Protein AF-Q16MI4-F1 (afdb_monomer)

Solvent-accessible surface area (backbone atoms only — not comparable to full-atom values): 21973 Å² total; per-residue (Å²): 101,48,78,47,75,55,89,58,65,45,62,49,88,50,38,64,58,51,39,49,48,46,33,48,50,37,57,52,40,41,75,77,36,79,87,43,49,32,32,39,42,44,26,43,30,71,61,16,45,66,52,62,69,25,41,60,45,90,48,47,41,69,54,38,76,28,37,65,19,31,38,27,34,39,64,50,51,73,68,32,52,53,48,23,50,53,42,29,60,76,76,38,68,88,47,48,68,31,35,19,46,32,40,41,27,77,24,69,73,46,78,28,52,84,50,36,37,60,51,49,49,61,45,49,77,72,61,42,32,71,38,82,36,60,69,60,42,45,50,64,73,42,49,67,58,40,59,75,70,64,51,52,77,64,56,46,50,54,54,30,49,56,43,39,54,52,48,52,33,61,37,43,90,80,53,86,84,81,47,65,50,63,75,71,37,68,26,23,43,8,73,15,36,26,61,36,32,20,54,68,35,40,79,76,47,73,58,51,79,44,67,93,60,41,35,61,63,62,64,40,57,47,44,67,81,67,96,77,75,88,64,64,59,46,42,45,83,33,56,89,56,28,29,34,38,12,12,11,37,32,34,58,52,74,42,101,75,35,51,31,33,50,34,46,35,73,45,90,44,25,36,36,40,36,40,30,30,33,61,73,38,83,87,43,38,51,71,26,44,32,36,31,40,34,27,77,81,79,72,47,60,29,37,39,38,45,37,63,92,86,60,77,80,72,98,52,69,44,55,47,74,43,38,63,50,52,83,84,41,45,64,48,44,59,74,70,63,60,90,68,91,65,78,97,48,64,60,44,73,78,30,37,40,51,38,34,39,40,31,39,84,74,48,80,78,57,34,24,39,41,33,38,28,42,40,59,46,66,76,48,86,86,40,38,38,35,46,18,32,46,37,40,33,76,43,54,68,95,52,48,85,72,43,79,50,54,22,74,44,64,70,56,130

Sequence (413 aa):
GWLLNIECALDEDKIPRLKDFVAYLTRKSHNQIPGSMIIWYDAITEKGLLSWQNELNSLNQGFFAACDGIFLNYTWTRQHLERSENFIRNYYPRRKLDVFVGIDVFGRGQTAKLDTHSTLAAVIEFKFSTAIFAPGWTYESLEESMRRDQLDPVQCNDRFLKLNDRFWNLLWKYLYVRGPTELPFYTSFCLGSGKIRNRLGKTLDESWFNLSRQGFQPSIPYAAPRNQGIDPIYWTHSFETALDGGSCLRMEDIHPNCRLFACDFACGSDLLVGYAFRRSNELSADVRLVLKAYNTRYHDSVKIVCGGEDCHLSERRNEMKALLLDSEDWPRLLELKAQLKLPLVAAINGWEIRYYYLSFEAIVQPVSIVDIGVELVKDDPKDHVLLGAISLQAGFPASRSRIRKRSIVTYGA

pLDDT: mean 92.99, std 7.59, range [46.12, 98.81]

Radius of gyration: 25.44 Å; Cα contacts (8 Å, |Δi|>4): 909; chains: 1; bounding box: 68×56×64 Å

Foldseek 3Di:
DDEDDDQAFDALVCLVVVLVVLLVCQVVCCVVPPPDFYEYEQAAFNRRDGDQLLADDNRCVSNCVSTQAYEGDALDDLVRLVVNLVVCVVPPVPCQQRYAREDEQVQDNHDHPLCSQVVLVSNVVSPYHHDYPPLVCLLVVCVVVCVVVVPDPVRSVVSSQVSSLSSCLLNLVVDDFAWEADPFAKFQQAQQWAQFFAEQFDTDDGTDHDNVPHHDWFSHGQFHSDDDDPTDGQWDWDQPTARGTRIFIKGQDFDPWFWRYQYWHWQPWKKKKKWKKAKPDPPFKWKWKWWWKAAPVVRDIAIETETDPPDDDDPDLRYDYFFWADPVQVVVCVVVVPPDPHDRDQGTNRMGMTMGMEGQPVPDDGMTGRTIGMGMGGDDSRMMMTTRMITMHHDDRVCCVSGDRHHYDDGGD

Mean predicted aligned error: 5.24 Å

InterPro domains:
  IPR005201 Cytosolic endo-beta-N-acetylglucosaminidase, TIM barrel domain [PF03644] (1-195)
  IPR032979 Cytosolic endo-beta-N-acetylglucosaminidase [PTHR13246] (1-393)

Nearest PDB structures (foldseek):
  3fha-assembly2_C  TM=7.420E-01  e=4.582E-21  Glutamicibacter protophormiae
  3fha-assembly1_D  TM=7.276E-01  e=2.210E-21  Glutamicibacter protophormiae
  2vtf-assembly2_B  TM=6.982E-01  e=5.174E-21  Glutamicibacter protophormiae
  3oea-assembly1_A  TM=6.019E-01  e=2.773E-03  Caldanaerobius polysaccharolyticus
  2wze-assembly2_B  TM=5.159E-01  e=1.812E-03  Acetivibrio thermocellus

Organism: Aedes aegypti (NCBI:txid7159)

Structure (mmCIF, N/CA/C/O backbone):
data_AF-Q16MI4-F1
#
_entry.id   AF-Q16MI4-F1
#
loop_
_atom_site.group_PDB
_atom_site.id
_atom_site.type_symbol
_atom_site.label_atom_id
_atom_site.label_alt_id
_atom_site.label_comp_id
_atom_site.label_asym_id
_atom_site.label_entity_id
_atom_site.label_seq_id
_atom_site.pdbx_PDB_ins_code
_atom_site.Cartn_x
_atom_site.Cartn_y
_atom_site.Cartn_z
_atom_site.occupancy
_atom_site.B_iso_or_equiv
_atom_site.auth_seq_id
_atom_site.auth_comp_id
_atom_site.auth_asym_id
_atom_site.auth_atom_id
_atom_site.pdbx_PDB_model_num
ATOM 1 N N . GLY A 1 1 ? -16.471 -8.801 6.039 1.00 95.81 1 GLY A N 1
ATOM 2 C CA . GLY A 1 1 ? -16.664 -8.677 7.496 1.00 95.81 1 GLY A CA 1
ATOM 3 C C . GLY A 1 1 ? -17.476 -7.434 7.787 1.00 95.81 1 GLY A C 1
ATOM 4 O O . GLY A 1 1 ? -17.934 -6.814 6.834 1.00 95.81 1 GLY A O 1
ATOM 5 N N . TRP A 1 2 ? -17.642 -7.081 9.061 1.00 97.50 2 TRP A N 1
ATOM 6 C CA . TRP A 1 2 ? -18.450 -5.938 9.499 1.00 97.50 2 TRP A CA 1
ATOM 7 C C . TRP A 1 2 ? -17.857 -5.285 10.754 1.00 97.50 2 TRP A C 1
ATOM 9 O O . TRP A 1 2 ? -17.408 -5.984 11.659 1.00 97.50 2 TRP A O 1
ATOM 19 N N . LEU A 1 3 ? -17.897 -3.953 10.817 1.00 98.12 3 LEU A N 1
ATOM 20 C CA . LEU A 1 3 ? -17.729 -3.192 12.056 1.00 98.12 3 LEU A CA 1
ATOM 21 C C . LEU A 1 3 ? -19.125 -2.840 12.574 1.00 98.12 3 LEU A C 1
ATOM 23 O O . LEU A 1 3 ? -19.895 -2.179 11.879 1.00 98.12 3 LEU A O 1
ATOM 27 N N . LEU A 1 4 ? -19.456 -3.300 13.774 1.00 98.31 4 LEU A N 1
ATOM 28 C CA . LEU A 1 4 ? -20.738 -3.053 14.419 1.00 98.31 4 LEU A CA 1
ATOM 29 C C . LEU A 1 4 ? -20.600 -1.853 15.352 1.00 98.31 4 LEU A C 1
ATOM 31 O O . LEU A 1 4 ? -20.036 -1.974 16.438 1.00 98.31 4 LEU A O 1
ATOM 35 N N . ASN A 1 5 ? -21.115 -0.705 14.913 1.00 97.88 5 ASN A N 1
ATOM 36 C CA . ASN A 1 5 ? -21.153 0.516 15.706 1.00 97.88 5 ASN A CA 1
ATOM 37 C C . ASN A 1 5 ? -22.595 0.852 16.110 1.00 97.88 5 ASN A C 1
ATOM 39 O O . ASN A 1 5 ? -23.356 1.405 15.317 1.00 97.88 5 ASN A O 1
ATOM 43 N N . ILE A 1 6 ? -22.983 0.455 17.323 1.00 96.44 6 ILE A N 1
ATOM 44 C CA . ILE A 1 6 ? -24.330 0.672 17.858 1.00 96.44 6 ILE A CA 1
ATOM 45 C C . ILE A 1 6 ? -24.277 1.832 18.852 1.00 96.44 6 ILE A C 1
ATOM 47 O O . ILE A 1 6 ? -23.998 1.631 20.029 1.00 96.44 6 ILE A O 1
ATOM 51 N N . GLU A 1 7 ? -24.553 3.047 18.377 1.00 95.94 7 GLU A N 1
ATOM 52 C CA . GLU A 1 7 ? -24.526 4.279 19.186 1.00 95.94 7 GLU A CA 1
ATOM 53 C C . GLU A 1 7 ? -25.922 4.721 19.650 1.00 95.94 7 GLU A C 1
ATOM 55 O O . GLU A 1 7 ? -26.259 5.904 19.675 1.00 95.94 7 GLU A O 1
ATOM 60 N N . CYS A 1 8 ? -26.772 3.762 20.009 1.00 95.81 8 CYS A N 1
ATOM 61 C CA . CYS A 1 8 ? -28.082 4.037 20.584 1.00 95.81 8 CYS A CA 1
ATOM 62 C C . CYS A 1 8 ? -28.329 3.148 21.800 1.00 95.81 8 CYS A C 1
ATOM 64 O O . CYS A 1 8 ? -27.999 1.964 21.793 1.00 95.81 8 CYS A O 1
ATOM 66 N N . ALA A 1 9 ? -28.905 3.727 22.855 1.00 96.44 9 ALA A N 1
ATOM 67 C CA . ALA A 1 9 ? -29.268 2.969 24.043 1.00 96.44 9 ALA A CA 1
ATOM 68 C C . ALA A 1 9 ? -30.370 1.945 23.727 1.00 96.44 9 ALA A C 1
ATOM 70 O O . ALA A 1 9 ? -31.229 2.171 22.870 1.00 96.44 9 ALA A O 1
ATOM 71 N N . LEU A 1 10 ? -30.350 0.830 24.451 1.00 96.62 10 LEU A N 1
ATOM 72 C CA . LEU A 1 10 ? -31.306 -0.261 24.339 1.00 96.62 10 LEU A CA 1
ATOM 73 C C . LEU A 1 10 ? -31.830 -0.640 25.719 1.00 96.62 10 LEU A C 1
ATOM 75 O O . LEU A 1 10 ? -31.111 -0.561 26.713 1.00 96.62 10 LEU A O 1
ATOM 79 N N . ASP A 1 11 ? -33.070 -1.110 25.753 1.00 97.56 11 ASP A N 1
ATOM 80 C CA . ASP A 1 11 ? -33.625 -1.734 26.948 1.00 97.56 11 ASP A CA 1
ATOM 81 C C . ASP A 1 11 ? -32.829 -3.006 27.289 1.00 97.56 11 ASP A C 1
ATOM 83 O O . ASP A 1 11 ? -32.425 -3.766 26.401 1.00 97.56 11 ASP A O 1
ATOM 87 N N . GLU A 1 12 ? -32.593 -3.240 28.581 1.00 96.62 12 GLU A N 1
ATOM 88 C CA . GLU A 1 12 ? -31.732 -4.326 29.069 1.00 96.62 12 GLU A CA 1
ATOM 89 C C . GLU A 1 12 ? -32.217 -5.716 28.608 1.00 96.62 12 GLU A C 1
ATOM 91 O O . GLU A 1 12 ? -31.406 -6.592 28.298 1.00 96.62 12 GLU A O 1
ATOM 96 N N . ASP A 1 13 ? -33.531 -5.908 28.443 1.00 97.25 13 ASP A N 1
ATOM 97 C CA . ASP A 1 13 ? -34.137 -7.157 27.962 1.00 97.25 13 ASP A CA 1
ATOM 98 C C . ASP A 1 13 ? -33.779 -7.492 26.501 1.00 97.25 13 ASP A C 1
ATOM 100 O O . ASP A 1 13 ? -33.857 -8.653 26.081 1.00 97.25 13 ASP A O 1
ATOM 104 N N . LYS A 1 14 ? -33.338 -6.501 25.717 1.00 97.69 14 LYS A N 1
ATOM 105 C CA . LYS A 1 14 ? -32.912 -6.682 24.320 1.00 97.69 14 LYS A CA 1
ATOM 106 C C . LYS A 1 14 ? -31.448 -7.100 24.197 1.00 97.69 14 LYS A C 1
ATOM 108 O O . LYS A 1 14 ? -31.065 -7.646 23.159 1.00 97.69 14 LYS A O 1
ATOM 113 N N . ILE A 1 15 ? -30.632 -6.899 25.234 1.00 97.94 15 ILE A N 1
ATOM 114 C CA . ILE A 1 15 ? -29.191 -7.182 25.191 1.00 97.94 15 ILE A CA 1
ATOM 115 C C . ILE A 1 15 ? -28.868 -8.655 24.909 1.00 97.94 15 ILE A C 1
ATOM 117 O O . ILE A 1 15 ? -27.999 -8.901 24.068 1.00 97.94 15 ILE A O 1
ATOM 121 N N . PRO A 1 16 ? -29.558 -9.651 25.502 1.00 98.12 16 PRO A N 1
ATOM 122 C CA . PRO A 1 16 ? -29.340 -11.052 25.145 1.00 98.12 16 PRO A CA 1
ATOM 123 C C . PRO A 1 16 ? -29.532 -11.317 23.646 1.00 98.12 16 PRO A C 1
ATOM 125 O O . PRO A 1 16 ? -28.670 -11.924 23.017 1.00 98.12 16 PRO A O 1
ATOM 128 N N . ARG A 1 17 ? -30.597 -10.768 23.042 1.00 98.19 17 ARG A N 1
ATOM 129 C CA . ARG A 1 17 ? -30.871 -10.933 21.604 1.00 98.19 17 ARG A CA 1
ATOM 130 C C . ARG A 1 17 ? -29.806 -10.277 20.736 1.00 98.19 17 ARG A C 1
ATOM 132 O O . ARG A 1 17 ? -29.462 -10.811 19.685 1.00 98.19 17 ARG A O 1
ATOM 139 N N . LEU A 1 18 ? -29.283 -9.127 21.160 1.00 98.00 18 LEU A N 1
ATOM 140 C CA . LEU A 1 18 ? -28.195 -8.468 20.448 1.00 98.00 18 LEU A CA 1
ATOM 141 C C . LEU A 1 18 ? -26.906 -9.293 20.511 1.00 98.00 18 LEU A C 1
ATOM 143 O O . LEU A 1 18 ? -26.272 -9.491 19.479 1.00 98.00 18 LEU A O 1
ATOM 147 N N . LYS A 1 19 ? -26.548 -9.834 21.683 1.00 98.25 19 LYS A N 1
ATOM 148 C CA . LYS A 1 19 ? -25.394 -10.740 21.820 1.00 98.25 19 LYS A CA 1
ATOM 149 C C . LYS A 1 19 ? -25.555 -11.985 20.941 1.00 98.25 19 LYS A C 1
ATOM 151 O O . LYS A 1 19 ? -24.616 -12.354 20.233 1.00 98.25 19 LYS A O 1
ATOM 156 N N . ASP A 1 20 ? -26.752 -12.570 20.902 1.00 98.44 20 ASP A N 1
ATOM 157 C CA . ASP A 1 20 ? -27.064 -13.702 20.023 1.00 98.44 20 ASP A CA 1
ATOM 158 C C . ASP A 1 20 ? -26.939 -13.337 18.542 1.00 98.44 20 ASP A C 1
ATOM 160 O O . ASP A 1 20 ? -26.380 -14.112 17.762 1.00 98.44 20 ASP A O 1
ATOM 164 N N . PHE A 1 21 ? -27.416 -12.153 18.148 1.00 98.44 21 PHE A N 1
ATOM 165 C CA . PHE A 1 21 ? -27.265 -11.643 16.788 1.00 98.44 21 PHE A CA 1
ATOM 166 C C . PHE A 1 21 ? -25.793 -11.471 16.410 1.00 98.44 21 PHE A C 1
ATOM 168 O O . PHE A 1 21 ? -25.391 -11.943 15.348 1.00 98.44 21 PHE A O 1
ATOM 175 N N . VAL A 1 22 ? -24.982 -10.856 17.278 1.00 98.62 22 VAL A N 1
ATOM 176 C CA . VAL A 1 22 ? -23.538 -10.691 17.054 1.00 98.62 22 VAL A CA 1
ATOM 177 C C . VAL A 1 22 ? -22.885 -12.063 16.872 1.00 98.62 22 VAL A C 1
ATOM 179 O O . VAL A 1 22 ? -22.241 -12.303 15.853 1.00 98.62 22 VAL A O 1
ATOM 182 N N . ALA A 1 23 ? -23.138 -13.011 17.779 1.00 98.69 23 ALA A N 1
ATOM 183 C CA . ALA A 1 23 ? -22.589 -14.363 17.687 1.00 98.69 23 ALA A CA 1
ATOM 184 C C . ALA A 1 23 ? -23.051 -15.108 16.422 1.00 98.69 23 ALA A C 1
ATOM 186 O O . ALA A 1 23 ? -22.276 -15.835 15.792 1.00 98.69 23 ALA A O 1
ATOM 187 N N . TYR A 1 24 ? -24.318 -14.948 16.037 1.00 98.62 24 TYR A N 1
ATOM 188 C CA . TYR A 1 24 ? -24.869 -15.522 14.814 1.00 98.62 24 TYR A CA 1
ATOM 189 C C . TYR A 1 24 ? -24.206 -14.934 13.564 1.00 98.62 24 TYR A C 1
ATOM 191 O O . TYR A 1 24 ? -23.779 -15.698 12.693 1.00 98.62 24 TYR A O 1
ATOM 199 N N . LEU A 1 25 ? -24.080 -13.605 13.489 1.00 98.62 25 LEU A N 1
ATOM 200 C CA . LEU A 1 25 ? -23.448 -12.901 12.377 1.00 98.62 25 LEU A CA 1
ATOM 201 C C . LEU A 1 25 ? -21.984 -13.317 12.224 1.00 98.62 25 LEU A C 1
ATOM 203 O O . LEU A 1 25 ? -21.565 -13.602 11.102 1.00 98.62 25 LEU A O 1
ATOM 207 N N . THR A 1 26 ? -21.241 -13.431 13.328 1.00 98.56 26 THR A N 1
ATOM 208 C CA . THR A 1 26 ? -19.858 -13.933 13.346 1.00 98.56 26 THR A CA 1
ATOM 209 C C . THR A 1 26 ? -19.772 -15.326 12.728 1.00 98.56 26 THR A C 1
ATOM 211 O O . THR A 1 26 ? -19.081 -15.524 11.728 1.00 98.56 26 THR A O 1
ATOM 214 N N . ARG A 1 27 ? -20.554 -16.294 13.231 1.00 98.25 27 ARG A N 1
ATOM 215 C CA . ARG A 1 27 ? -20.536 -17.671 12.700 1.00 98.25 27 ARG A CA 1
ATOM 216 C C . ARG A 1 27 ? -20.938 -17.741 11.227 1.00 98.25 27 ARG A C 1
ATOM 218 O O . ARG A 1 27 ? -20.313 -18.459 10.450 1.00 98.25 27 ARG A O 1
ATOM 225 N N . LYS A 1 28 ? -21.995 -17.028 10.826 1.00 98.25 28 LYS A N 1
ATOM 226 C CA . LYS A 1 28 ? -22.472 -17.052 9.436 1.00 98.25 28 LYS A CA 1
ATOM 227 C C . LYS A 1 28 ? -21.503 -16.367 8.479 1.00 98.25 28 LYS A C 1
ATOM 229 O O . LYS A 1 28 ? -21.320 -16.883 7.380 1.00 98.25 28 LYS A O 1
ATOM 234 N N . SER A 1 29 ? -20.861 -15.280 8.903 1.00 98.12 29 SER A N 1
ATOM 235 C CA . SER A 1 29 ? -19.860 -14.583 8.092 1.00 98.12 29 SER A CA 1
ATOM 236 C C . SER A 1 29 ? -18.661 -15.482 7.819 1.00 98.12 29 SER A C 1
ATOM 238 O O . SER A 1 29 ? -18.312 -15.638 6.657 1.00 98.12 29 SER A O 1
ATOM 240 N N . HIS A 1 30 ? -18.124 -16.179 8.827 1.00 97.88 30 HIS A N 1
ATOM 241 C CA . HIS A 1 30 ? -17.030 -17.136 8.614 1.00 97.88 30 HIS A CA 1
ATOM 242 C C . HIS A 1 30 ? -17.399 -18.283 7.673 1.00 97.88 30 HIS A C 1
ATOM 244 O O . HIS A 1 30 ? -16.591 -18.673 6.834 1.00 97.88 30 HIS A O 1
ATOM 250 N N . ASN A 1 31 ? -18.622 -18.810 7.789 1.00 97.56 31 ASN A N 1
ATOM 251 C CA . ASN A 1 31 ? -19.077 -19.906 6.936 1.00 97.56 31 ASN A CA 1
ATOM 252 C C . ASN A 1 31 ? -19.233 -19.487 5.467 1.00 97.56 31 ASN A C 1
ATOM 254 O O . ASN A 1 31 ? -19.020 -20.307 4.580 1.00 97.56 31 ASN A O 1
ATOM 258 N N . GLN A 1 32 ? -19.651 -18.245 5.206 1.00 97.31 32 GLN A N 1
ATOM 259 C CA . GLN A 1 32 ? -19.864 -17.746 3.842 1.00 97.31 32 GLN A CA 1
ATOM 260 C C . GLN A 1 32 ? -18.619 -17.085 3.243 1.00 97.31 32 GLN A C 1
ATOM 262 O O . GLN A 1 32 ? -18.431 -17.117 2.030 1.00 97.31 32 GLN A O 1
ATOM 267 N N . ILE A 1 33 ? -17.790 -16.465 4.080 1.00 97.06 33 ILE A N 1
ATOM 268 C CA . ILE A 1 33 ? -16.643 -15.649 3.690 1.00 97.06 33 ILE A CA 1
ATOM 269 C C . ILE A 1 33 ? -15.463 -16.038 4.596 1.00 97.06 33 ILE A C 1
ATOM 271 O O . ILE A 1 33 ? -15.255 -15.419 5.646 1.00 97.06 33 ILE A O 1
ATOM 275 N N . PRO A 1 34 ? -14.679 -17.066 4.219 1.00 95.25 34 PRO A N 1
ATOM 276 C CA . PRO A 1 34 ? -13.472 -17.438 4.949 1.00 95.25 34 PRO A CA 1
ATOM 277 C C . PRO A 1 34 ? -12.558 -16.227 5.174 1.00 95.25 34 PRO A C 1
ATOM 279 O O . PRO A 1 34 ? -12.290 -15.459 4.252 1.00 95.25 34 PRO A O 1
ATOM 282 N N . GLY A 1 35 ? -12.104 -16.035 6.413 1.00 95.31 35 GLY A N 1
ATOM 283 C CA . GLY A 1 35 ? -11.272 -14.890 6.799 1.00 95.31 35 GLY A CA 1
ATOM 284 C C . GLY A 1 35 ? -12.025 -13.572 7.030 1.00 95.31 35 GLY A C 1
ATOM 285 O O . GLY A 1 35 ? -11.383 -12.550 7.267 1.00 95.31 35 GLY A O 1
ATOM 286 N N . SER A 1 36 ? -13.364 -13.547 6.981 1.00 97.56 36 SER A N 1
ATOM 287 C CA . SER A 1 36 ? -14.127 -12.374 7.428 1.00 97.56 36 SER A CA 1
ATOM 288 C C . SER A 1 36 ? -13.866 -12.066 8.902 1.00 97.56 36 SER A C 1
ATOM 290 O O . SER A 1 36 ? -13.674 -12.993 9.670 1.00 97.56 36 SER A O 1
ATOM 292 N N . MET A 1 37 ? -13.977 -10.800 9.306 1.00 98.00 37 MET A N 1
ATOM 293 C CA . MET A 1 37 ? -13.959 -10.402 10.719 1.00 98.00 37 MET A CA 1
ATOM 294 C C . MET A 1 37 ? -15.212 -9.604 11.082 1.00 98.00 37 MET A C 1
ATOM 296 O O . MET A 1 37 ? -15.668 -8.780 10.280 1.00 98.00 37 MET A O 1
ATOM 300 N N . ILE A 1 38 ? -15.737 -9.829 12.282 1.00 98.62 38 ILE A N 1
ATOM 301 C CA . ILE A 1 38 ? -16.761 -9.030 12.952 1.00 98.62 38 ILE A CA 1
ATOM 302 C C . ILE A 1 38 ? -16.115 -8.312 14.132 1.00 98.62 38 ILE A C 1
ATOM 304 O O . ILE A 1 38 ? -15.601 -8.948 15.048 1.00 98.62 38 ILE A O 1
ATOM 308 N N . ILE A 1 39 ? -16.154 -6.984 14.110 1.00 98.69 39 ILE A N 1
ATOM 309 C CA . ILE A 1 39 ? -15.563 -6.141 15.150 1.00 98.69 39 ILE A CA 1
ATOM 310 C C . ILE A 1 39 ? -16.678 -5.364 15.839 1.00 98.69 39 ILE A C 1
ATOM 312 O O . ILE A 1 39 ? -17.519 -4.763 15.172 1.00 98.69 39 ILE A O 1
ATOM 316 N N . TRP A 1 40 ? -16.685 -5.373 17.166 1.00 98.69 40 TRP A N 1
ATOM 317 C CA . TRP A 1 40 ? -17.620 -4.610 17.986 1.00 98.69 40 TRP A CA 1
ATOM 318 C C . TRP A 1 40 ? -17.024 -3.261 18.381 1.00 98.69 40 TRP A C 1
ATOM 320 O O . TRP A 1 40 ? -15.879 -3.218 18.818 1.00 98.69 40 TRP A O 1
ATOM 330 N N . TYR A 1 41 ? -17.773 -2.168 18.268 1.00 98.62 41 TYR A N 1
ATOM 331 C CA . TYR A 1 41 ? -17.346 -0.873 18.795 1.00 98.62 41 TYR A CA 1
ATOM 332 C C . TYR A 1 41 ? -17.819 -0.680 20.244 1.00 98.62 41 TYR A C 1
ATOM 334 O O . TYR A 1 41 ? -18.974 -0.951 20.574 1.00 98.62 41 TYR A O 1
ATOM 342 N N . ASP A 1 42 ? -16.924 -0.211 21.111 1.00 98.25 42 ASP A N 1
ATOM 343 C CA . ASP A 1 42 ? -17.161 0.057 22.534 1.00 98.25 42 ASP A CA 1
ATOM 344 C C . ASP A 1 42 ? -18.104 1.253 22.750 1.00 98.25 42 ASP A C 1
ATOM 346 O O . ASP A 1 42 ? -17.654 2.336 23.098 1.00 98.25 42 ASP A O 1
ATOM 350 N N . ALA A 1 43 ? -19.406 1.062 22.522 1.00 96.19 43 ALA A N 1
ATOM 351 C CA . ALA A 1 43 ? -20.437 2.090 22.696 1.00 96.19 43 ALA A CA 1
ATOM 352 C C . ALA A 1 43 ? -21.478 1.722 23.762 1.00 96.19 43 ALA A C 1
ATOM 354 O O . ALA A 1 43 ? -21.613 2.430 24.759 1.00 96.19 43 ALA A O 1
ATOM 355 N N . ILE A 1 44 ? -22.233 0.634 23.574 1.00 97.19 44 ILE A N 1
ATOM 356 C CA . ILE A 1 44 ? -23.244 0.201 24.550 1.00 97.19 44 ILE A CA 1
ATOM 357 C C . ILE A 1 44 ? -22.716 -0.876 25.496 1.00 97.19 44 ILE A C 1
ATOM 359 O O . ILE A 1 44 ? -21.943 -1.756 25.116 1.00 97.19 44 ILE A O 1
ATOM 363 N N . THR A 1 45 ? -23.184 -0.815 26.738 1.00 97.62 45 THR A N 1
ATOM 364 C CA . THR A 1 45 ? -22.819 -1.751 27.809 1.00 97.62 45 THR A CA 1
ATOM 365 C C . THR A 1 45 ? -23.714 -2.992 27.837 1.00 97.62 45 THR A C 1
ATOM 367 O O . THR A 1 45 ? -24.765 -3.039 27.200 1.00 97.62 45 THR A O 1
ATOM 370 N N . GLU A 1 46 ? -23.364 -3.982 28.661 1.00 95.81 46 GLU A N 1
ATOM 371 C CA . GLU A 1 46 ? -24.189 -5.168 28.940 1.00 95.81 46 GLU A CA 1
ATOM 372 C C . GLU A 1 46 ? -25.554 -4.845 29.573 1.00 95.81 46 GLU A C 1
ATOM 374 O O . GLU A 1 46 ? -26.412 -5.719 29.637 1.00 95.81 46 GLU A O 1
ATOM 379 N N . LYS A 1 47 ? -25.779 -3.593 29.991 1.00 96.69 47 LYS A N 1
ATOM 380 C CA . LYS A 1 47 ? -27.077 -3.089 30.463 1.00 96.69 47 LYS A CA 1
ATOM 381 C C . LYS A 1 47 ? -27.853 -2.304 29.400 1.00 96.69 47 LYS A C 1
ATOM 383 O O . LYS A 1 47 ? -28.880 -1.716 29.706 1.00 96.69 47 LYS A O 1
ATOM 388 N N . GLY A 1 48 ? -27.330 -2.218 28.177 1.00 97.00 48 GLY A N 1
ATOM 389 C CA . GLY A 1 48 ? -27.927 -1.452 27.080 1.00 97.00 48 GLY A CA 1
ATOM 390 C C . GLY A 1 48 ? -27.728 0.060 27.160 1.00 97.00 48 GLY A C 1
ATOM 391 O O . GLY A 1 48 ? -28.190 0.790 26.288 1.00 97.00 48 GLY A O 1
ATOM 392 N N . LEU A 1 49 ? -26.985 0.552 28.153 1.00 98.00 49 LEU A N 1
ATOM 393 C CA . LEU A 1 49 ? -26.661 1.974 28.269 1.00 98.00 49 LEU A CA 1
ATOM 394 C C . LEU A 1 49 ? -25.590 2.367 27.250 1.00 98.00 49 LEU A C 1
ATOM 396 O O . LEU A 1 49 ? -24.562 1.692 27.179 1.00 98.00 49 LEU A O 1
ATOM 400 N N . LEU A 1 50 ? -25.800 3.480 26.539 1.00 97.75 50 LEU A N 1
ATOM 401 C CA . LEU A 1 50 ? -24.781 4.124 25.707 1.00 97.75 50 LEU A CA 1
ATOM 402 C C . LEU A 1 50 ? -23.729 4.777 26.613 1.00 97.75 50 LEU A C 1
ATOM 404 O O . LEU A 1 50 ? -23.957 5.840 27.189 1.00 97.75 50 LEU A O 1
ATOM 408 N N . SER A 1 51 ? -22.604 4.094 26.796 1.00 97.62 51 SER A N 1
ATOM 409 C CA . SER A 1 51 ? -21.509 4.506 27.666 1.00 97.62 51 SER A CA 1
ATOM 410 C C . SER A 1 51 ? -20.216 3.838 27.201 1.00 97.62 51 SER A C 1
ATOM 412 O O . SER A 1 51 ? -19.979 2.660 27.473 1.00 97.62 51 SER A O 1
ATOM 414 N N . TRP A 1 52 ? -19.374 4.611 26.515 1.00 97.69 52 TRP A N 1
ATOM 415 C CA . TRP A 1 52 ? -18.046 4.184 26.080 1.00 97.69 52 TRP A CA 1
ATOM 416 C C . TRP A 1 52 ? -17.139 3.944 27.290 1.00 97.69 52 TRP A C 1
ATOM 418 O O . TRP A 1 52 ? -16.966 4.834 28.127 1.00 97.69 52 TRP A O 1
ATOM 428 N N . GLN A 1 53 ? -16.552 2.753 27.386 1.00 98.38 53 GLN A N 1
ATOM 429 C CA . GLN A 1 53 ? -15.702 2.380 28.518 1.00 98.38 53 GLN A CA 1
ATOM 430 C C . GLN A 1 53 ? -14.252 2.838 28.326 1.00 98.38 53 GLN A C 1
ATOM 432 O O . GLN 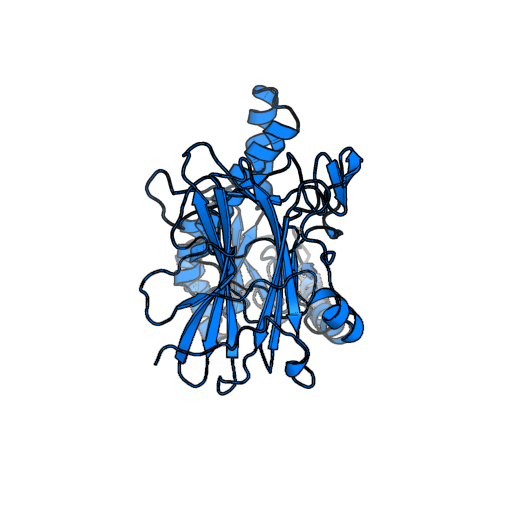A 1 53 ? -13.544 3.083 29.302 1.00 98.38 53 GLN A O 1
ATOM 437 N N . ASN A 1 54 ? -13.815 2.997 27.072 1.00 98.00 54 ASN A N 1
ATOM 438 C CA . ASN A 1 54 ? -12.428 3.261 26.669 1.00 98.00 54 ASN A CA 1
ATOM 439 C C . ASN A 1 54 ? -11.454 2.133 27.068 1.00 98.00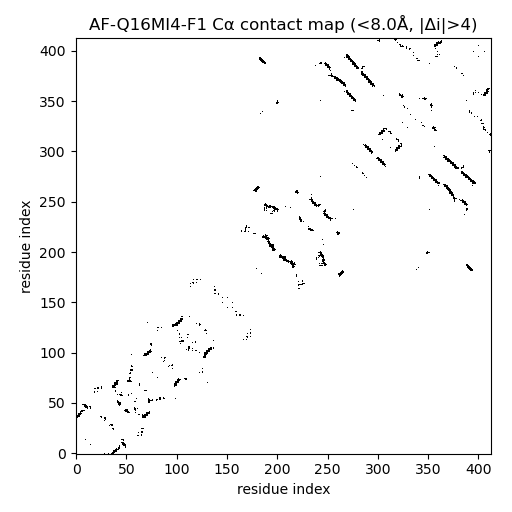 54 ASN A C 1
ATOM 441 O O . ASN A 1 54 ? -10.236 2.300 27.025 1.00 98.00 54 ASN A O 1
ATOM 445 N N . GLU A 1 55 ? -11.987 0.986 27.485 1.00 98.50 55 GLU A N 1
ATOM 446 C CA . GLU A 1 55 ? -11.260 -0.178 27.983 1.00 98.50 55 GLU A CA 1
ATOM 447 C C . GLU A 1 55 ? -12.093 -1.446 27.784 1.00 98.50 55 GLU A C 1
ATOM 449 O O . GLU A 1 55 ? -13.320 -1.386 27.700 1.00 98.50 55 GLU A O 1
ATOM 454 N N . LEU A 1 56 ? -11.441 -2.607 27.746 1.00 98.62 56 LEU A N 1
ATOM 455 C CA . LEU A 1 56 ? -12.149 -3.883 27.832 1.00 98.62 56 LEU A CA 1
ATOM 456 C C . LEU A 1 56 ? -12.381 -4.231 29.305 1.00 98.62 56 LEU A C 1
ATOM 458 O O . LEU A 1 56 ? -11.424 -4.385 30.068 1.00 98.62 56 LEU A O 1
ATOM 462 N N . ASN A 1 57 ? -13.643 -4.399 29.691 1.00 98.56 57 ASN A N 1
ATOM 463 C CA . ASN A 1 57 ? -14.029 -4.741 31.055 1.00 98.56 57 ASN A CA 1
ATOM 464 C C . ASN A 1 57 ? -15.333 -5.561 31.092 1.00 98.56 57 ASN A C 1
ATOM 466 O O . ASN A 1 57 ? -15.846 -6.027 30.074 1.00 98.56 57 ASN A O 1
ATOM 470 N N . SER A 1 58 ? -15.889 -5.763 32.288 1.00 97.94 58 SER A N 1
ATOM 471 C CA . SER A 1 58 ? -17.105 -6.560 32.477 1.00 97.94 58 SER A CA 1
ATOM 472 C C . SER A 1 58 ? -18.365 -5.963 31.845 1.00 97.94 58 SER A C 1
ATOM 474 O O . SER A 1 58 ? -19.352 -6.680 31.710 1.00 97.94 58 SER A O 1
ATOM 476 N N . LEU A 1 59 ? -18.351 -4.683 31.462 1.00 98.31 59 LEU A N 1
ATOM 477 C CA . LEU A 1 59 ? -19.493 -3.993 30.867 1.00 98.31 59 LEU A CA 1
ATOM 478 C C . LEU A 1 59 ? -19.557 -4.145 29.346 1.00 98.31 59 LEU A C 1
ATOM 480 O O . LEU A 1 59 ? -20.606 -3.861 28.781 1.00 98.31 59 LEU A O 1
ATOM 484 N N . ASN A 1 60 ? -18.493 -4.600 28.679 1.00 98.38 60 ASN A N 1
ATOM 485 C CA . ASN A 1 60 ? -18.486 -4.843 27.230 1.00 98.38 60 ASN A CA 1
ATOM 486 C C . ASN A 1 60 ? -17.938 -6.231 26.830 1.00 98.38 60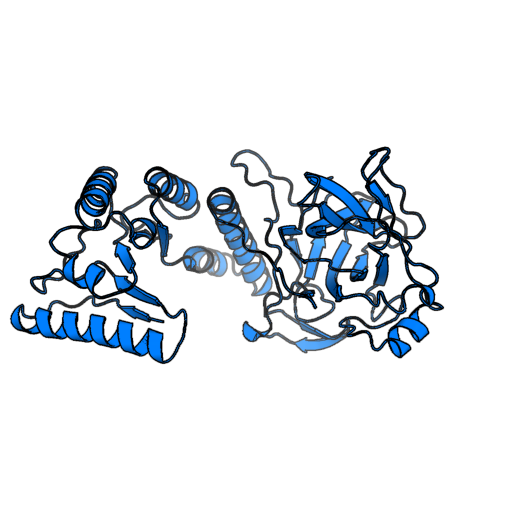 ASN A C 1
ATOM 488 O O . ASN A 1 60 ? -18.034 -6.614 25.659 1.00 98.38 60 ASN A O 1
ATOM 492 N N . GLN A 1 61 ? -17.443 -7.032 27.784 1.00 98.00 61 GLN A N 1
ATOM 493 C CA . GLN A 1 61 ? -16.894 -8.367 27.517 1.00 98.00 61 GLN A CA 1
ATOM 494 C C . GLN A 1 61 ? -17.860 -9.308 26.787 1.00 98.00 61 GLN A C 1
ATOM 496 O O . GLN A 1 61 ? -17.413 -10.087 25.949 1.00 98.00 61 GLN A O 1
ATOM 501 N N . GLY A 1 62 ? -19.169 -9.250 27.063 1.00 97.81 62 GLY A N 1
ATOM 502 C CA . GLY A 1 62 ? -20.148 -10.138 26.442 1.00 97.81 62 GLY A CA 1
ATOM 503 C C . GLY A 1 62 ? -20.223 -9.967 24.926 1.00 97.81 62 GLY A C 1
ATOM 504 O O . GLY A 1 62 ? -20.414 -10.947 24.208 1.00 97.81 62 GLY A O 1
ATOM 505 N N . PHE A 1 63 ? -20.007 -8.747 24.427 1.00 98.44 63 PHE A N 1
ATOM 506 C CA . PHE A 1 63 ? -19.927 -8.482 22.992 1.00 98.44 63 PHE A CA 1
ATOM 507 C C . PHE A 1 63 ? -18.581 -8.916 22.415 1.00 98.44 63 PHE A C 1
ATOM 509 O O . PHE A 1 63 ? -18.547 -9.567 21.372 1.00 98.44 63 PHE A O 1
ATOM 516 N N . PHE A 1 64 ? -17.478 -8.640 23.119 1.00 98.50 64 PHE A N 1
ATOM 517 C CA . PHE A 1 64 ? -16.146 -9.096 22.714 1.00 98.50 64 PHE A CA 1
ATOM 518 C C . PHE A 1 64 ? -16.069 -10.626 22.592 1.00 98.50 64 PHE A C 1
ATOM 520 O O . PHE A 1 64 ? -15.499 -11.150 21.637 1.00 98.50 64 PHE A O 1
ATOM 527 N N . ALA A 1 65 ? -16.696 -11.361 23.512 1.00 98.25 65 ALA A N 1
ATOM 528 C CA . ALA A 1 65 ? -16.779 -12.819 23.470 1.00 98.25 65 ALA A CA 1
ATOM 529 C C . ALA A 1 65 ? -17.614 -13.351 22.288 1.00 98.25 65 ALA A C 1
ATOM 531 O O . ALA A 1 65 ? -17.412 -14.486 21.861 1.00 98.25 65 ALA A O 1
ATOM 532 N N . ALA A 1 66 ? -18.536 -12.546 21.752 1.00 98.38 66 ALA A N 1
ATOM 533 C CA . ALA A 1 66 ? -19.439 -12.929 20.666 1.00 98.38 66 ALA A CA 1
ATOM 534 C C . ALA A 1 66 ? -18.876 -12.663 19.252 1.00 98.38 66 ALA A C 1
ATOM 536 O O . ALA A 1 66 ? -19.489 -13.074 18.261 1.00 98.38 66 ALA A O 1
ATOM 537 N N . CYS A 1 67 ? -17.736 -11.978 19.127 1.00 98.56 67 CYS A N 1
ATOM 538 C CA . CYS A 1 67 ? -17.155 -11.574 17.843 1.00 98.56 67 CYS A CA 1
ATOM 539 C C . CYS A 1 67 ? -15.622 -11.666 17.823 1.00 98.56 67 CYS A C 1
ATOM 541 O O . CYS A 1 67 ? -14.999 -12.115 18.786 1.00 98.56 67 CYS A O 1
ATOM 543 N N . ASP A 1 68 ? -15.010 -11.261 16.710 1.00 98.56 68 ASP A N 1
ATOM 544 C CA . ASP A 1 68 ? -13.583 -11.460 16.436 1.00 98.56 68 ASP A CA 1
ATOM 545 C C . ASP A 1 68 ? -12.691 -10.410 17.087 1.00 98.56 68 ASP A C 1
ATOM 547 O O . ASP A 1 68 ? -11.529 -10.694 17.359 1.00 98.56 68 ASP A O 1
ATOM 551 N N . GLY A 1 69 ? -13.226 -9.236 17.417 1.00 98.62 69 GLY A N 1
ATOM 552 C CA . GLY A 1 69 ? -12.472 -8.215 18.131 1.00 98.62 69 GLY A CA 1
ATOM 553 C C . GLY A 1 69 ? -13.321 -7.060 18.631 1.00 98.62 69 GLY A C 1
ATOM 554 O O . GLY A 1 69 ? -14.493 -6.929 18.281 1.00 98.62 69 GLY A O 1
ATOM 555 N N . ILE A 1 70 ? -12.713 -6.206 19.448 1.00 98.81 70 ILE A N 1
ATOM 556 C CA . ILE A 1 70 ? -13.340 -4.990 19.967 1.00 98.81 70 ILE A CA 1
ATOM 557 C C . ILE A 1 70 ? -12.512 -3.766 19.592 1.00 98.81 70 ILE A C 1
ATOM 559 O O . ILE A 1 70 ? -11.301 -3.736 19.793 1.00 98.81 70 ILE A O 1
ATOM 563 N N . PHE A 1 71 ? -13.175 -2.752 19.058 1.00 98.69 71 PHE A N 1
ATOM 564 C CA . PHE A 1 71 ? -12.648 -1.416 18.858 1.00 98.69 71 PHE A CA 1
ATOM 565 C C . PHE A 1 71 ? -13.037 -0.578 20.082 1.00 98.69 71 PHE A C 1
ATOM 567 O O . PHE A 1 71 ? -14.188 -0.176 20.229 1.00 98.69 71 PHE A O 1
ATOM 574 N N . LEU A 1 72 ? -12.061 -0.319 20.955 1.00 98.56 72 LEU A N 1
ATOM 575 C CA . LEU A 1 72 ? -12.220 0.528 22.137 1.00 98.56 72 LEU A CA 1
ATOM 576 C C . LEU A 1 72 ? -12.296 2.009 21.766 1.00 98.56 72 LEU A C 1
ATOM 578 O O . LEU A 1 72 ? -11.564 2.475 20.889 1.00 98.56 72 LEU A O 1
ATOM 582 N N . ASN A 1 73 ? -13.133 2.764 22.473 1.00 97.50 73 ASN A N 1
ATOM 583 C CA . ASN A 1 73 ? -13.260 4.198 22.243 1.00 97.50 73 ASN A CA 1
ATOM 584 C C . ASN A 1 73 ? -11.933 4.952 22.468 1.00 97.50 73 ASN A C 1
ATOM 586 O O . ASN A 1 73 ? -11.051 4.496 23.193 1.00 97.50 73 ASN A O 1
ATOM 590 N N . TYR A 1 74 ? -11.793 6.117 21.836 1.00 94.00 74 TYR A N 1
ATOM 591 C CA . TYR A 1 74 ? -10.539 6.872 21.726 1.00 94.00 74 TYR A CA 1
ATOM 592 C C . TYR A 1 74 ? -10.235 7.819 22.904 1.00 94.00 74 TYR A C 1
ATOM 594 O O . TYR A 1 74 ? -9.184 8.452 22.907 1.00 94.00 74 TYR A O 1
ATOM 602 N N . THR A 1 75 ? -11.095 7.907 23.926 1.00 95.06 75 THR A N 1
ATOM 603 C CA . THR A 1 75 ? -10.868 8.744 25.129 1.00 95.06 75 THR A CA 1
ATOM 604 C C . THR A 1 75 ? -10.227 7.941 26.272 1.00 95.06 75 THR A C 1
ATOM 606 O O . THR A 1 75 ? -10.602 8.057 27.440 1.00 95.06 75 THR A O 1
ATOM 609 N N . TRP A 1 76 ? -9.284 7.058 25.947 1.00 95.88 76 TRP A N 1
ATOM 610 C CA . TRP A 1 76 ? -8.596 6.213 26.924 1.00 95.88 76 TRP A CA 1
ATOM 611 C C . TRP A 1 76 ? -7.456 6.961 27.627 1.00 95.88 76 TRP A C 1
ATOM 613 O O . TRP A 1 76 ? -6.960 7.997 27.191 1.00 95.88 76 TRP A O 1
ATOM 623 N N . THR A 1 77 ? -7.006 6.398 28.744 1.00 96.06 77 THR A N 1
ATOM 624 C CA . THR A 1 77 ? -5.807 6.834 29.475 1.00 96.06 77 THR A CA 1
ATOM 625 C C . THR A 1 77 ? -4.896 5.634 29.697 1.00 96.06 77 THR A C 1
ATOM 627 O O . THR A 1 77 ? -5.311 4.490 29.509 1.00 96.06 77 THR A O 1
ATOM 630 N N . ARG A 1 78 ? -3.668 5.861 30.172 1.00 96.50 78 ARG A N 1
ATOM 631 C CA . ARG A 1 78 ? -2.759 4.762 30.528 1.00 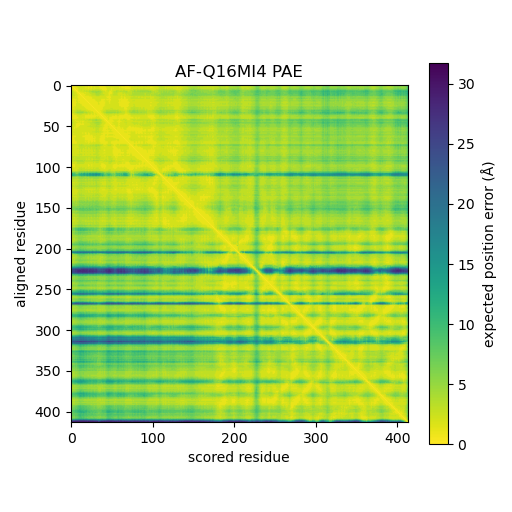96.50 78 ARG A CA 1
ATOM 632 C C . ARG A 1 78 ? -3.399 3.767 31.509 1.00 96.50 78 ARG A C 1
ATOM 634 O O . ARG A 1 78 ? -3.268 2.566 31.310 1.00 96.50 78 ARG A O 1
ATOM 641 N N . GLN A 1 79 ? -4.166 4.246 32.494 1.00 98.19 79 GLN A N 1
ATOM 642 C CA . GLN A 1 79 ? -4.861 3.368 33.443 1.00 98.19 79 GLN A CA 1
ATOM 643 C C . GLN A 1 79 ? -5.941 2.504 32.772 1.00 98.19 79 GLN A C 1
ATOM 645 O O . GLN A 1 79 ? -6.128 1.358 33.172 1.00 98.19 79 GLN A O 1
ATOM 650 N N . HIS A 1 80 ? -6.634 3.016 31.748 1.00 98.31 80 HIS A N 1
ATOM 651 C CA . HIS A 1 80 ? -7.584 2.220 30.958 1.00 98.31 80 HIS A CA 1
ATOM 652 C C . HIS A 1 80 ? -6.874 1.066 30.228 1.00 98.31 80 HIS A C 1
ATOM 654 O O . HIS A 1 80 ? -7.368 -0.065 30.201 1.00 98.31 80 HIS A O 1
ATOM 660 N N . LEU A 1 81 ? -5.676 1.320 29.688 1.00 98.19 81 LEU A N 1
ATOM 661 C CA . LEU A 1 81 ? -4.858 0.292 29.035 1.00 98.19 81 LEU A CA 1
ATOM 662 C C . LEU A 1 81 ? -4.333 -0.749 30.033 1.00 98.19 81 LEU A C 1
ATOM 664 O O . LEU A 1 81 ? -4.410 -1.943 29.758 1.00 98.19 81 LEU A O 1
ATOM 668 N N . GLU A 1 82 ? -3.873 -0.322 31.212 1.00 98.44 82 GLU A N 1
ATOM 669 C CA . GLU A 1 82 ? -3.439 -1.219 32.297 1.00 98.44 82 GLU A CA 1
ATOM 670 C C . GLU A 1 82 ? -4.581 -2.128 32.772 1.00 98.44 82 GLU A C 1
ATOM 672 O O . GLU A 1 82 ? -4.398 -3.339 32.942 1.00 98.44 82 GLU A O 1
ATOM 677 N N . ARG A 1 83 ? -5.786 -1.568 32.943 1.00 98.69 83 ARG A N 1
ATOM 678 C CA . ARG A 1 83 ? -6.978 -2.345 33.307 1.00 98.69 83 ARG A CA 1
ATOM 679 C C . ARG A 1 83 ? -7.377 -3.315 32.202 1.00 98.69 83 ARG A C 1
ATOM 681 O O . ARG A 1 83 ? -7.590 -4.488 32.508 1.00 98.69 83 ARG A O 1
ATOM 688 N N . SER A 1 84 ? -7.382 -2.876 30.943 1.00 98.56 84 SER A N 1
ATOM 689 C CA . SER A 1 84 ? -7.633 -3.747 29.784 1.00 98.56 84 SER A CA 1
ATOM 690 C C . SER A 1 84 ? -6.619 -4.888 29.701 1.00 98.56 84 SER A C 1
ATOM 692 O O . SER A 1 84 ? -6.991 -6.032 29.447 1.00 98.56 84 SER A O 1
ATOM 694 N N . GLU A 1 85 ? -5.333 -4.613 29.942 1.00 98.31 85 GLU A N 1
ATOM 695 C CA . GLU A 1 85 ? -4.276 -5.626 29.899 1.00 98.31 85 GLU A CA 1
ATOM 696 C C . GLU A 1 85 ? -4.460 -6.660 31.005 1.00 98.31 85 GLU A C 1
ATOM 698 O O . GLU A 1 85 ? -4.391 -7.864 30.743 1.00 98.31 85 GLU A O 1
ATOM 703 N N . ASN A 1 86 ? -4.734 -6.208 32.231 1.00 98.25 86 ASN A N 1
ATOM 704 C CA . ASN A 1 86 ? -5.028 -7.108 33.336 1.00 98.25 86 ASN A CA 1
ATOM 705 C C . ASN A 1 86 ? -6.280 -7.949 33.045 1.00 98.25 86 ASN A C 1
ATOM 707 O O . ASN A 1 86 ? -6.277 -9.156 33.279 1.00 98.25 86 ASN A O 1
ATOM 711 N N . PHE A 1 87 ? -7.328 -7.337 32.492 1.00 98.50 87 PHE A N 1
ATOM 712 C CA . PHE A 1 87 ? -8.565 -8.026 32.143 1.00 98.50 87 PHE A CA 1
ATOM 713 C C . PHE A 1 87 ? -8.336 -9.102 31.071 1.00 98.50 87 PHE A C 1
ATOM 715 O O . PHE A 1 87 ? -8.672 -10.267 31.286 1.00 98.50 87 PHE A O 1
ATOM 722 N N . ILE A 1 88 ? -7.675 -8.759 29.959 1.00 97.69 88 ILE A N 1
ATOM 723 C CA . ILE A 1 88 ? -7.286 -9.715 28.911 1.00 97.69 88 ILE A CA 1
ATOM 724 C C . ILE A 1 88 ? -6.434 -10.844 29.483 1.00 97.69 88 ILE A C 1
ATOM 726 O O . ILE A 1 88 ? -6.703 -12.007 29.198 1.00 97.69 88 ILE A O 1
ATOM 730 N N . ARG A 1 89 ? -5.426 -10.535 30.306 1.00 97.44 89 ARG A N 1
ATOM 731 C CA . ARG A 1 89 ? -4.542 -11.551 30.890 1.00 97.44 89 ARG A CA 1
ATOM 732 C C . ARG A 1 89 ? -5.315 -12.583 31.712 1.00 97.44 89 ARG A C 1
ATOM 734 O O . ARG A 1 89 ? -4.983 -13.763 31.648 1.00 97.44 89 ARG A O 1
ATOM 741 N N . ASN A 1 90 ? -6.325 -12.144 32.460 1.00 97.75 90 ASN A N 1
ATOM 742 C CA . ASN A 1 90 ? -7.074 -13.011 33.367 1.00 97.75 90 ASN A CA 1
ATOM 743 C C . ASN A 1 90 ? -8.192 -13.792 32.661 1.00 97.75 90 ASN A C 1
ATOM 745 O O . ASN A 1 90 ? -8.427 -14.945 33.011 1.00 97.75 90 ASN A O 1
ATOM 749 N N . TYR A 1 91 ? -8.865 -13.193 31.673 1.00 97.81 91 TYR A N 1
ATOM 750 C CA . TYR A 1 91 ? -10.082 -13.768 31.083 1.00 97.81 91 TYR A CA 1
ATOM 751 C C . TYR A 1 91 ? -9.931 -14.197 29.616 1.00 97.81 91 TYR A C 1
ATOM 753 O O . TYR A 1 91 ? -10.590 -15.139 29.183 1.00 97.81 91 TYR A O 1
ATOM 761 N N . TYR A 1 92 ? -9.043 -13.557 28.847 1.00 97.50 92 TYR A N 1
ATOM 762 C CA . TYR A 1 92 ? -8.879 -13.792 27.406 1.00 97.50 92 TYR A CA 1
ATOM 763 C C . TYR A 1 92 ? -7.399 -13.784 26.962 1.00 97.50 92 TYR A C 1
ATOM 765 O O . TYR A 1 92 ? -7.045 -13.075 26.015 1.00 97.50 92 TYR A O 1
ATOM 773 N N . PRO A 1 93 ? -6.499 -14.580 27.579 1.00 96.19 93 PRO A N 1
ATOM 774 C CA . PRO A 1 93 ? -5.044 -14.426 27.429 1.00 96.19 93 PRO A CA 1
ATOM 775 C C . PRO A 1 93 ? -4.518 -14.597 25.995 1.00 96.19 93 PRO A C 1
ATOM 777 O O . PRO A 1 93 ? -3.410 -14.166 25.688 1.00 96.19 93 PRO A O 1
ATOM 780 N N . ARG A 1 94 ? -5.302 -15.214 25.100 1.00 97.44 94 ARG A N 1
ATOM 781 C CA . ARG A 1 94 ? -4.955 -15.417 23.682 1.00 97.44 94 ARG A CA 1
ATOM 782 C C . ARG A 1 94 ? -5.516 -14.354 22.735 1.00 97.44 94 ARG A C 1
ATOM 784 O O . ARG A 1 94 ? -5.200 -14.398 21.556 1.00 97.44 94 ARG A O 1
ATOM 791 N N . ARG A 1 95 ? -6.323 -13.413 23.233 1.00 97.94 95 ARG A N 1
ATOM 792 C CA . A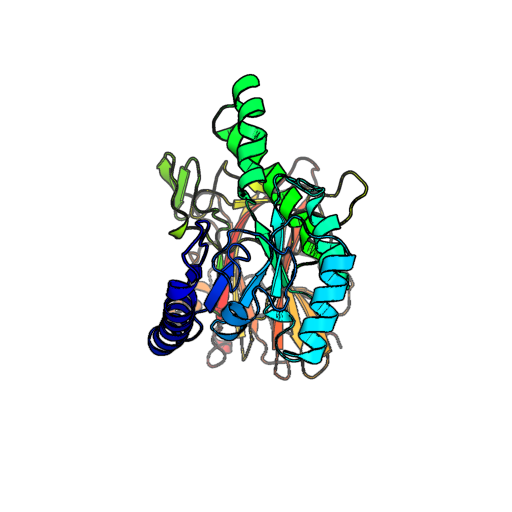RG A 1 95 ? -7.066 -12.439 22.415 1.00 97.94 95 ARG A CA 1
ATOM 793 C C . ARG A 1 95 ? -6.584 -11.001 22.582 1.00 97.94 95 ARG A C 1
ATOM 795 O O . ARG A 1 95 ? -7.311 -10.053 22.317 1.00 97.94 95 ARG A O 1
ATOM 802 N N . LYS A 1 96 ? -5.342 -10.811 23.035 1.00 97.50 96 LYS A N 1
ATOM 803 C CA . LYS A 1 96 ? -4.780 -9.469 23.254 1.00 97.50 96 LYS A CA 1
ATOM 804 C C . LYS A 1 96 ? -4.747 -8.628 21.974 1.00 97.50 96 LYS A C 1
ATOM 806 O O . LYS A 1 96 ? -5.057 -7.446 22.017 1.00 97.50 96 LYS A O 1
ATOM 811 N N . LEU A 1 97 ? -4.415 -9.245 20.841 1.00 97.31 97 LEU A N 1
ATOM 812 C CA . LEU A 1 97 ? -4.367 -8.571 19.540 1.00 97.31 97 LEU A CA 1
ATOM 813 C C . LEU A 1 97 ? -5.755 -8.364 18.909 1.00 97.31 97 LEU A C 1
ATOM 815 O O . LEU A 1 97 ? -5.858 -7.657 17.910 1.00 97.31 97 LEU A O 1
ATOM 819 N N . ASP A 1 98 ? -6.808 -8.912 19.517 1.00 98.56 98 ASP A N 1
ATOM 820 C CA . ASP A 1 98 ? -8.198 -8.706 19.098 1.00 98.56 98 ASP A CA 1
ATOM 821 C C . ASP A 1 98 ? -8.808 -7.446 19.746 1.00 98.56 98 ASP A C 1
ATOM 823 O O . ASP A 1 98 ? -9.960 -7.096 19.485 1.00 98.56 98 ASP A O 1
ATOM 827 N N . VAL A 1 99 ? -8.048 -6.761 20.610 1.00 98.62 99 VAL A N 1
ATOM 828 C CA . VAL A 1 99 ? -8.401 -5.461 21.189 1.00 98.62 99 VAL A CA 1
ATOM 829 C C . VAL A 1 99 ? -7.719 -4.364 20.379 1.00 98.62 99 VAL A C 1
ATOM 831 O O . VAL A 1 99 ? -6.493 -4.234 20.396 1.00 98.62 99 VAL A O 1
ATOM 834 N N . PHE A 1 100 ? -8.528 -3.575 19.678 1.00 98.56 100 PHE A N 1
ATOM 835 C CA . PHE A 1 100 ? -8.117 -2.444 18.860 1.00 98.56 100 PHE A CA 1
ATOM 836 C C . PHE A 1 100 ? -8.375 -1.149 19.628 1.00 98.56 100 PHE A C 1
ATOM 838 O O . PHE A 1 100 ? -9.512 -0.697 19.746 1.00 98.56 100 PHE A O 1
ATOM 845 N N . VAL A 1 101 ? -7.323 -0.542 20.167 1.00 98.25 101 VAL A N 1
ATOM 846 C CA . VAL A 1 101 ? -7.433 0.727 20.891 1.00 98.25 101 VAL A CA 1
ATOM 847 C C . VAL A 1 101 ? -7.637 1.864 19.891 1.00 98.25 101 VAL A C 1
ATOM 849 O O . VAL A 1 101 ? -6.859 2.017 18.947 1.00 98.25 101 VAL A O 1
ATOM 852 N N . GLY A 1 102 ? -8.700 2.643 20.071 1.00 97.31 102 GLY A N 1
ATOM 853 C CA . GLY A 1 102 ? -9.057 3.732 19.174 1.00 97.31 102 GLY A CA 1
ATOM 854 C C . GLY A 1 102 ? -8.094 4.909 19.225 1.00 97.31 102 GLY A C 1
ATOM 855 O O . GLY A 1 102 ? -7.712 5.363 20.298 1.00 97.31 102 GLY A O 1
ATOM 856 N N . ILE A 1 103 ? -7.763 5.460 18.060 1.00 97.25 103 ILE A N 1
ATOM 857 C CA . ILE A 1 103 ? -7.081 6.747 17.927 1.00 97.25 103 ILE A CA 1
ATOM 858 C C . ILE A 1 103 ? -7.877 7.600 16.941 1.00 97.25 103 ILE A C 1
ATOM 860 O O . ILE A 1 103 ? -7.795 7.388 15.736 1.00 97.25 103 ILE A O 1
ATOM 864 N N . ASP A 1 104 ? -8.630 8.577 17.439 1.00 96.69 104 ASP A N 1
ATOM 865 C CA . ASP A 1 104 ? -9.249 9.615 16.611 1.00 96.69 104 ASP A CA 1
ATOM 866 C C . ASP A 1 104 ? -8.210 10.615 16.114 1.00 96.69 104 ASP A C 1
ATOM 868 O O . ASP A 1 104 ? -7.674 11.384 16.910 1.00 96.69 104 ASP A O 1
ATOM 872 N N . VAL A 1 105 ? -7.951 10.632 14.804 1.00 97.69 105 VAL A N 1
ATOM 873 C CA . VAL A 1 105 ? -6.942 11.498 14.173 1.00 97.69 105 VAL A CA 1
ATOM 874 C C . VAL A 1 105 ? -7.319 12.982 14.250 1.00 97.69 105 VAL A C 1
ATOM 876 O O . VAL A 1 105 ? -6.431 13.833 14.262 1.00 97.69 105 VAL A O 1
ATOM 879 N N . PHE A 1 106 ? -8.606 13.321 14.391 1.00 95.56 106 PHE A N 1
ATOM 880 C CA . PHE A 1 106 ? -9.029 14.710 14.617 1.00 95.56 106 PHE A CA 1
ATOM 881 C C . PHE A 1 106 ? -8.614 15.255 15.993 1.00 95.56 106 PHE A C 1
ATOM 883 O O . PHE A 1 106 ? -8.624 16.473 16.194 1.00 95.56 106 PHE A O 1
ATOM 890 N N . GLY A 1 107 ? -8.226 14.380 16.927 1.00 91.88 107 GLY A N 1
ATOM 891 C CA . GLY A 1 107 ? -7.775 14.766 18.263 1.00 91.88 107 GLY A CA 1
ATOM 892 C C . GLY A 1 107 ? -8.912 15.114 19.220 1.00 91.88 107 GLY A C 1
ATOM 893 O O . GLY A 1 107 ? -8.718 15.910 20.139 1.00 91.88 107 GLY A O 1
ATOM 894 N N . ARG A 1 108 ? -10.116 14.557 19.036 1.00 89.56 108 ARG A N 1
ATOM 895 C CA . ARG A 1 108 ? -11.183 14.714 20.034 1.00 89.56 108 ARG A CA 1
ATOM 896 C C . ARG A 1 108 ? -10.878 13.790 21.211 1.00 89.56 108 ARG A C 1
ATOM 898 O O . ARG A 1 108 ? -10.790 12.580 21.049 1.00 89.56 108 ARG A O 1
ATOM 905 N N . GLY A 1 109 ? -10.701 14.368 22.397 1.00 77.12 109 GLY A N 1
ATOM 906 C CA . GLY A 1 109 ? -10.439 13.607 23.626 1.00 77.12 109 GLY A CA 1
ATOM 907 C C . GLY A 1 109 ? -9.000 13.104 23.799 1.00 77.12 109 GLY A C 1
ATOM 908 O O . GLY A 1 109 ? -8.732 12.411 24.774 1.00 77.12 109 GLY A O 1
ATOM 909 N N . GLN A 1 110 ? -8.073 13.464 22.904 1.00 82.44 110 GLN A N 1
ATOM 910 C CA . GLN A 1 110 ? -6.659 13.076 22.963 1.00 82.44 110 GLN A CA 1
ATOM 911 C C . GLN A 1 110 ? -5.790 13.985 22.079 1.00 82.44 110 GLN A C 1
ATOM 913 O O . GLN A 1 110 ? -6.297 14.701 21.217 1.00 82.44 110 GLN A O 1
ATOM 918 N N . THR A 1 111 ? -4.465 13.914 22.220 1.00 77.81 111 THR A N 1
ATOM 919 C CA . THR A 1 111 ? -3.548 14.516 21.241 1.00 77.81 111 THR A CA 1
ATOM 920 C C . THR A 1 111 ? -3.524 13.657 19.975 1.00 77.81 111 THR A C 1
ATOM 922 O O . THR A 1 111 ? -3.031 12.533 19.991 1.00 77.81 111 THR A O 1
ATOM 925 N N . ALA A 1 112 ? -4.050 14.165 18.865 1.00 82.19 112 ALA A N 1
ATOM 926 C CA . ALA A 1 112 ? -3.910 13.560 17.542 1.00 82.19 112 ALA A CA 1
ATOM 927 C C . ALA A 1 112 ? -4.086 14.633 16.461 1.00 82.19 112 ALA A C 1
ATOM 929 O O . ALA A 1 112 ? -4.557 15.726 16.773 1.00 82.19 112 ALA A O 1
ATOM 930 N N . LYS A 1 113 ? -3.605 14.315 15.252 1.00 94.00 113 LYS A N 1
ATOM 931 C CA . LYS A 1 113 ? -3.382 15.114 14.024 1.00 94.00 113 LYS A CA 1
ATOM 932 C C . LYS A 1 113 ? -2.090 14.526 13.429 1.00 94.00 113 LYS A C 1
ATOM 934 O O . LYS A 1 113 ? -1.992 13.311 13.265 1.00 94.00 113 LYS A O 1
ATOM 939 N N . LEU A 1 114 ? -1.026 15.315 13.257 1.00 94.19 114 LEU A N 1
ATOM 940 C CA . LEU A 1 114 ? 0.317 14.794 12.952 1.00 94.19 114 LEU A CA 1
ATOM 941 C C . LEU A 1 114 ? 0.971 14.070 14.144 1.00 94.19 114 LEU A C 1
ATOM 943 O O . LEU A 1 114 ? 1.836 13.217 13.954 1.00 94.19 114 LEU A O 1
ATOM 947 N N . ASP A 1 115 ? 0.510 14.330 15.366 1.00 94.12 115 ASP A N 1
ATOM 948 C CA . ASP A 1 115 ? 1.020 13.683 16.583 1.00 94.12 115 ASP A CA 1
ATOM 949 C C . ASP A 1 115 ? 0.412 12.297 16.850 1.00 94.12 115 ASP A C 1
ATOM 951 O O . ASP A 1 115 ? 0.738 11.656 17.845 1.00 94.12 115 ASP A O 1
ATOM 955 N N . THR A 1 116 ? -0.421 11.790 15.934 1.00 95.62 116 THR A N 1
ATOM 956 C CA . THR A 1 116 ? -1.014 10.437 15.980 1.00 95.62 116 THR A CA 1
ATOM 957 C C . THR A 1 116 ? 0.036 9.347 16.238 1.00 95.62 116 THR A C 1
ATOM 959 O O . THR A 1 116 ? -0.241 8.364 16.919 1.00 95.62 116 THR A O 1
ATOM 962 N N . HIS A 1 117 ? 1.266 9.537 15.755 1.00 93.81 117 HIS A N 1
ATOM 963 C CA . HIS A 1 117 ? 2.385 8.622 15.974 1.00 93.81 117 HIS A CA 1
ATOM 964 C C . HIS A 1 117 ? 2.787 8.476 17.451 1.00 93.81 117 HIS A C 1
ATOM 966 O O . HIS A 1 117 ? 3.136 7.378 17.881 1.00 93.81 117 HIS A O 1
ATOM 972 N N . SER A 1 118 ? 2.701 9.548 18.241 1.00 92.81 118 SER A N 1
ATOM 973 C CA . SER A 1 118 ? 2.979 9.526 19.682 1.00 92.81 118 SER A CA 1
ATOM 974 C C . SER A 1 118 ? 1.914 8.728 20.430 1.00 92.81 118 SER A C 1
ATOM 976 O O . SER A 1 118 ? 2.228 7.902 21.285 1.00 92.81 118 SER A O 1
ATOM 978 N N . THR A 1 119 ? 0.650 8.918 20.057 1.00 93.44 119 THR A N 1
ATOM 979 C CA . THR A 1 119 ? -0.486 8.182 20.624 1.00 93.44 119 THR A CA 1
ATOM 980 C C . THR A 1 119 ? -0.429 6.700 20.254 1.00 93.44 119 THR A C 1
ATOM 982 O O . THR A 1 119 ? -0.624 5.839 21.109 1.00 93.44 119 THR A O 1
ATOM 985 N N . LEU A 1 120 ? -0.055 6.386 19.010 1.00 95.25 120 LEU A N 1
ATOM 986 C CA . LEU A 1 120 ? 0.197 5.016 18.564 1.00 95.25 120 LEU A CA 1
ATOM 987 C C . LEU A 1 120 ? 1.333 4.354 19.359 1.00 95.25 120 LEU A C 1
ATOM 989 O O . LEU A 1 120 ? 1.196 3.201 19.762 1.00 95.25 120 LEU A O 1
ATOM 993 N N . ALA A 1 121 ? 2.421 5.080 19.630 1.00 94.50 121 ALA A N 1
ATOM 994 C CA . ALA A 1 121 ? 3.528 4.572 20.437 1.00 94.50 121 ALA A CA 1
ATOM 995 C C . ALA A 1 121 ? 3.061 4.133 21.833 1.00 94.50 121 ALA A C 1
ATOM 997 O O . ALA A 1 121 ? 3.396 3.033 22.270 1.00 94.50 121 ALA A O 1
ATOM 998 N N . ALA A 1 122 ? 2.231 4.951 22.489 1.00 93.94 122 ALA A N 1
ATOM 999 C CA . ALA A 1 122 ? 1.692 4.649 23.812 1.00 93.94 122 ALA A CA 1
ATOM 1000 C C . ALA A 1 122 ? 0.822 3.380 23.820 1.00 93.94 122 ALA A C 1
ATOM 1002 O O . ALA A 1 122 ? 0.924 2.582 24.746 1.00 93.94 122 ALA A O 1
ATOM 1003 N N . VAL A 1 123 ? 0.009 3.144 22.784 1.00 95.00 123 VAL A N 1
ATOM 1004 C CA . VAL A 1 123 ? -0.775 1.900 22.655 1.00 95.00 123 VAL A CA 1
ATOM 1005 C C . VAL A 1 123 ? 0.135 0.685 22.442 1.00 95.00 123 VAL A C 1
ATOM 1007 O O . VAL A 1 123 ? -0.065 -0.370 23.052 1.00 95.00 123 VAL A O 1
ATOM 1010 N N . ILE A 1 124 ? 1.162 0.827 21.599 1.00 94.50 124 ILE A N 1
ATOM 1011 C CA . ILE A 1 124 ? 2.092 -0.259 21.259 1.00 94.50 124 ILE A CA 1
ATOM 1012 C C . ILE A 1 124 ? 2.940 -0.694 22.458 1.00 94.50 124 ILE A C 1
ATOM 1014 O O . ILE A 1 124 ? 3.259 -1.880 22.555 1.00 94.50 124 ILE A O 1
ATOM 1018 N N . GLU A 1 125 ? 3.253 0.199 23.406 1.00 95.62 125 GLU A N 1
ATOM 1019 C CA . GLU A 1 125 ? 3.899 -0.178 24.678 1.00 95.62 125 GLU A CA 1
ATOM 1020 C C . GLU A 1 125 ? 3.119 -1.282 25.408 1.00 95.62 125 GLU A C 1
ATOM 1022 O O . GLU A 1 125 ? 3.712 -2.208 25.967 1.00 95.62 125 GLU A O 1
ATOM 1027 N N . PHE A 1 126 ? 1.787 -1.240 25.328 1.00 96.62 126 PHE A N 1
ATOM 1028 C CA . PHE A 1 126 ? 0.903 -2.256 25.892 1.00 96.62 126 PHE A CA 1
ATOM 1029 C C . PHE A 1 126 ? 0.699 -3.462 24.977 1.00 96.62 126 PHE A C 1
ATOM 1031 O O . PHE A 1 126 ? 0.033 -4.407 25.384 1.00 96.62 126 PHE A O 1
ATOM 1038 N N . LYS A 1 127 ? 1.281 -3.502 23.773 1.00 95.56 127 LYS A N 1
ATOM 1039 C CA . LYS A 1 127 ? 1.146 -4.600 22.795 1.00 95.56 127 LYS A CA 1
ATOM 1040 C C . LYS A 1 127 ? -0.310 -4.897 22.405 1.00 95.56 127 LYS A C 1
ATOM 1042 O O . LYS A 1 127 ? -0.662 -6.060 22.195 1.00 95.56 127 LYS A O 1
ATOM 1047 N N . PHE A 1 128 ? -1.154 -3.870 22.364 1.00 97.31 128 PHE A N 1
ATOM 1048 C CA . PHE A 1 128 ? -2.492 -3.953 21.781 1.00 97.31 128 PHE A CA 1
ATOM 1049 C C . PHE A 1 128 ? -2.456 -3.650 20.283 1.00 97.31 128 PHE A C 1
ATOM 1051 O O . PHE A 1 128 ? -1.497 -3.058 19.782 1.00 97.31 128 PHE A O 1
ATOM 1058 N N . SER A 1 129 ? -3.513 -4.052 19.577 1.00 97.31 129 SER A N 1
ATOM 1059 C CA . SER A 1 129 ? -3.784 -3.554 18.230 1.00 97.31 129 SER A CA 1
ATOM 1060 C C . SER A 1 129 ? -4.366 -2.139 18.311 1.00 97.31 129 SER A C 1
ATOM 1062 O O . SER A 1 129 ? -4.841 -1.703 19.361 1.00 97.31 129 SER A O 1
ATOM 1064 N N . THR A 1 130 ? -4.376 -1.425 17.188 1.00 96.38 130 THR A N 1
ATOM 1065 C CA . THR A 1 130 ? -4.856 -0.038 17.117 1.00 96.38 130 THR A CA 1
ATOM 1066 C C . THR A 1 130 ? -5.892 0.114 16.012 1.00 96.38 130 THR A C 1
ATOM 1068 O O . THR A 1 130 ? -5.710 -0.422 14.919 1.00 96.38 130 THR A O 1
ATOM 1071 N N . ALA A 1 131 ? -6.942 0.892 16.269 1.00 96.81 131 ALA A N 1
ATOM 1072 C CA . ALA A 1 131 ? -7.872 1.366 15.249 1.00 96.81 131 ALA A CA 1
ATOM 1073 C C . ALA A 1 131 ? -7.647 2.864 14.988 1.00 96.81 131 ALA A C 1
ATOM 1075 O O . ALA A 1 131 ? -7.915 3.701 15.847 1.00 96.81 131 ALA A O 1
ATOM 1076 N N . ILE A 1 132 ? -7.150 3.209 13.796 1.00 96.56 132 ILE A N 1
ATOM 1077 C CA . ILE A 1 132 ? -6.959 4.605 13.373 1.00 96.56 132 ILE A CA 1
ATOM 1078 C C . ILE A 1 132 ? -8.293 5.131 12.840 1.00 96.56 132 ILE A C 1
ATOM 1080 O O . ILE A 1 132 ? -8.738 4.747 11.758 1.00 96.56 132 ILE A O 1
ATOM 1084 N N . PHE A 1 133 ? -8.939 5.999 13.608 1.00 96.62 133 PHE A N 1
ATOM 1085 C CA . PHE A 1 133 ? -10.237 6.573 13.291 1.00 96.62 133 PHE A CA 1
ATOM 1086 C C . PHE A 1 133 ? -10.099 7.908 12.562 1.00 96.62 133 PHE A C 1
ATOM 1088 O O . PHE A 1 133 ? -9.311 8.767 12.949 1.00 96.62 133 PHE A O 1
ATOM 1095 N N . ALA A 1 134 ? -10.905 8.073 11.512 1.00 96.00 134 ALA A N 1
ATOM 1096 C CA . ALA A 1 134 ? -10.987 9.283 10.698 1.00 96.00 134 ALA A CA 1
ATOM 1097 C C . ALA A 1 134 ? -9.636 9.798 10.129 1.00 96.00 134 ALA A C 1
ATOM 1099 O O . ALA A 1 134 ? -9.356 10.996 10.207 1.00 96.00 134 ALA A O 1
ATOM 1100 N N . PRO A 1 135 ? -8.805 8.951 9.474 1.00 96.94 135 PRO A N 1
ATOM 1101 C CA . PRO A 1 135 ? -7.589 9.420 8.792 1.00 96.94 135 PRO A CA 1
ATOM 1102 C C . PRO A 1 135 ? -7.874 10.362 7.602 1.00 96.94 135 PRO A C 1
ATOM 1104 O O . PRO A 1 135 ? -6.956 11.026 7.114 1.00 96.94 135 PRO A O 1
ATOM 1107 N N . GLY A 1 136 ? -9.145 10.483 7.184 1.00 96.62 136 GLY A N 1
ATOM 1108 C CA . GLY A 1 136 ? -9.640 11.518 6.262 1.00 96.62 136 GLY A CA 1
ATOM 1109 C C . GLY A 1 136 ? -9.334 12.951 6.715 1.00 96.62 136 GLY A C 1
ATOM 1110 O O . GLY A 1 136 ? -9.257 13.851 5.882 1.00 96.62 136 GLY A O 1
ATOM 1111 N N . TRP A 1 137 ? -8.993 13.140 7.997 1.00 97.19 137 TRP A N 1
ATOM 1112 C CA . TRP A 1 137 ? -8.389 14.360 8.533 1.00 97.19 137 TRP A CA 1
ATOM 1113 C C . TRP A 1 137 ? -7.265 14.937 7.651 1.00 97.19 137 TRP A C 1
ATOM 1115 O O . TRP A 1 137 ? -7.148 16.155 7.521 1.00 97.19 137 TRP A O 1
ATOM 1125 N N . THR A 1 138 ? -6.455 14.084 7.014 1.00 96.50 138 THR A N 1
ATOM 1126 C CA . THR A 1 138 ? -5.368 14.497 6.100 1.00 96.50 138 THR A CA 1
ATOM 1127 C C . THR A 1 138 ? -5.846 15.307 4.891 1.00 96.50 138 THR A C 1
ATOM 1129 O O . THR A 1 138 ? -5.074 16.085 4.338 1.00 96.50 138 THR A O 1
ATOM 1132 N N . TYR A 1 139 ? -7.112 15.171 4.499 1.00 96.06 139 TYR A N 1
ATOM 1133 C CA . TYR A 1 139 ? -7.757 15.987 3.475 1.00 96.06 139 TYR A CA 1
ATOM 1134 C C . TYR A 1 139 ? -8.641 17.071 4.104 1.00 96.06 139 TYR A C 1
ATOM 1136 O O . TYR A 1 139 ? -8.458 18.257 3.835 1.00 96.06 139 TYR A O 1
ATOM 1144 N N . GLU A 1 140 ? -9.550 16.676 4.999 1.00 97.00 140 GLU A N 1
ATOM 1145 C CA . GLU A 1 140 ? -10.580 17.553 5.581 1.00 97.00 140 GLU A CA 1
ATOM 1146 C C . GLU A 1 140 ? -9.976 18.741 6.349 1.00 97.00 140 GLU A C 1
ATOM 1148 O O . GLU A 1 140 ? -10.489 19.858 6.310 1.00 97.00 140 GLU A O 1
ATOM 1153 N N . SER A 1 141 ? -8.821 18.552 6.999 1.00 95.69 141 SER A N 1
ATOM 1154 C CA . SER A 1 141 ? -8.147 19.638 7.728 1.00 95.69 141 SER A CA 1
ATOM 1155 C C . SER A 1 141 ? -7.572 20.736 6.833 1.00 95.69 141 SER A C 1
ATOM 1157 O O . SER A 1 141 ? -7.250 21.823 7.320 1.00 95.69 141 SER A O 1
ATOM 1159 N N . LEU A 1 142 ? -7.431 20.471 5.534 1.00 96.88 142 LEU A N 1
ATOM 1160 C CA . LEU A 1 142 ? -6.898 21.420 4.568 1.00 96.88 142 LEU A CA 1
ATOM 1161 C C . LEU A 1 142 ? -7.997 22.261 3.915 1.00 96.88 142 LEU A C 1
ATOM 1163 O O . LEU A 1 142 ? -7.680 23.355 3.448 1.00 96.88 142 LEU A O 1
ATOM 1167 N N . GLU A 1 143 ? -9.254 21.804 3.890 1.00 95.56 143 GLU A N 1
ATOM 1168 C CA . GLU A 1 143 ? -10.332 22.371 3.060 1.00 95.56 143 GLU A CA 1
ATOM 1169 C C . GLU A 1 143 ? -10.513 23.878 3.243 1.00 95.56 143 GLU A C 1
ATOM 1171 O O . GLU A 1 143 ? -10.559 24.624 2.264 1.00 95.56 143 GLU A O 1
ATOM 1176 N N . GLU A 1 144 ? -10.542 24.345 4.491 1.00 96.06 144 GLU A N 1
ATOM 1177 C CA . GLU A 1 144 ? -10.684 25.771 4.790 1.00 96.06 144 GLU A CA 1
ATOM 1178 C C . GLU A 1 144 ? -9.500 26.586 4.255 1.00 96.06 144 GLU A C 1
ATOM 1180 O O . GLU A 1 144 ? -9.678 27.642 3.647 1.00 96.06 144 GLU A O 1
ATOM 1185 N N . SER A 1 145 ? -8.275 26.079 4.431 1.00 96.69 145 SER A N 1
ATOM 1186 C CA . SER A 1 145 ? -7.077 26.750 3.921 1.00 96.69 145 SER A CA 1
ATOM 1187 C C . SER A 1 145 ? -7.016 26.746 2.396 1.00 96.69 145 SER A C 1
ATOM 1189 O O . SER A 1 145 ? -6.690 27.768 1.808 1.00 96.69 145 SER A O 1
ATOM 1191 N N . MET A 1 146 ? -7.388 25.638 1.751 1.00 96.94 146 MET A N 1
ATOM 1192 C CA . MET A 1 146 ? -7.394 25.522 0.292 1.00 96.94 146 MET A CA 1
ATOM 1193 C C . MET A 1 146 ? -8.428 26.461 -0.335 1.00 96.94 146 MET A C 1
ATOM 1195 O O . MET A 1 146 ? -8.121 27.121 -1.326 1.00 96.94 146 MET A O 1
ATOM 1199 N N . ARG A 1 147 ? -9.616 26.587 0.278 1.00 96.38 147 ARG A N 1
ATOM 1200 C CA . ARG A 1 147 ? -10.660 27.524 -0.161 1.00 96.38 147 ARG A CA 1
ATOM 1201 C C . ARG A 1 147 ? -10.221 28.977 -0.004 1.00 96.38 147 ARG A C 1
ATOM 1203 O O . ARG A 1 147 ? -10.361 29.756 -0.942 1.00 96.38 147 ARG A O 1
ATOM 1210 N N . ARG A 1 148 ? -9.684 29.343 1.166 1.00 97.56 148 ARG A N 1
ATOM 1211 C CA . ARG A 1 148 ? -9.201 30.705 1.441 1.00 97.56 148 ARG A CA 1
ATOM 1212 C C . ARG A 1 148 ? -8.068 31.108 0.498 1.00 97.56 148 ARG A C 1
ATOM 1214 O O . ARG A 1 148 ? -8.067 32.231 0.003 1.00 97.56 148 ARG A O 1
ATOM 1221 N N . ASP A 1 149 ? -7.139 30.191 0.243 1.00 97.50 149 ASP A N 1
ATOM 1222 C CA . ASP A 1 149 ? -5.984 30.415 -0.628 1.00 97.50 149 ASP A CA 1
ATOM 1223 C C . ASP A 1 149 ? -6.357 30.287 -2.129 1.00 97.50 149 ASP A C 1
ATOM 1225 O O . ASP A 1 149 ? -5.497 30.482 -2.983 1.00 97.50 149 ASP A O 1
ATOM 1229 N N . GLN A 1 150 ? -7.628 29.987 -2.452 1.00 96.69 150 GLN A N 1
ATOM 1230 C CA . GLN A 1 150 ? -8.171 29.828 -3.813 1.00 96.69 150 GLN A CA 1
ATOM 1231 C C . GLN A 1 150 ? -7.360 28.853 -4.677 1.00 96.69 150 GLN A C 1
ATOM 1233 O O . GLN A 1 150 ? -7.122 29.095 -5.860 1.00 96.69 150 GLN A O 1
ATOM 1238 N N . LEU A 1 151 ? -6.927 27.748 -4.067 1.00 94.69 151 LEU A N 1
ATOM 1239 C CA . LEU A 1 151 ? -6.135 26.742 -4.760 1.00 94.69 151 LEU A CA 1
ATOM 1240 C C . LEU A 1 151 ? -6.953 26.078 -5.866 1.00 94.69 151 LEU A C 1
ATOM 1242 O O . LEU A 1 151 ? -8.105 25.687 -5.662 1.00 94.69 151 LEU A O 1
ATOM 1246 N N . ASP A 1 152 ? -6.335 25.895 -7.027 1.00 90.00 152 ASP A N 1
ATOM 1247 C CA . ASP A 1 152 ? -6.921 25.076 -8.081 1.00 90.00 152 ASP A CA 1
ATOM 1248 C C . ASP A 1 152 ? -6.935 23.577 -7.671 1.00 90.00 152 ASP A C 1
ATOM 1250 O O . ASP A 1 152 ? -6.293 23.182 -6.686 1.00 90.00 152 ASP A O 1
ATOM 1254 N N . PRO A 1 153 ? -7.645 22.692 -8.399 1.00 84.81 153 PRO A N 1
ATOM 1255 C CA . PRO A 1 153 ? -7.696 21.265 -8.062 1.00 84.81 153 PRO A CA 1
ATOM 1256 C C . PRO A 1 153 ? -6.327 20.565 -8.013 1.00 84.81 153 PRO A C 1
ATOM 1258 O O . PRO A 1 153 ? -6.167 19.559 -7.325 1.00 84.81 153 PRO A O 1
ATOM 1261 N N . VAL A 1 154 ? -5.331 21.090 -8.730 1.00 81.94 154 VAL A N 1
ATOM 1262 C CA . VAL A 1 154 ? -3.960 20.562 -8.790 1.00 81.94 154 VAL A CA 1
ATOM 1263 C C . VAL A 1 154 ? -3.248 20.847 -7.486 1.00 81.94 154 VAL A C 1
ATOM 1265 O O . VAL A 1 154 ? -2.741 19.944 -6.831 1.00 81.94 154 VAL A O 1
ATOM 1268 N N . GLN A 1 155 ? -3.271 22.114 -7.093 1.00 89.19 155 GLN A N 1
ATOM 1269 C CA . GLN A 1 155 ? -2.670 22.607 -5.872 1.00 89.19 155 GLN A CA 1
ATOM 1270 C C . GLN A 1 155 ? -3.354 21.988 -4.649 1.00 89.19 155 GLN A C 1
ATOM 1272 O O . GLN A 1 155 ? -2.676 21.658 -3.676 1.00 89.19 155 GLN A O 1
ATOM 1277 N N . CYS A 1 156 ? -4.673 21.769 -4.711 1.00 90.69 156 CYS A N 1
ATOM 1278 C CA . CYS A 1 156 ? -5.405 21.009 -3.698 1.00 90.69 156 CYS A CA 1
ATOM 1279 C C . CYS A 1 156 ? -4.862 19.579 -3.564 1.00 90.69 156 CYS A C 1
ATOM 1281 O O . CYS A 1 156 ? -4.532 19.148 -2.459 1.00 90.69 156 CYS A O 1
ATOM 1283 N N . ASN A 1 157 ? -4.728 18.861 -4.683 1.00 87.50 157 ASN A N 1
ATOM 1284 C CA . ASN A 1 157 ? -4.226 17.488 -4.698 1.00 87.50 157 ASN A CA 1
ATOM 1285 C C . ASN A 1 157 ? -2.777 17.397 -4.189 1.00 87.50 157 ASN A C 1
ATOM 1287 O O . ASN A 1 157 ? -2.481 16.565 -3.335 1.00 87.50 157 ASN A O 1
ATOM 1291 N N . ASP A 1 158 ? -1.895 18.294 -4.630 1.00 87.69 158 ASP A N 1
ATOM 1292 C CA . ASP A 1 158 ? -0.501 18.338 -4.178 1.00 87.69 158 ASP A CA 1
ATOM 1293 C C . ASP A 1 158 ? -0.399 18.621 -2.674 1.00 87.69 158 ASP A C 1
ATOM 1295 O O . ASP A 1 158 ? 0.421 18.024 -1.970 1.00 87.69 158 ASP A O 1
ATOM 1299 N N . ARG A 1 159 ? -1.232 19.532 -2.155 1.00 91.75 159 ARG A N 1
ATOM 1300 C CA . ARG A 1 159 ? -1.255 19.867 -0.725 1.00 91.75 159 ARG A CA 1
ATOM 1301 C C . ARG A 1 159 ? -1.786 18.707 0.113 1.00 91.75 159 ARG A C 1
ATOM 1303 O O . ARG A 1 159 ? -1.198 18.409 1.154 1.00 91.75 159 ARG A O 1
ATOM 1310 N N . PHE A 1 160 ? -2.846 18.048 -0.352 1.00 92.88 160 PHE A N 1
ATOM 1311 C CA . PHE A 1 160 ? -3.383 16.837 0.264 1.00 92.88 160 PHE A CA 1
ATOM 1312 C C . PHE A 1 160 ? -2.332 15.727 0.322 1.00 92.88 160 PHE A C 1
ATOM 1314 O O . PHE A 1 160 ? -2.052 15.225 1.408 1.00 92.88 160 PHE A O 1
ATOM 1321 N N . LEU A 1 161 ? -1.706 15.381 -0.806 1.00 90.50 161 LEU A N 1
ATOM 1322 C CA . LEU A 1 161 ? -0.740 14.283 -0.863 1.00 90.50 161 LEU A CA 1
ATOM 1323 C C . LEU A 1 161 ? 0.474 14.544 0.024 1.00 90.50 161 LEU A C 1
ATOM 1325 O O . LEU A 1 161 ? 0.860 13.667 0.787 1.00 90.50 161 LEU A O 1
ATOM 1329 N N . LYS A 1 162 ? 0.997 15.776 0.044 1.00 90.31 162 LYS A N 1
ATOM 1330 C CA . LYS A 1 162 ? 2.075 16.157 0.971 1.00 90.31 162 LYS A CA 1
ATOM 1331 C C . LYS A 1 162 ? 1.697 15.922 2.436 1.00 90.31 162 LYS A C 1
ATOM 1333 O O . LYS A 1 162 ? 2.532 15.454 3.210 1.00 90.31 162 LYS A O 1
ATOM 1338 N N . LEU A 1 163 ? 0.466 16.253 2.842 1.00 93.56 163 LEU A N 1
ATOM 1339 C CA . LEU A 1 163 ? 0.017 16.017 4.217 1.00 93.56 163 LEU A CA 1
ATOM 1340 C C . LEU A 1 163 ? -0.243 14.530 4.488 1.00 93.56 163 LEU A C 1
ATOM 1342 O O . LEU A 1 163 ? 0.157 14.032 5.540 1.00 93.56 163 LEU A O 1
ATOM 1346 N N . ASN A 1 164 ? -0.878 13.827 3.550 1.00 93.75 164 ASN A N 1
ATOM 1347 C CA . ASN A 1 164 ? -1.161 12.399 3.642 1.00 93.75 164 ASN A CA 1
ATOM 1348 C C . ASN A 1 164 ? 0.131 11.580 3.758 1.00 93.75 164 ASN A C 1
ATOM 1350 O O . ASN A 1 164 ? 0.276 10.788 4.688 1.00 93.75 164 ASN A O 1
ATOM 1354 N N . ASP A 1 165 ? 1.101 11.818 2.880 1.00 91.06 165 ASP A N 1
ATOM 1355 C CA . ASP A 1 165 ? 2.373 11.099 2.877 1.00 91.06 165 ASP A CA 1
ATOM 1356 C C . ASP A 1 165 ? 3.158 11.379 4.157 1.00 91.06 165 ASP A C 1
ATOM 1358 O O . ASP A 1 165 ? 3.673 10.453 4.787 1.00 91.06 165 ASP A O 1
ATOM 1362 N N . ARG A 1 166 ? 3.180 12.639 4.617 1.00 91.69 166 ARG A N 1
ATOM 1363 C CA . ARG A 1 166 ? 3.784 12.997 5.906 1.00 91.69 166 ARG A CA 1
ATOM 1364 C C . ARG A 1 166 ? 3.114 12.265 7.068 1.00 91.69 166 ARG A C 1
ATOM 1366 O O . ARG A 1 166 ? 3.810 11.756 7.945 1.00 91.69 166 ARG A O 1
ATOM 1373 N N . PHE A 1 167 ? 1.783 12.220 7.092 1.00 94.12 167 PHE A N 1
ATOM 1374 C CA . PHE A 1 167 ? 1.022 11.542 8.140 1.00 94.12 167 PHE A CA 1
ATOM 1375 C C . PHE A 1 167 ? 1.381 10.053 8.215 1.00 94.12 167 PHE A C 1
ATOM 1377 O O . PHE A 1 167 ? 1.762 9.572 9.283 1.00 94.12 167 PHE A O 1
ATOM 1384 N N . TRP A 1 168 ? 1.342 9.335 7.089 1.00 92.88 168 TRP A N 1
ATOM 1385 C CA . TRP A 1 168 ? 1.676 7.908 7.058 1.00 92.88 168 TRP A CA 1
ATOM 1386 C C . TRP A 1 168 ? 3.162 7.638 7.317 1.00 92.88 168 TRP A C 1
ATOM 1388 O O . TRP A 1 168 ? 3.484 6.666 8.001 1.00 92.88 168 TRP A O 1
ATOM 1398 N N . ASN A 1 169 ? 4.066 8.515 6.865 1.00 91.31 169 ASN A N 1
ATOM 1399 C CA . ASN A 1 169 ? 5.498 8.398 7.153 1.00 91.31 169 ASN A CA 1
ATOM 1400 C C . ASN A 1 169 ? 5.790 8.469 8.664 1.00 91.31 169 ASN A C 1
ATOM 1402 O O . ASN A 1 169 ? 6.570 7.672 9.183 1.00 91.31 169 ASN A O 1
ATOM 1406 N N . LEU A 1 170 ? 5.113 9.356 9.406 1.00 91.75 170 LEU A N 1
ATOM 1407 C CA . LEU A 1 170 ? 5.271 9.452 10.867 1.00 91.75 170 LEU A CA 1
ATOM 1408 C C . LEU A 1 170 ? 4.812 8.181 11.600 1.00 91.75 170 LEU A C 1
ATOM 1410 O O . LEU A 1 170 ? 5.373 7.825 12.640 1.00 91.75 170 LEU A O 1
ATOM 1414 N N . LEU A 1 171 ? 3.805 7.486 11.065 1.00 92.50 171 LEU A N 1
ATOM 1415 C CA . LEU A 1 171 ? 3.302 6.228 11.624 1.00 92.50 171 LEU A CA 1
ATOM 1416 C C . LEU A 1 171 ? 4.156 5.024 11.229 1.00 92.50 171 LEU A C 1
ATOM 1418 O O . LEU A 1 171 ? 4.199 4.044 11.967 1.00 92.50 171 LEU A O 1
ATOM 1422 N N . TRP A 1 172 ? 4.850 5.097 10.095 1.00 91.38 172 TRP A N 1
ATOM 1423 C CA . TRP A 1 172 ? 5.498 3.967 9.438 1.00 91.38 172 TRP A CA 1
ATOM 1424 C C . TRP A 1 172 ? 6.317 3.062 10.361 1.00 91.38 172 TRP A C 1
ATOM 1426 O O . TRP A 1 172 ? 6.153 1.846 10.337 1.00 91.38 172 TRP A O 1
ATOM 1436 N N . LYS A 1 173 ? 7.166 3.644 11.219 1.00 90.00 173 LYS A N 1
ATOM 1437 C CA . LYS A 1 173 ? 8.057 2.887 12.122 1.00 90.00 173 LYS A CA 1
ATOM 1438 C C . LYS A 1 173 ? 7.321 2.000 13.137 1.00 90.00 173 LYS A C 1
ATOM 1440 O O . LYS A 1 173 ? 7.942 1.140 13.753 1.00 90.00 173 LYS A O 1
ATOM 1445 N N . TYR A 1 174 ? 6.028 2.241 13.331 1.00 91.50 174 TYR A N 1
ATOM 1446 C CA . TYR A 1 174 ? 5.149 1.496 14.225 1.00 91.50 174 TYR A CA 1
ATOM 1447 C C . TYR A 1 174 ? 4.279 0.469 13.491 1.00 91.50 174 TYR A C 1
ATOM 1449 O O . TYR A 1 174 ? 3.631 -0.354 14.137 1.00 91.50 174 TYR A O 1
ATOM 1457 N N . LEU A 1 175 ? 4.224 0.525 12.159 1.00 89.50 175 LEU A N 1
ATOM 1458 C CA . LEU A 1 175 ? 3.358 -0.317 11.347 1.00 89.50 175 LEU A CA 1
ATOM 1459 C C . LEU A 1 175 ? 4.125 -1.527 10.816 1.00 89.50 175 LEU A C 1
ATOM 1461 O O . LEU A 1 175 ? 5.269 -1.431 10.371 1.00 89.50 175 LEU A O 1
ATOM 1465 N N . TYR A 1 176 ? 3.460 -2.680 10.814 1.00 88.00 176 TYR A N 1
ATOM 1466 C CA . TYR A 1 176 ? 3.956 -3.837 10.083 1.00 88.00 176 TYR A CA 1
ATOM 1467 C C . TYR A 1 176 ? 3.755 -3.627 8.588 1.00 88.00 176 TYR A C 1
ATOM 1469 O O . TYR A 1 176 ? 2.654 -3.342 8.118 1.00 88.00 176 TYR A O 1
ATOM 1477 N N . VAL A 1 177 ? 4.828 -3.834 7.839 1.00 86.56 177 VAL A N 1
ATOM 1478 C CA . VAL A 1 177 ? 4.856 -3.667 6.392 1.00 86.56 177 VAL A CA 1
ATOM 1479 C C . VAL A 1 177 ? 4.541 -4.995 5.734 1.00 86.56 177 VAL A C 1
ATOM 1481 O O . VAL A 1 177 ? 5.285 -5.959 5.904 1.00 86.56 177 VAL A O 1
ATOM 1484 N N . ARG A 1 178 ? 3.459 -5.048 4.960 1.00 87.12 178 ARG A N 1
ATOM 1485 C CA . ARG A 1 178 ? 3.148 -6.186 4.090 1.00 87.12 178 ARG A CA 1
ATOM 1486 C C . ARG A 1 178 ? 3.185 -5.711 2.649 1.00 87.12 178 ARG A C 1
ATOM 1488 O O . ARG A 1 178 ? 2.223 -5.114 2.176 1.00 87.12 178 ARG A O 1
ATOM 1495 N N . GLY A 1 179 ? 4.318 -5.908 1.988 1.00 91.69 179 GLY A N 1
ATOM 1496 C CA . GLY A 1 179 ? 4.424 -5.614 0.565 1.00 91.69 179 GLY A CA 1
ATOM 1497 C C . GLY A 1 179 ? 4.040 -6.802 -0.315 1.00 91.69 179 GLY A C 1
ATOM 1498 O O . GLY A 1 179 ? 3.526 -7.806 0.181 1.00 91.69 179 GLY A O 1
ATOM 1499 N N . PRO A 1 180 ? 4.254 -6.680 -1.631 1.00 94.88 180 PRO A N 1
ATOM 1500 C CA . PRO A 1 180 ? 3.854 -7.695 -2.595 1.00 94.88 180 PRO A CA 1
ATOM 1501 C C . PRO A 1 180 ? 4.710 -8.966 -2.475 1.00 94.88 180 PRO A C 1
ATOM 1503 O O . PRO A 1 180 ? 5.918 -8.894 -2.246 1.00 94.88 180 PRO A O 1
ATOM 1506 N N . THR A 1 181 ? 4.079 -10.128 -2.650 1.00 95.19 181 THR A N 1
ATOM 1507 C CA . THR A 1 181 ? 4.728 -11.448 -2.505 1.00 95.19 181 THR A CA 1
ATOM 1508 C C . THR A 1 181 ? 4.427 -12.409 -3.657 1.00 95.19 181 THR A C 1
ATOM 1510 O O . THR A 1 181 ? 4.950 -13.519 -3.701 1.00 95.19 181 THR A O 1
ATOM 1513 N N . GLU A 1 182 ? 3.582 -12.008 -4.608 1.00 93.56 182 GLU A N 1
ATOM 1514 C CA . GLU A 1 182 ? 3.105 -12.877 -5.687 1.00 93.56 182 GLU A CA 1
ATOM 1515 C C . GLU A 1 182 ? 3.566 -12.386 -7.060 1.00 93.56 182 GLU A C 1
ATOM 1517 O O . GLU A 1 182 ? 3.553 -11.189 -7.355 1.00 93.56 182 GLU A O 1
ATOM 1522 N N . LEU A 1 183 ? 3.956 -13.333 -7.914 1.00 92.94 183 LEU A N 1
ATOM 1523 C CA . LEU A 1 183 ? 4.260 -13.092 -9.322 1.00 92.94 183 LEU A CA 1
ATOM 1524 C C . LEU A 1 183 ? 3.082 -13.555 -10.203 1.00 92.94 183 LEU A C 1
ATOM 1526 O O . LEU A 1 183 ? 2.493 -14.597 -9.914 1.00 92.94 183 LEU A O 1
ATOM 1530 N N . PRO A 1 184 ? 2.776 -12.855 -11.314 1.00 94.38 184 PRO A N 1
ATOM 1531 C CA . PRO A 1 184 ? 3.442 -11.646 -11.792 1.00 94.38 184 PRO A CA 1
ATOM 1532 C C . PRO A 1 184 ? 3.066 -10.409 -10.966 1.00 94.38 184 PRO A C 1
ATOM 1534 O O . PRO A 1 184 ? 1.910 -10.209 -10.601 1.00 94.38 184 PRO A O 1
ATOM 1537 N N . PHE A 1 185 ? 4.045 -9.540 -10.745 1.00 96.38 185 PHE A N 1
ATOM 1538 C CA . PHE A 1 185 ? 3.869 -8.253 -10.087 1.00 96.38 185 PHE A CA 1
ATOM 1539 C C . PHE A 1 185 ? 3.974 -7.124 -11.110 1.00 96.38 185 PHE A C 1
ATOM 1541 O O . PHE A 1 185 ? 4.861 -7.121 -11.963 1.00 96.38 185 PHE A O 1
ATOM 1548 N N . TYR A 1 186 ? 3.077 -6.148 -11.013 1.00 97.69 186 TYR A N 1
ATOM 1549 C CA . TYR A 1 186 ? 3.119 -4.944 -11.830 1.00 97.69 186 TYR A CA 1
ATOM 1550 C C . TYR A 1 186 ? 2.586 -3.750 -11.052 1.00 97.69 186 TYR A C 1
ATOM 1552 O O . TYR A 1 186 ? 1.550 -3.832 -10.391 1.00 97.69 186 TYR A O 1
ATOM 1560 N N . THR A 1 187 ? 3.261 -2.620 -11.205 1.00 98.12 187 THR A N 1
ATOM 1561 C CA . THR A 1 187 ? 2.750 -1.324 -10.783 1.00 98.12 187 THR A CA 1
ATOM 1562 C C . THR A 1 187 ? 3.082 -0.261 -11.812 1.00 98.12 187 THR A C 1
ATOM 1564 O O . THR A 1 187 ? 4.165 -0.284 -12.393 1.00 98.12 187 THR A O 1
ATOM 1567 N N . SER A 1 188 ? 2.156 0.676 -12.005 1.00 97.75 188 SER A N 1
ATOM 1568 C CA . SER A 1 188 ? 2.404 1.945 -12.691 1.00 97.75 188 SER A CA 1
ATOM 1569 C C . SER A 1 188 ? 2.455 3.136 -11.732 1.00 97.75 188 SER A C 1
ATOM 1571 O O . SER A 1 188 ? 2.490 4.281 -12.165 1.00 97.75 188 SER A O 1
ATOM 1573 N N . PHE A 1 189 ? 2.389 2.873 -10.420 1.00 97.44 189 PHE A N 1
ATOM 1574 C CA . PHE A 1 189 ? 2.282 3.887 -9.365 1.00 97.44 189 PHE A CA 1
ATOM 1575 C C . PHE A 1 189 ? 1.061 4.807 -9.504 1.00 97.44 189 PHE A C 1
ATOM 1577 O O . PHE A 1 189 ? 0.979 5.857 -8.866 1.00 97.44 189 PHE A O 1
ATOM 1584 N N . CYS A 1 190 ? 0.065 4.395 -10.291 1.00 96.69 190 CYS A N 1
ATOM 1585 C CA . CYS A 1 190 ? -1.180 5.128 -10.417 1.00 96.69 190 CYS A CA 1
ATOM 1586 C C . CYS A 1 190 ? -1.941 5.127 -9.086 1.00 96.69 190 CYS A C 1
ATOM 1588 O O . CYS A 1 190 ? -2.242 4.065 -8.544 1.00 96.69 190 CYS A O 1
ATOM 1590 N N . LEU A 1 191 ? -2.314 6.309 -8.597 1.00 94.69 191 LEU A N 1
ATOM 1591 C CA . LEU A 1 191 ? -3.100 6.475 -7.370 1.00 94.69 191 LEU A CA 1
ATOM 1592 C C . LEU A 1 191 ? -4.607 6.210 -7.558 1.00 94.69 191 LEU A C 1
ATOM 1594 O O . LEU A 1 191 ? -5.384 6.360 -6.622 1.00 94.69 191 LEU A O 1
ATOM 1598 N N . GLY A 1 192 ? -5.030 5.785 -8.754 1.00 94.50 192 GLY A N 1
ATOM 1599 C CA . GLY A 1 192 ? -6.443 5.627 -9.105 1.00 94.50 192 GLY A CA 1
ATOM 1600 C C . GLY A 1 192 ? -7.119 6.949 -9.470 1.00 94.50 192 GLY A C 1
ATOM 1601 O O . GLY A 1 192 ? -8.341 7.023 -9.513 1.00 94.50 192 GLY A O 1
ATOM 1602 N N . SER A 1 193 ? -6.345 7.998 -9.731 1.00 92.00 193 SER A N 1
ATOM 1603 C CA . SER A 1 193 ? -6.832 9.295 -10.187 1.00 92.00 193 SER A CA 1
ATOM 1604 C C . SER A 1 193 ? -5.774 10.006 -11.029 1.00 92.00 193 SER A C 1
ATOM 1606 O O . SER A 1 193 ? -4.606 9.603 -11.055 1.00 92.00 193 SER A O 1
ATOM 1608 N N . GLY A 1 194 ? -6.181 11.057 -11.736 1.00 90.00 194 GLY A N 1
ATOM 1609 C CA . GLY A 1 194 ? -5.262 11.979 -12.393 1.00 90.00 194 GLY A CA 1
ATOM 1610 C C . GLY A 1 194 ? -5.966 12.937 -13.344 1.00 90.00 194 GLY A C 1
ATOM 1611 O O . GLY A 1 194 ? -7.101 12.709 -13.756 1.00 90.00 194 GLY A O 1
ATOM 1612 N N . LYS A 1 195 ? -5.268 14.008 -13.730 1.00 87.81 195 LYS A N 1
ATOM 1613 C CA . LYS A 1 195 ? -5.743 14.968 -14.745 1.00 87.81 195 LYS A CA 1
ATOM 1614 C C . LYS A 1 195 ? -5.832 14.379 -16.139 1.00 87.81 195 LYS A C 1
ATOM 1616 O O . LYS A 1 195 ? -6.561 14.882 -16.981 1.00 87.81 195 LYS A O 1
ATOM 1621 N N . ILE A 1 196 ? -5.026 13.365 -16.388 1.00 91.69 196 ILE A N 1
ATOM 1622 C CA . ILE A 1 196 ? -4.997 12.627 -17.633 1.00 91.69 196 ILE A CA 1
ATOM 1623 C C . ILE A 1 196 ? -4.997 11.153 -17.285 1.00 91.69 196 ILE A C 1
ATOM 1625 O O . ILE A 1 196 ? -4.498 10.748 -16.228 1.00 91.69 196 ILE A O 1
ATOM 1629 N N . ARG A 1 197 ? -5.559 10.344 -18.173 1.00 94.62 197 ARG A N 1
ATOM 1630 C CA . ARG A 1 197 ? -5.389 8.898 -18.118 1.00 94.62 197 ARG A CA 1
ATOM 1631 C C . ARG A 1 197 ? -4.549 8.456 -19.293 1.00 94.62 197 ARG A C 1
ATOM 1633 O O . ARG A 1 197 ? -5.010 8.523 -20.426 1.00 94.62 197 ARG A O 1
ATOM 1640 N N . ASN A 1 198 ? -3.363 7.943 -19.019 1.00 96.69 198 ASN A N 1
ATOM 1641 C CA . ASN A 1 198 ? -2.450 7.448 -20.029 1.00 96.69 198 ASN A CA 1
ATOM 1642 C C . ASN A 1 198 ? -2.540 5.931 -20.170 1.00 96.69 198 ASN A C 1
ATOM 1644 O O . ASN A 1 198 ? -2.823 5.200 -19.215 1.00 96.69 198 ASN A O 1
ATOM 1648 N N . ARG A 1 199 ? -2.264 5.464 -21.384 1.00 96.69 199 ARG A N 1
ATOM 1649 C CA . ARG A 1 199 ? -1.936 4.075 -21.688 1.00 96.69 199 ARG A CA 1
ATOM 1650 C C . ARG A 1 199 ? -0.674 4.066 -22.531 1.00 96.69 199 ARG A C 1
ATOM 1652 O O . ARG A 1 199 ? -0.651 4.676 -23.599 1.00 96.69 199 ARG A O 1
ATOM 1659 N N . LEU A 1 200 ? 0.360 3.374 -22.061 1.00 96.94 200 LEU A N 1
ATOM 1660 C CA . LEU A 1 200 ? 1.674 3.324 -22.707 1.00 96.94 200 LEU A CA 1
ATOM 1661 C C . LEU A 1 200 ? 2.220 4.721 -23.071 1.00 96.94 200 LEU A C 1
ATOM 1663 O O . LEU A 1 200 ? 2.719 4.935 -24.171 1.00 96.94 200 LEU A O 1
ATOM 1667 N N . GLY A 1 201 ? 2.057 5.698 -22.180 1.00 96.62 201 GLY A N 1
ATOM 1668 C CA . GLY A 1 201 ? 2.520 7.077 -22.344 1.00 96.62 201 GLY A CA 1
ATOM 1669 C C . GLY A 1 201 ? 1.634 7.965 -23.220 1.00 96.62 201 GLY A C 1
ATOM 1670 O O . GLY A 1 201 ? 1.909 9.156 -23.333 1.00 96.62 201 GLY A O 1
ATOM 1671 N N . LYS A 1 202 ? 0.564 7.426 -23.822 1.00 96.38 202 LYS A N 1
ATOM 1672 C CA . LYS A 1 202 ? -0.393 8.196 -24.626 1.00 96.38 202 LYS A CA 1
ATOM 1673 C C . LYS A 1 202 ? -1.643 8.532 -23.816 1.00 96.38 202 LYS A C 1
ATOM 1675 O O . LYS A 1 202 ? -2.274 7.630 -23.268 1.00 96.38 202 LYS A O 1
ATOM 1680 N N . THR A 1 203 ? -2.028 9.805 -23.805 1.00 95.81 203 THR A N 1
ATOM 1681 C CA . THR A 1 203 ? -3.270 10.282 -23.181 1.00 95.81 203 THR A CA 1
ATOM 1682 C C . THR A 1 203 ? -4.505 9.698 -23.866 1.00 95.81 203 THR A C 1
ATOM 1684 O O . THR A 1 203 ? -4.605 9.708 -25.094 1.00 95.81 203 THR A O 1
ATOM 1687 N N . LEU A 1 204 ? -5.431 9.177 -23.061 1.00 91.69 204 LEU A N 1
ATOM 1688 C CA . LEU A 1 204 ? -6.718 8.618 -23.476 1.00 91.69 204 LEU A CA 1
ATOM 1689 C C . LEU A 1 204 ? -7.890 9.516 -23.072 1.00 91.69 204 LEU A C 1
ATOM 1691 O O . LEU A 1 204 ? -8.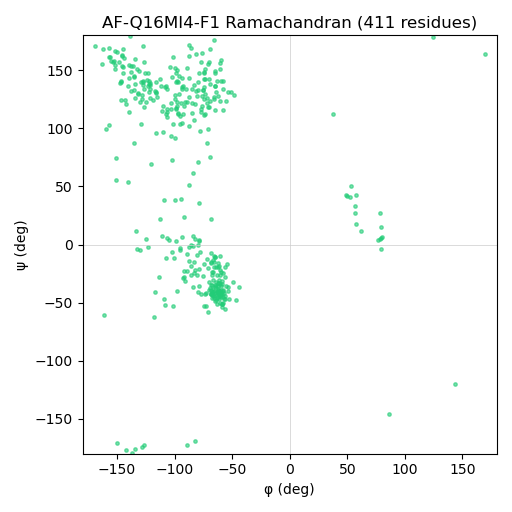703 9.859 -23.921 1.00 91.69 204 LEU A O 1
ATOM 1695 N N . ASP A 1 205 ? -7.949 9.884 -21.790 1.00 81.75 205 ASP A N 1
ATOM 1696 C CA . ASP A 1 205 ? -9.032 10.675 -21.199 1.00 81.75 205 ASP A CA 1
ATOM 1697 C C . ASP A 1 205 ? -8.451 11.891 -20.470 1.00 81.75 205 ASP A C 1
ATOM 1699 O O . ASP A 1 205 ? -7.308 11.861 -19.995 1.00 81.75 205 ASP A O 1
ATOM 1703 N N . GLU A 1 206 ? -9.288 12.910 -20.302 1.00 82.19 206 GLU A N 1
ATOM 1704 C CA . GLU A 1 206 ? -9.064 14.043 -19.407 1.00 82.19 206 GLU A CA 1
ATOM 1705 C C . GLU A 1 206 ? -9.819 13.814 -18.091 1.00 82.19 206 GLU A C 1
ATOM 1707 O O . GLU A 1 206 ? -10.931 13.303 -18.106 1.00 82.19 206 GLU A O 1
ATOM 1712 N N . SER A 1 207 ? -9.191 14.188 -16.976 1.00 87.56 207 SER A N 1
ATOM 1713 C CA . SER A 1 207 ? -9.631 14.127 -15.574 1.00 87.56 207 SER A CA 1
ATOM 1714 C C . SER A 1 207 ? -10.446 12.897 -15.166 1.00 87.56 207 SER A C 1
ATOM 1716 O O . SER A 1 207 ? -11.606 12.723 -15.530 1.00 87.56 207 SER A O 1
ATOM 1718 N N . TRP A 1 208 ? -9.875 12.048 -14.317 1.00 92.00 208 TRP A N 1
ATOM 1719 C CA . TRP A 1 208 ? -10.535 10.812 -13.919 1.00 92.00 208 TRP A CA 1
ATOM 1720 C C . TRP A 1 208 ? -10.235 10.420 -12.474 1.00 92.00 208 TRP A C 1
ATOM 1722 O O . TRP A 1 208 ? -9.185 10.737 -11.910 1.00 92.00 208 TRP A O 1
ATOM 1732 N N . PHE A 1 209 ? -11.175 9.677 -11.895 1.00 91.50 209 PHE A N 1
ATOM 1733 C CA . PHE A 1 209 ? -11.069 9.078 -10.573 1.00 91.50 209 PHE A CA 1
ATOM 1734 C C . PHE A 1 209 ? -11.725 7.697 -10.593 1.00 91.50 209 PHE A C 1
ATOM 1736 O O . PHE A 1 209 ? -12.901 7.551 -10.921 1.00 91.50 209 PHE A O 1
ATOM 1743 N N . ASN A 1 210 ? -10.948 6.673 -10.267 1.00 93.69 210 ASN A N 1
ATOM 1744 C CA . ASN A 1 210 ? -11.399 5.313 -10.042 1.00 93.69 210 ASN A CA 1
ATOM 1745 C C . ASN A 1 210 ? -10.352 4.551 -9.210 1.00 93.69 210 ASN A C 1
ATOM 1747 O O . ASN A 1 210 ? -9.375 4.027 -9.752 1.00 93.69 210 ASN A O 1
ATOM 1751 N N . LEU A 1 211 ? -10.590 4.425 -7.901 1.00 94.75 211 LEU A N 1
ATOM 1752 C CA . LEU A 1 211 ? -9.695 3.701 -6.987 1.00 94.75 211 LEU A CA 1
ATOM 1753 C C . LEU A 1 211 ? -9.547 2.211 -7.326 1.00 94.75 211 LEU A C 1
ATOM 1755 O O . LEU A 1 211 ? -8.532 1.615 -6.981 1.00 94.75 211 LEU A O 1
ATOM 1759 N N . SER A 1 212 ? -10.470 1.611 -8.091 1.00 96.06 212 SER A N 1
ATOM 1760 C CA . SER A 1 212 ? -10.301 0.238 -8.597 1.00 96.06 212 SER A CA 1
ATOM 1761 C C . SER A 1 212 ? -9.145 0.108 -9.601 1.00 96.06 212 SER A C 1
ATOM 1763 O O . SER A 1 212 ? -8.819 -0.998 -10.032 1.00 96.06 212 SER A O 1
ATOM 1765 N N . ARG A 1 213 ? -8.583 1.235 -10.054 1.00 94.50 213 ARG A N 1
ATOM 1766 C CA . ARG A 1 213 ? -7.429 1.322 -10.956 1.00 94.50 213 ARG A CA 1
ATOM 1767 C C . ARG A 1 213 ? -6.150 1.737 -10.229 1.00 94.50 213 ARG A C 1
ATOM 1769 O O . ARG A 1 213 ? -5.138 1.937 -10.897 1.00 94.50 213 ARG A O 1
ATOM 1776 N N . GLN A 1 214 ? -6.185 1.893 -8.904 1.00 96.19 214 GLN A N 1
ATOM 1777 C CA . GLN A 1 214 ? -4.984 2.151 -8.122 1.00 96.19 214 GLN A CA 1
ATOM 1778 C C . GLN A 1 214 ? -4.015 0.966 -8.263 1.00 96.19 214 GLN A C 1
ATOM 1780 O O . GLN A 1 214 ? -4.393 -0.189 -8.075 1.00 96.19 214 GLN A O 1
ATOM 1785 N N . GLY A 1 215 ? -2.768 1.256 -8.631 1.00 94.81 215 GLY A N 1
ATOM 1786 C CA . GLY A 1 215 ? -1.682 0.278 -8.648 1.00 94.81 215 GLY A CA 1
ATOM 1787 C C . GLY A 1 215 ? -1.006 0.168 -7.282 1.00 94.81 215 GLY A C 1
ATOM 1788 O O . GLY A 1 215 ? -1.209 1.016 -6.411 1.00 94.81 215 GLY A O 1
ATOM 1789 N N . PHE A 1 216 ? -0.150 -0.843 -7.107 1.00 95.50 216 PHE A N 1
ATOM 1790 C CA . PHE A 1 216 ? 0.665 -0.964 -5.895 1.00 95.50 216 PHE A CA 1
ATOM 1791 C C . PHE A 1 216 ? 1.495 0.304 -5.664 1.00 95.50 216 PHE A C 1
ATOM 1793 O O . PHE A 1 216 ? 2.288 0.704 -6.516 1.00 95.50 216 PHE A O 1
ATOM 1800 N N . GLN A 1 217 ? 1.331 0.917 -4.498 1.00 95.25 217 GLN A N 1
ATOM 1801 C CA . GLN A 1 217 ? 2.135 2.060 -4.076 1.00 95.25 217 GLN A CA 1
ATOM 1802 C C . GLN A 1 217 ? 3.385 1.579 -3.335 1.00 95.25 217 GLN A C 1
ATOM 1804 O O . GLN A 1 217 ? 3.325 0.496 -2.743 1.00 95.25 217 GLN A O 1
ATOM 1809 N N . PRO A 1 218 ? 4.499 2.340 -3.360 1.00 95.00 218 PRO A N 1
ATOM 1810 C CA . PRO A 1 218 ? 5.690 2.001 -2.590 1.00 95.00 218 PRO A CA 1
ATOM 1811 C C . PRO A 1 218 ? 5.309 1.673 -1.150 1.00 95.00 218 PRO A C 1
ATOM 1813 O O . PRO A 1 218 ? 4.581 2.427 -0.506 1.00 95.00 218 PRO A O 1
ATOM 1816 N N . SER A 1 219 ? 5.765 0.524 -0.655 1.00 92.88 219 SER A N 1
ATOM 1817 C CA . SER A 1 219 ? 5.557 0.200 0.748 1.00 92.88 219 SER A CA 1
ATOM 1818 C C . SER A 1 219 ? 6.472 1.073 1.599 1.00 92.88 219 SER A C 1
ATOM 1820 O O . SER A 1 219 ? 6.038 1.585 2.608 1.00 92.88 219 SER A O 1
ATOM 1822 N N . ILE A 1 220 ? 7.726 1.287 1.197 1.00 91.06 220 ILE A N 1
ATOM 1823 C CA . ILE A 1 220 ? 8.655 2.134 1.952 1.00 91.06 220 ILE A CA 1
ATOM 1824 C C . ILE A 1 220 ? 8.301 3.619 1.731 1.00 91.06 220 ILE A C 1
ATOM 1826 O O . ILE A 1 220 ? 8.123 4.011 0.577 1.00 91.06 220 ILE A O 1
ATOM 1830 N N . PRO A 1 221 ? 8.229 4.452 2.789 1.00 87.62 221 PRO A N 1
ATOM 1831 C CA . PRO A 1 221 ? 7.899 5.865 2.664 1.00 87.62 221 PRO A CA 1
ATOM 1832 C C . PRO A 1 221 ? 8.864 6.662 1.789 1.00 87.62 221 PRO A C 1
ATOM 1834 O O . PRO A 1 221 ? 10.034 6.322 1.613 1.00 87.62 221 PRO A O 1
ATOM 1837 N N . TYR A 1 222 ? 8.350 7.793 1.319 1.00 85.31 222 TYR A N 1
ATOM 1838 C CA . TYR A 1 222 ? 9.035 8.754 0.463 1.00 85.31 222 TYR A CA 1
ATOM 1839 C C . TYR A 1 222 ? 10.212 9.486 1.118 1.00 85.31 222 TYR A C 1
ATOM 1841 O O . TYR A 1 222 ? 10.984 10.128 0.418 1.00 85.31 222 TYR A O 1
ATOM 1849 N N . ALA A 1 223 ? 10.354 9.417 2.440 1.00 83.56 223 ALA A N 1
ATOM 1850 C CA . ALA A 1 223 ? 11.399 10.094 3.196 1.00 83.56 223 ALA A CA 1
ATOM 1851 C C . ALA A 1 223 ? 11.844 9.235 4.387 1.00 83.56 223 ALA A C 1
ATOM 1853 O O . ALA A 1 223 ? 11.200 8.244 4.744 1.00 83.56 223 ALA A O 1
ATOM 1854 N N . ALA A 1 224 ? 12.952 9.616 5.026 1.00 74.94 224 ALA A N 1
ATOM 1855 C CA . ALA A 1 224 ? 13.389 8.960 6.253 1.00 74.94 224 ALA A CA 1
ATOM 1856 C C . ALA A 1 224 ? 12.303 9.074 7.349 1.00 74.94 224 ALA A C 1
ATOM 1858 O O . ALA A 1 224 ? 11.711 10.138 7.516 1.00 74.94 224 ALA A O 1
ATOM 1859 N N . PRO A 1 225 ? 12.069 8.027 8.161 1.00 62.12 225 PRO A N 1
ATOM 1860 C CA . PRO A 1 225 ? 11.068 8.051 9.233 1.00 62.12 225 PRO A CA 1
ATOM 1861 C C . PRO A 1 225 ? 11.558 8.790 10.501 1.00 62.12 225 PRO A C 1
ATOM 1863 O O . PRO A 1 225 ? 11.290 8.353 11.625 1.00 62.12 225 PRO A O 1
ATOM 1866 N N . ARG A 1 226 ? 12.350 9.864 10.358 1.00 61.41 226 ARG A N 1
ATOM 1867 C CA . ARG A 1 226 ? 12.905 10.630 11.488 1.00 61.41 226 ARG A CA 1
ATOM 1868 C C . ARG A 1 226 ? 12.084 11.894 11.749 1.00 61.41 226 ARG A C 1
ATOM 1870 O O . ARG A 1 226 ? 11.468 12.451 10.862 1.00 61.41 226 ARG A O 1
ATOM 1877 N N . ASN A 1 227 ? 12.083 12.332 13.008 1.00 53.62 227 ASN A N 1
ATOM 1878 C CA . ASN A 1 227 ? 11.285 13.471 13.476 1.00 53.62 227 ASN A CA 1
ATOM 1879 C C . ASN A 1 227 ? 12.060 14.811 13.457 1.00 53.62 227 ASN A C 1
ATOM 1881 O O . ASN A 1 227 ? 11.566 15.789 14.014 1.00 53.62 227 ASN A O 1
ATOM 1885 N N . GLN A 1 228 ? 13.287 14.873 12.918 1.00 47.44 228 GLN A N 1
ATOM 1886 C CA . GLN A 1 228 ? 14.159 16.051 13.051 1.00 47.44 228 GLN A CA 1
ATOM 1887 C C . GLN A 1 228 ? 14.914 16.372 11.753 1.00 47.44 228 GLN A C 1
ATOM 1889 O O . GLN A 1 228 ? 15.820 15.634 11.373 1.00 47.44 228 GLN A O 1
ATOM 1894 N N . GLY A 1 229 ? 14.590 17.520 11.146 1.00 57.31 229 GLY A N 1
ATOM 1895 C CA . GLY A 1 229 ? 15.292 18.099 9.994 1.00 57.31 229 GLY A CA 1
ATOM 1896 C C . GLY A 1 229 ? 14.386 18.379 8.792 1.00 57.31 229 GLY A C 1
ATOM 1897 O O . GLY A 1 229 ? 13.188 18.109 8.823 1.00 57.31 229 GLY A O 1
ATOM 1898 N N . ILE A 1 230 ? 14.969 18.940 7.728 1.00 59.78 230 ILE A N 1
ATOM 1899 C CA . ILE A 1 230 ? 14.404 18.835 6.377 1.00 59.78 230 ILE A CA 1
ATOM 1900 C C . ILE A 1 230 ? 14.777 17.427 5.913 1.00 59.78 230 ILE A C 1
ATOM 1902 O O . ILE A 1 230 ? 15.928 17.186 5.551 1.00 59.78 230 ILE A O 1
ATOM 1906 N N . ASP A 1 231 ? 13.851 16.479 6.040 1.00 63.72 231 ASP A N 1
ATOM 1907 C CA . ASP A 1 231 ? 14.121 15.099 5.648 1.00 63.72 231 ASP A CA 1
ATOM 1908 C C . ASP A 1 231 ? 14.358 15.023 4.132 1.00 63.72 231 ASP A C 1
ATOM 1910 O O . ASP A 1 231 ? 13.609 15.642 3.368 1.00 63.72 231 ASP A O 1
ATOM 1914 N N . PRO A 1 232 ? 15.375 14.271 3.671 1.00 74.00 232 PRO A N 1
ATOM 1915 C CA . PRO A 1 232 ? 15.570 14.051 2.248 1.00 74.00 232 PRO A CA 1
ATOM 1916 C C . PRO A 1 232 ? 14.338 13.342 1.677 1.00 74.00 232 PRO A C 1
ATOM 1918 O O . PRO A 1 232 ? 13.950 12.270 2.150 1.00 74.00 232 PRO A O 1
ATOM 1921 N N . ILE A 1 233 ? 13.730 13.961 0.668 1.00 84.12 233 ILE A N 1
ATOM 1922 C CA . ILE A 1 233 ? 12.613 13.407 -0.092 1.00 84.12 233 ILE A CA 1
ATOM 1923 C C . ILE A 1 233 ? 13.204 12.526 -1.190 1.00 84.12 233 ILE A C 1
ATOM 1925 O O . ILE A 1 233 ? 13.883 12.999 -2.093 1.00 84.12 233 ILE A O 1
ATOM 1929 N N . TYR A 1 234 ? 12.972 11.224 -1.097 1.00 87.81 234 TYR A N 1
ATOM 1930 C CA . TYR A 1 234 ? 13.502 10.233 -2.030 1.00 87.81 234 TYR A CA 1
ATOM 1931 C C . TYR A 1 234 ? 12.712 10.188 -3.336 1.00 87.81 234 TYR A C 1
ATOM 1933 O O . TYR A 1 234 ? 13.278 9.950 -4.402 1.00 87.81 234 TYR A O 1
ATOM 1941 N N . TRP A 1 235 ? 11.400 10.389 -3.247 1.00 91.81 235 TRP A N 1
ATOM 1942 C CA . TRP A 1 235 ? 10.495 10.415 -4.386 1.00 91.81 235 TRP A CA 1
ATOM 1943 C C . TRP A 1 235 ? 9.226 11.202 -4.045 1.00 91.81 235 TRP A C 1
ATOM 1945 O O . TRP A 1 235 ? 8.899 11.409 -2.881 1.00 91.81 235 TRP A O 1
ATOM 1955 N N . THR A 1 236 ? 8.495 11.638 -5.063 1.00 91.88 236 THR A N 1
ATOM 1956 C CA . THR A 1 236 ? 7.139 12.194 -4.940 1.00 91.88 236 THR A CA 1
ATOM 1957 C C . THR A 1 236 ? 6.245 11.594 -6.017 1.00 91.88 236 THR A C 1
ATOM 1959 O O . THR A 1 236 ? 6.741 11.080 -7.020 1.00 91.88 236 THR A O 1
ATOM 1962 N N . HIS A 1 237 ? 4.925 11.633 -5.852 1.00 93.19 237 HIS A N 1
ATOM 1963 C CA . HIS A 1 237 ? 4.031 11.357 -6.976 1.00 93.19 237 HIS A CA 1
ATOM 1964 C C . HIS A 1 237 ? 4.018 12.543 -7.941 1.00 93.19 237 HIS A C 1
ATOM 1966 O O . HIS A 1 237 ? 3.893 13.689 -7.518 1.00 93.19 237 HIS A O 1
ATOM 1972 N N . SER A 1 238 ? 4.095 12.267 -9.242 1.00 92.12 238 SER A N 1
ATOM 1973 C CA . SER A 1 238 ? 3.861 13.257 -10.297 1.00 92.12 238 SER A CA 1
ATOM 1974 C C . SER A 1 238 ? 2.582 12.932 -11.058 1.00 92.12 238 SER A C 1
ATOM 1976 O O . SER A 1 238 ? 2.341 11.781 -11.422 1.00 92.12 238 SER A O 1
ATOM 1978 N N . PHE A 1 239 ? 1.788 13.971 -11.319 1.00 91.62 239 PHE A N 1
ATOM 1979 C CA . PHE A 1 239 ? 0.553 13.940 -12.114 1.00 91.62 239 PHE A CA 1
ATOM 1980 C C . PHE A 1 239 ? 0.699 14.691 -13.443 1.00 91.62 239 PHE A C 1
ATOM 1982 O O . PHE A 1 239 ? -0.287 14.910 -14.148 1.00 91.62 239 PHE A O 1
ATOM 1989 N N . GLU A 1 240 ? 1.916 15.130 -13.777 1.00 90.00 240 GLU A N 1
ATOM 1990 C CA . GLU A 1 240 ? 2.210 15.821 -15.037 1.00 90.00 240 GLU A CA 1
ATOM 1991 C C . GLU A 1 240 ? 2.070 14.865 -16.225 1.00 90.00 240 GLU A C 1
ATOM 1993 O O . GLU A 1 240 ? 1.577 15.226 -17.291 1.00 90.00 240 GLU A O 1
ATOM 1998 N N . THR A 1 241 ? 2.507 13.621 -16.030 1.00 93.88 241 THR A N 1
ATOM 1999 C CA . THR A 1 241 ? 2.408 12.537 -17.001 1.00 93.88 241 THR A CA 1
ATOM 2000 C C . THR A 1 241 ? 2.472 11.181 -16.294 1.00 93.88 241 THR A C 1
ATOM 2002 O O . THR A 1 241 ? 2.785 11.096 -15.107 1.00 93.88 241 THR A O 1
ATOM 2005 N N . ALA A 1 242 ? 2.178 10.107 -17.020 1.00 96.81 242 ALA A N 1
ATOM 2006 C CA . ALA A 1 242 ? 2.317 8.730 -16.557 1.00 96.81 242 ALA A CA 1
ATOM 2007 C C . ALA A 1 242 ? 2.528 7.788 -17.750 1.00 96.81 242 ALA A C 1
ATOM 2009 O O . ALA A 1 242 ? 2.122 8.107 -18.872 1.00 96.81 242 ALA A O 1
ATOM 2010 N N . LEU A 1 243 ? 3.121 6.614 -17.522 1.00 97.69 243 LEU A N 1
ATOM 2011 C CA . LEU A 1 243 ? 3.093 5.553 -18.529 1.00 97.69 243 LEU A CA 1
ATOM 2012 C C . LEU A 1 243 ? 1.670 4.989 -18.630 1.00 97.69 243 LEU A C 1
ATOM 2014 O O . LEU A 1 243 ? 1.051 5.027 -19.688 1.00 97.69 243 LEU A O 1
ATOM 2018 N N . ASP A 1 244 ? 1.146 4.484 -17.518 1.00 97.19 244 ASP A N 1
ATOM 2019 C CA . ASP A 1 244 ? -0.182 3.887 -17.428 1.00 97.19 244 ASP A CA 1
ATOM 2020 C C . ASP A 1 244 ? -0.931 4.470 -16.221 1.00 97.19 244 ASP A C 1
ATOM 2022 O O . ASP A 1 244 ? -0.414 4.495 -15.103 1.00 97.19 244 ASP A O 1
ATOM 2026 N N . GLY A 1 245 ? -2.170 4.915 -16.427 1.00 96.38 245 GLY A N 1
ATOM 2027 C CA . GLY A 1 245 ? -2.953 5.598 -15.398 1.00 96.38 245 GLY A CA 1
ATOM 2028 C C . GLY A 1 245 ? -2.683 7.103 -15.365 1.00 96.38 245 GLY A C 1
ATOM 2029 O O . GLY A 1 245 ? -2.517 7.716 -16.412 1.00 96.38 245 GLY A O 1
ATOM 2030 N N . GLY A 1 246 ? -2.722 7.715 -14.184 1.00 95.12 246 GLY A N 1
ATOM 2031 C CA . GLY A 1 246 ? -2.772 9.176 -14.031 1.00 95.12 246 GLY A CA 1
ATOM 2032 C C . GLY A 1 246 ? -1.654 9.774 -13.189 1.00 95.12 246 GLY A C 1
ATOM 2033 O O . GLY A 1 246 ? -1.594 10.992 -13.047 1.00 95.12 246 GLY A O 1
ATOM 2034 N N . SER A 1 247 ? -0.774 8.929 -12.652 1.00 94.88 247 SER A N 1
ATOM 2035 C CA . SER A 1 247 ? 0.386 9.348 -11.876 1.00 94.88 247 SER A CA 1
ATOM 2036 C C . SER A 1 247 ? 1.542 8.371 -12.054 1.00 94.88 247 SER A C 1
ATOM 2038 O O . SER A 1 247 ? 1.331 7.208 -12.396 1.00 94.88 247 SER A O 1
ATOM 2040 N N . CYS A 1 248 ? 2.751 8.855 -11.801 1.00 97.00 248 CYS A N 1
ATOM 2041 C CA . CYS A 1 248 ? 3.989 8.083 -11.717 1.00 97.00 248 CYS A CA 1
ATOM 2042 C C . CYS A 1 248 ? 4.817 8.567 -10.512 1.00 97.00 248 CYS A C 1
ATOM 2044 O O . CYS A 1 248 ? 4.378 9.469 -9.794 1.00 97.00 248 CYS A O 1
ATOM 2046 N N . LEU A 1 249 ? 5.998 7.992 -10.268 1.00 96.81 249 LEU A N 1
ATOM 2047 C CA . LEU A 1 249 ? 6.927 8.539 -9.270 1.00 96.81 249 LEU A CA 1
ATOM 2048 C C . LEU A 1 249 ? 7.924 9.488 -9.926 1.00 96.81 249 LEU A C 1
ATOM 2050 O O . LEU A 1 249 ? 8.396 9.218 -11.023 1.00 96.81 249 LEU A O 1
ATOM 2054 N N . ARG A 1 250 ? 8.292 10.556 -9.229 1.00 95.75 250 ARG A N 1
ATOM 2055 C CA . ARG A 1 250 ? 9.314 11.530 -9.608 1.00 95.75 250 ARG A CA 1
ATOM 2056 C C . ARG A 1 250 ? 10.452 11.477 -8.600 1.00 95.75 250 ARG A C 1
ATOM 2058 O O . ARG A 1 250 ? 10.210 11.525 -7.398 1.00 95.75 250 ARG A O 1
ATOM 2065 N N . MET A 1 251 ? 11.681 11.381 -9.092 1.00 94.31 251 MET A N 1
ATOM 2066 C CA . MET A 1 251 ? 12.901 11.380 -8.284 1.00 94.31 251 MET A CA 1
ATOM 2067 C C . MET A 1 251 ? 13.772 12.545 -8.725 1.00 94.31 251 MET A C 1
ATOM 2069 O O . MET A 1 251 ? 14.083 12.673 -9.911 1.00 94.31 251 MET A O 1
ATOM 2073 N N . GLU A 1 252 ? 14.153 13.376 -7.764 1.00 92.00 252 GLU A N 1
ATOM 2074 C CA . GLU A 1 252 ? 14.959 14.573 -8.002 1.00 92.00 252 GLU A CA 1
ATOM 2075 C C . GLU A 1 252 ? 16.297 14.470 -7.281 1.00 92.00 252 GLU A C 1
ATOM 2077 O O . GLU A 1 252 ? 17.317 14.781 -7.874 1.00 92.00 252 GLU A O 1
ATOM 2082 N N . ASP A 1 253 ? 16.343 13.959 -6.053 1.00 87.25 253 ASP A N 1
ATOM 2083 C CA . ASP A 1 253 ? 17.582 13.903 -5.280 1.00 87.25 253 ASP A CA 1
ATOM 2084 C C . ASP A 1 253 ? 18.261 12.530 -5.335 1.00 87.25 253 ASP A C 1
ATOM 2086 O O . ASP A 1 253 ? 17.622 11.477 -5.263 1.00 87.25 253 ASP A O 1
ATOM 2090 N N . ILE A 1 254 ? 19.595 12.535 -5.444 1.00 82.50 254 ILE A N 1
ATOM 2091 C CA . ILE A 1 254 ? 20.394 11.308 -5.377 1.00 82.50 254 ILE A CA 1
ATOM 2092 C C . ILE A 1 254 ? 20.363 10.799 -3.938 1.00 82.50 254 ILE A C 1
ATOM 2094 O O . ILE A 1 254 ? 20.866 11.453 -3.023 1.00 82.50 254 ILE A O 1
ATOM 2098 N N . HIS A 1 255 ? 19.832 9.594 -3.742 1.00 80.69 255 HIS A N 1
ATOM 2099 C CA . HIS A 1 255 ? 19.845 8.931 -2.446 1.00 80.69 255 HIS A CA 1
ATOM 2100 C C . HIS A 1 255 ? 20.403 7.505 -2.563 1.00 80.69 255 HIS A C 1
ATOM 2102 O O . HIS A 1 255 ? 19.895 6.720 -3.365 1.00 80.69 255 HIS A O 1
ATOM 2108 N N . PRO A 1 256 ? 21.401 7.117 -1.742 1.00 68.31 256 PRO A N 1
ATOM 2109 C CA . PRO A 1 256 ? 22.133 5.857 -1.910 1.00 68.31 256 PRO A CA 1
ATOM 2110 C C . PRO A 1 256 ? 21.304 4.595 -1.627 1.00 68.31 256 PRO A C 1
ATOM 2112 O O . PRO A 1 256 ? 21.808 3.494 -1.812 1.00 68.31 256 PRO A O 1
ATOM 2115 N N . ASN A 1 257 ? 20.071 4.737 -1.129 1.00 68.94 257 ASN A N 1
ATOM 2116 C CA . ASN A 1 257 ? 19.169 3.630 -0.802 1.00 68.94 257 ASN A CA 1
ATOM 2117 C C . ASN A 1 257 ? 17.695 4.056 -0.950 1.00 68.94 257 ASN A C 1
ATOM 2119 O O . ASN A 1 257 ? 16.939 3.999 0.023 1.00 68.94 257 ASN A O 1
ATOM 2123 N N . CYS A 1 258 ? 17.278 4.556 -2.117 1.00 88.69 258 CYS A N 1
ATOM 2124 C CA . CYS A 1 258 ? 15.857 4.824 -2.370 1.00 88.69 258 CYS A CA 1
ATOM 2125 C C . CYS A 1 258 ? 15.105 3.490 -2.528 1.00 88.69 258 CYS A C 1
ATOM 2127 O O . CYS A 1 258 ? 14.999 2.930 -3.614 1.00 88.69 258 CYS A O 1
ATOM 2129 N N . ARG A 1 259 ? 14.644 2.924 -1.411 1.00 92.12 259 ARG A N 1
ATOM 2130 C CA . ARG A 1 259 ? 13.858 1.684 -1.389 1.00 92.12 259 ARG A CA 1
ATOM 2131 C C . ARG A 1 259 ? 12.398 2.023 -1.665 1.00 92.12 259 ARG A C 1
ATOM 2133 O O . ARG A 1 259 ? 11.885 2.986 -1.106 1.00 92.12 259 ARG A O 1
ATOM 2140 N N . LEU A 1 260 ? 11.733 1.223 -2.490 1.00 95.38 260 LEU A N 1
ATOM 2141 C CA . LEU A 1 260 ? 10.322 1.399 -2.837 1.00 95.38 260 LEU A CA 1
ATOM 2142 C C . LEU A 1 260 ? 9.460 0.309 -2.201 1.00 95.38 260 LEU A C 1
ATOM 2144 O O . LEU A 1 260 ? 8.441 0.607 -1.586 1.00 95.38 260 LEU A O 1
ATOM 2148 N N . PHE A 1 261 ? 9.876 -0.954 -2.294 1.00 96.44 261 PHE A N 1
ATOM 2149 C CA . PHE A 1 261 ? 9.106 -2.088 -1.787 1.00 96.44 261 PHE A CA 1
ATOM 2150 C C . PHE A 1 261 ? 9.952 -2.980 -0.884 1.00 96.44 261 PHE A C 1
ATOM 2152 O O . PHE A 1 261 ? 10.970 -3.509 -1.320 1.00 96.44 261 PHE A O 1
ATOM 2159 N N . ALA A 1 262 ? 9.477 -3.214 0.340 1.00 94.94 262 ALA A N 1
ATOM 2160 C CA . ALA A 1 262 ? 9.797 -4.425 1.085 1.00 94.94 262 ALA A CA 1
ATOM 2161 C C . ALA A 1 262 ? 8.851 -5.516 0.581 1.00 94.94 262 ALA A C 1
ATOM 2163 O O . ALA A 1 262 ? 7.640 -5.333 0.632 1.00 94.94 262 ALA A O 1
ATOM 2164 N N . CYS A 1 263 ? 9.383 -6.609 0.055 1.00 95.62 263 CYS A N 1
ATOM 2165 C CA . CYS A 1 263 ? 8.608 -7.643 -0.632 1.00 95.62 263 CYS A CA 1
ATOM 2166 C C . CYS A 1 263 ? 9.105 -9.041 -0.249 1.00 95.62 263 CYS A C 1
ATOM 2168 O O . CYS A 1 263 ? 10.020 -9.169 0.562 1.00 95.62 263 CYS A O 1
ATOM 2170 N N . ASP A 1 264 ? 8.476 -10.078 -0.795 1.00 95.12 264 ASP A N 1
ATOM 2171 C CA . ASP A 1 264 ? 8.957 -11.459 -0.682 1.00 95.12 264 ASP A CA 1
ATOM 2172 C C . ASP A 1 264 ? 8.511 -12.265 -1.906 1.00 95.12 264 ASP A C 1
ATOM 2174 O O . ASP A 1 264 ? 7.548 -13.030 -1.869 1.00 95.12 264 ASP A O 1
ATOM 2178 N N . PHE A 1 265 ? 9.167 -12.026 -3.042 1.00 95.12 265 PHE A N 1
ATOM 2179 C CA . PHE A 1 265 ? 8.908 -12.786 -4.261 1.00 95.12 265 PHE A CA 1
ATOM 2180 C C . PHE A 1 265 ? 9.783 -14.033 -4.281 1.00 95.12 265 PHE A C 1
ATOM 2182 O O . PHE A 1 265 ? 10.966 -13.953 -4.628 1.00 95.12 265 PHE A O 1
ATOM 2189 N N . ALA A 1 266 ? 9.195 -15.183 -3.955 1.00 91.00 266 ALA A N 1
ATOM 2190 C CA . ALA A 1 266 ? 9.876 -16.468 -4.045 1.00 91.00 266 ALA A CA 1
ATOM 2191 C C . ALA A 1 266 ? 10.374 -16.721 -5.482 1.00 91.00 266 ALA A C 1
ATOM 2193 O O . ALA A 1 266 ? 9.595 -16.851 -6.429 1.00 91.00 266 ALA A O 1
ATOM 2194 N N . CYS A 1 267 ? 11.692 -16.801 -5.647 1.00 82.56 267 CYS A N 1
ATOM 2195 C CA . CYS A 1 267 ? 12.370 -16.979 -6.927 1.00 82.56 267 CYS A CA 1
ATOM 2196 C C . CYS A 1 267 ? 12.820 -18.430 -7.081 1.00 82.56 267 CYS A C 1
ATOM 2198 O O . CYS A 1 267 ? 14.006 -18.746 -7.015 1.00 82.56 267 CYS A O 1
ATOM 2200 N N . GLY A 1 268 ? 11.857 -19.326 -7.314 1.00 71.94 268 GLY A N 1
ATOM 2201 C CA . GLY A 1 268 ? 12.115 -20.767 -7.399 1.00 71.94 268 GLY A CA 1
ATOM 2202 C C . GLY A 1 268 ? 13.001 -21.205 -8.570 1.00 71.94 268 GLY A C 1
ATOM 2203 O O . GLY A 1 268 ? 13.401 -22.366 -8.608 1.00 71.94 268 GLY A O 1
ATOM 2204 N N . SER A 1 269 ? 13.303 -20.329 -9.538 1.00 72.44 269 SER A N 1
ATOM 2205 C CA . SER A 1 269 ? 14.234 -20.684 -10.610 1.00 72.44 269 SER A CA 1
ATOM 2206 C C . SER A 1 269 ? 14.825 -19.491 -11.373 1.00 72.44 269 SER A C 1
ATOM 2208 O O . SER A 1 269 ? 16.031 -19.331 -11.296 1.00 72.44 269 SER A O 1
ATOM 2210 N N . ASP A 1 270 ? 14.030 -18.638 -12.031 1.00 93.62 270 ASP A N 1
ATOM 2211 C CA . ASP A 1 270 ? 14.485 -17.447 -12.782 1.00 93.62 270 ASP A CA 1
ATOM 2212 C C . ASP A 1 270 ? 13.448 -16.302 -12.685 1.00 93.62 270 ASP A C 1
ATOM 2214 O O . ASP A 1 270 ? 12.279 -16.548 -12.373 1.00 93.62 270 ASP A O 1
ATOM 2218 N N . LEU A 1 271 ? 13.841 -15.064 -13.003 1.00 95.88 271 LEU A N 1
ATOM 2219 C CA . LEU A 1 271 ? 12.976 -13.876 -12.980 1.00 95.88 271 LEU A CA 1
ATOM 2220 C C . LEU A 1 271 ? 13.181 -13.017 -14.238 1.00 95.88 271 LEU A C 1
ATOM 2222 O O . LEU A 1 271 ? 14.315 -12.703 -14.597 1.00 95.88 271 LEU A O 1
ATOM 2226 N N . LEU A 1 272 ? 12.091 -12.591 -14.885 1.00 96.81 272 LEU A N 1
ATOM 2227 C CA . LEU A 1 272 ? 12.135 -11.514 -15.878 1.00 96.81 272 LEU A CA 1
ATOM 2228 C C . LEU A 1 272 ? 11.678 -10.215 -15.216 1.00 96.81 272 LEU A C 1
ATOM 2230 O O . LEU A 1 272 ? 10.579 -10.135 -14.661 1.00 96.81 272 LEU A O 1
ATOM 2234 N N . VAL A 1 273 ? 12.524 -9.199 -15.312 1.00 97.81 273 VAL A N 1
ATOM 2235 C CA . VAL A 1 273 ? 12.333 -7.886 -14.702 1.00 97.81 273 VAL A CA 1
ATOM 2236 C C . VAL A 1 273 ? 12.231 -6.857 -15.813 1.00 97.81 273 VAL A C 1
ATOM 2238 O O . VAL A 1 273 ? 13.053 -6.855 -16.724 1.00 97.81 273 VAL A O 1
ATOM 2241 N N . GLY A 1 274 ? 11.236 -5.982 -15.740 1.00 97.88 274 GLY A N 1
ATOM 2242 C CA . GLY A 1 274 ? 11.081 -4.846 -16.634 1.00 97.88 274 GLY A CA 1
ATOM 2243 C C . GLY A 1 274 ? 10.730 -3.593 -15.851 1.00 97.88 274 GLY A C 1
ATOM 2244 O O . GLY A 1 274 ? 9.991 -3.661 -14.870 1.00 97.88 274 GLY A O 1
ATOM 2245 N N . TYR A 1 275 ? 11.231 -2.443 -16.276 1.00 98.50 275 TYR A N 1
ATOM 2246 C CA . TYR A 1 275 ? 10.785 -1.164 -15.735 1.00 98.50 275 TYR A CA 1
ATOM 2247 C C . TYR A 1 275 ? 10.784 -0.096 -16.820 1.00 98.50 275 TYR A C 1
ATOM 2249 O O . TYR A 1 275 ? 11.526 -0.190 -17.799 1.00 98.50 275 TYR A O 1
ATOM 2257 N N . ALA A 1 276 ? 9.909 0.890 -16.647 1.00 98.62 276 ALA A N 1
ATOM 2258 C CA . ALA A 1 276 ? 9.725 1.984 -17.585 1.00 98.62 276 ALA A CA 1
ATOM 2259 C C . ALA A 1 276 ? 9.929 3.322 -16.883 1.00 98.62 276 ALA A C 1
ATOM 2261 O O . ALA A 1 276 ? 9.420 3.527 -15.778 1.00 98.62 276 ALA A O 1
ATOM 2262 N N . PHE A 1 277 ? 10.649 4.235 -17.521 1.00 98.44 277 PHE A N 1
ATOM 2263 C CA . PHE A 1 277 ? 11.009 5.525 -16.944 1.00 98.44 277 PHE A CA 1
ATOM 2264 C C . PHE A 1 277 ? 11.154 6.595 -18.030 1.00 98.44 277 PHE A C 1
ATOM 2266 O O . PHE A 1 277 ? 11.205 6.291 -19.218 1.00 98.44 277 PHE A O 1
ATOM 2273 N N . ARG A 1 278 ? 11.188 7.859 -17.623 1.00 97.75 278 ARG A N 1
ATOM 2274 C CA . ARG A 1 278 ? 11.405 9.009 -18.500 1.00 97.75 278 ARG A CA 1
ATOM 2275 C C . ARG A 1 278 ? 12.358 9.979 -17.826 1.00 97.75 278 ARG A C 1
ATOM 2277 O O . ARG A 1 278 ? 12.166 10.317 -16.661 1.00 97.75 278 ARG A O 1
ATOM 2284 N N . ARG A 1 279 ? 13.371 10.431 -18.554 1.00 95.81 279 ARG A N 1
ATOM 2285 C CA . ARG A 1 279 ? 14.414 11.325 -18.043 1.00 95.81 279 ARG A CA 1
ATOM 2286 C C . ARG A 1 279 ? 14.125 12.771 -18.429 1.00 95.81 279 ARG A C 1
ATOM 2288 O O . ARG A 1 279 ? 13.558 13.016 -19.493 1.00 95.81 279 ARG A O 1
ATOM 2295 N N . SER A 1 280 ? 14.513 13.719 -17.579 1.00 96.12 280 SER A N 1
ATOM 2296 C CA . SER A 1 280 ? 14.521 15.141 -17.942 1.00 96.12 280 SER A CA 1
ATOM 2297 C C . SER A 1 280 ? 15.560 15.444 -19.017 1.00 96.12 280 SER A C 1
ATOM 2299 O O . SER A 1 280 ? 15.291 16.225 -19.925 1.00 96.12 280 SER A O 1
ATOM 2301 N N . ASN A 1 281 ? 16.719 14.790 -18.919 1.00 93.94 281 ASN A N 1
ATOM 2302 C CA . ASN A 1 281 ? 17.822 14.879 -19.859 1.00 93.94 281 ASN A CA 1
ATOM 2303 C C . ASN A 1 281 ? 18.487 13.504 -20.000 1.00 93.94 281 ASN A C 1
ATOM 2305 O O . ASN A 1 281 ? 18.894 12.888 -19.018 1.00 93.94 281 ASN A O 1
ATOM 2309 N N . GLU A 1 282 ? 18.583 13.007 -21.229 1.00 88.62 282 GLU A N 1
ATOM 2310 C CA . GLU A 1 282 ? 19.119 11.675 -21.521 1.00 88.62 282 GLU A CA 1
ATOM 2311 C C . GLU A 1 282 ? 20.647 11.584 -21.398 1.00 88.62 282 GLU A C 1
ATOM 2313 O O . GLU A 1 282 ? 21.187 10.481 -21.319 1.00 88.62 282 GLU A O 1
ATOM 2318 N N . LEU A 1 283 ? 21.345 12.722 -21.393 1.00 89.19 283 LEU A N 1
ATOM 2319 C CA . LEU A 1 283 ? 22.808 12.768 -21.345 1.00 89.19 283 LEU A CA 1
ATOM 2320 C C . LEU A 1 283 ? 23.353 12.850 -19.920 1.00 89.19 283 LEU A C 1
ATOM 2322 O O . LEU A 1 283 ? 24.467 12.406 -19.675 1.00 89.19 283 LEU A O 1
ATOM 2326 N N . SER A 1 284 ? 22.579 13.424 -19.003 1.00 91.00 284 SER A N 1
ATOM 2327 C CA . SER A 1 284 ? 23.029 13.783 -17.655 1.00 91.00 284 SER A CA 1
ATOM 2328 C C . SER A 1 284 ? 22.174 13.180 -16.550 1.00 91.00 284 SER A C 1
ATOM 2330 O O . SER A 1 284 ? 22.420 13.482 -15.389 1.00 91.00 284 SER A O 1
ATOM 2332 N N . ALA A 1 285 ? 21.188 12.335 -16.871 1.00 93.44 285 ALA A N 1
ATOM 2333 C CA . ALA A 1 285 ? 20.399 11.608 -15.884 1.00 93.44 285 ALA A CA 1
ATOM 2334 C C . ALA A 1 285 ? 20.145 10.153 -16.297 1.00 93.44 285 ALA A C 1
ATOM 2336 O O . ALA A 1 285 ? 19.994 9.829 -17.475 1.00 93.44 285 ALA A O 1
ATOM 2337 N N . ASP A 1 286 ? 20.053 9.263 -15.314 1.00 93.94 286 ASP A N 1
ATOM 2338 C CA . ASP A 1 286 ? 19.621 7.877 -15.472 1.00 93.94 286 ASP A CA 1
ATOM 2339 C C . ASP A 1 286 ? 18.987 7.351 -14.178 1.00 93.94 286 ASP A C 1
ATOM 2341 O O . ASP A 1 286 ? 19.248 7.855 -13.084 1.00 93.94 286 ASP A O 1
ATOM 2345 N N . VAL A 1 287 ? 18.165 6.307 -14.292 1.00 94.69 287 VAL A N 1
ATOM 2346 C CA . VAL A 1 287 ? 17.659 5.563 -13.137 1.00 94.69 287 VAL A CA 1
ATOM 2347 C C . VAL A 1 287 ? 17.938 4.076 -13.283 1.00 94.69 287 VAL A C 1
ATOM 2349 O O . VAL A 1 287 ? 17.691 3.449 -14.320 1.00 94.69 287 VAL A O 1
ATOM 2352 N N . ARG A 1 288 ? 18.432 3.492 -12.197 1.00 95.19 288 ARG A N 1
ATOM 2353 C CA . ARG A 1 288 ? 18.717 2.063 -12.083 1.00 95.19 288 ARG A CA 1
ATOM 2354 C C . ARG A 1 288 ? 17.686 1.443 -11.162 1.00 95.19 288 ARG A C 1
ATOM 2356 O O . ARG A 1 288 ? 17.408 1.994 -10.100 1.00 95.19 288 ARG A O 1
ATOM 2363 N N . LEU A 1 289 ? 17.142 0.296 -11.546 1.00 96.88 289 LEU A N 1
ATOM 2364 C CA . LEU A 1 289 ? 16.341 -0.518 -10.642 1.00 96.88 289 LEU A CA 1
ATOM 2365 C C . LEU A 1 289 ? 17.281 -1.409 -9.826 1.00 96.88 289 LEU A C 1
ATOM 2367 O O . LEU A 1 289 ? 18.185 -2.035 -10.372 1.00 96.88 289 LEU A O 1
ATOM 2371 N N . VAL A 1 290 ? 17.071 -1.477 -8.520 1.00 96.25 290 VAL A N 1
ATOM 2372 C CA . VAL A 1 290 ? 17.900 -2.255 -7.602 1.00 96.25 290 VAL A CA 1
ATOM 2373 C C . VAL A 1 290 ? 17.044 -3.315 -6.935 1.00 96.25 290 VAL A C 1
ATOM 2375 O O . VAL A 1 290 ? 16.050 -2.995 -6.292 1.00 96.25 290 VAL A O 1
ATOM 2378 N N . LEU A 1 291 ? 17.447 -4.577 -7.045 1.00 96.75 291 LEU A N 1
ATOM 2379 C CA . LEU A 1 291 ? 16.784 -5.694 -6.376 1.00 96.75 291 LEU A CA 1
ATOM 2380 C C . LEU A 1 291 ? 17.699 -6.286 -5.309 1.00 96.75 291 LEU A C 1
ATOM 2382 O O . LEU A 1 291 ? 18.902 -6.419 -5.527 1.00 96.75 291 LEU A O 1
ATOM 2386 N N . LYS A 1 292 ? 17.137 -6.699 -4.173 1.00 95.56 292 LYS A N 1
ATOM 2387 C CA . LYS A 1 292 ? 17.859 -7.503 -3.180 1.00 95.56 292 LYS A CA 1
ATOM 2388 C C . LYS A 1 292 ? 17.364 -8.940 -3.225 1.00 95.56 292 LYS A C 1
ATOM 2390 O O . LYS A 1 292 ? 16.252 -9.216 -2.780 1.00 95.56 292 LYS A O 1
ATOM 2395 N N . ALA A 1 293 ? 18.206 -9.845 -3.711 1.00 95.00 293 ALA A N 1
ATOM 2396 C CA . ALA A 1 293 ? 17.970 -11.278 -3.605 1.00 95.00 293 ALA A CA 1
ATOM 2397 C C . ALA A 1 293 ? 18.539 -11.791 -2.278 1.00 95.00 293 ALA A C 1
ATOM 2399 O O . ALA A 1 293 ? 19.709 -11.554 -1.974 1.00 95.00 293 ALA A O 1
ATOM 2400 N N . TYR A 1 294 ? 17.720 -12.478 -1.489 1.00 94.62 294 TYR A N 1
ATOM 2401 C CA . TYR A 1 294 ? 18.074 -13.012 -0.177 1.00 94.62 294 TYR A CA 1
ATOM 2402 C C . TYR A 1 294 ? 17.890 -14.522 -0.142 1.00 94.62 294 TYR A C 1
ATOM 2404 O O . TYR A 1 294 ? 16.852 -15.031 -0.567 1.00 94.62 294 TYR A O 1
ATOM 2412 N N . ASN A 1 295 ? 18.887 -15.222 0.389 1.00 92.00 295 ASN A N 1
ATOM 2413 C CA . ASN A 1 295 ? 18.786 -16.638 0.685 1.00 92.00 295 ASN A CA 1
ATOM 2414 C C . ASN A 1 295 ? 18.365 -16.828 2.135 1.00 92.00 295 ASN A C 1
ATOM 2416 O O . ASN A 1 295 ? 19.074 -16.416 3.056 1.00 92.00 295 ASN A O 1
ATOM 2420 N N . THR A 1 296 ? 17.252 -17.509 2.372 1.00 87.62 296 THR A N 1
ATOM 2421 C CA . THR A 1 296 ? 16.832 -17.754 3.756 1.00 87.62 296 THR A CA 1
ATOM 2422 C C . THR A 1 296 ? 17.613 -18.892 4.412 1.00 87.62 296 THR A C 1
ATOM 2424 O O . THR A 1 296 ? 17.688 -18.931 5.636 1.00 87.62 296 THR A O 1
ATOM 2427 N N . ARG A 1 297 ? 18.229 -19.794 3.632 1.00 87.69 297 ARG A N 1
ATOM 2428 C CA . ARG A 1 297 ? 19.005 -20.932 4.149 1.00 87.69 297 ARG A CA 1
ATOM 2429 C C . ARG A 1 297 ? 20.413 -20.537 4.589 1.00 87.69 297 ARG A C 1
ATOM 2431 O O . ARG A 1 297 ? 20.876 -21.038 5.608 1.00 87.69 297 ARG A O 1
ATOM 2438 N N . TYR A 1 298 ? 21.087 -19.676 3.829 1.00 88.25 298 TYR A N 1
ATOM 2439 C CA . TYR A 1 298 ? 22.461 -19.239 4.122 1.00 88.25 298 TYR A CA 1
ATOM 2440 C C . TYR A 1 298 ? 22.541 -17.846 4.754 1.00 88.25 298 TYR A C 1
ATOM 2442 O O . TYR A 1 298 ? 23.613 -17.435 5.191 1.00 88.25 298 TYR A O 1
ATOM 2450 N N . HIS A 1 299 ? 21.410 -17.139 4.848 1.00 89.50 299 HIS A N 1
ATOM 2451 C CA . HIS A 1 299 ? 21.319 -15.773 5.364 1.00 89.50 299 HIS A CA 1
ATOM 2452 C C . HIS A 1 299 ? 22.220 -14.761 4.634 1.00 89.50 299 HIS A C 1
ATOM 2454 O O . HIS A 1 299 ? 22.583 -13.729 5.202 1.00 89.50 299 HIS A O 1
ATOM 2460 N N . ASP A 1 300 ? 22.540 -15.013 3.366 1.00 90.44 300 ASP A N 1
ATOM 2461 C CA . ASP A 1 300 ? 23.289 -14.115 2.495 1.00 90.44 300 ASP A CA 1
ATOM 2462 C C . ASP A 1 300 ? 22.366 -13.359 1.525 1.00 90.44 300 ASP A C 1
ATOM 2464 O O . ASP A 1 300 ? 21.191 -13.676 1.314 1.00 90.44 300 ASP A O 1
ATOM 2468 N N . SER A 1 301 ? 22.886 -12.263 0.976 1.00 92.62 301 SER A N 1
ATOM 2469 C CA . SER A 1 301 ? 22.153 -11.448 0.013 1.00 92.62 301 SER A CA 1
ATOM 2470 C C . SER A 1 301 ? 23.066 -10.872 -1.046 1.00 92.62 301 SER A C 1
ATOM 2472 O O . SER A 1 301 ? 24.186 -10.471 -0.733 1.00 92.62 301 SER A O 1
ATOM 2474 N N . VAL A 1 302 ? 22.531 -10.723 -2.253 1.00 93.19 302 VAL A N 1
ATOM 2475 C CA . VAL A 1 302 ? 23.169 -10.003 -3.352 1.00 93.19 302 VAL A CA 1
ATOM 2476 C C . VAL A 1 302 ? 22.265 -8.865 -3.806 1.00 93.19 302 VAL A C 1
ATOM 2478 O O . VAL A 1 302 ? 21.041 -9.008 -3.907 1.00 93.19 302 VAL A O 1
ATOM 2481 N N . LYS A 1 303 ? 22.882 -7.713 -4.052 1.00 94.44 303 LYS A N 1
ATOM 2482 C CA . LYS A 1 303 ? 22.248 -6.558 -4.673 1.00 94.44 303 LYS A CA 1
ATOM 2483 C C . LYS A 1 303 ? 22.418 -6.661 -6.187 1.00 94.44 303 LYS A C 1
ATOM 2485 O O . LYS A 1 303 ? 23.536 -6.750 -6.682 1.00 94.44 303 LYS A O 1
ATOM 2490 N N . ILE A 1 304 ? 21.312 -6.664 -6.914 1.00 95.25 304 ILE A N 1
ATOM 2491 C CA . ILE A 1 304 ? 21.274 -6.776 -8.370 1.00 95.25 304 ILE A CA 1
ATOM 2492 C C . ILE A 1 304 ? 20.913 -5.402 -8.922 1.00 95.25 304 ILE A C 1
ATOM 2494 O O . ILE A 1 304 ? 19.812 -4.907 -8.682 1.00 95.25 304 ILE A O 1
ATOM 2498 N N . VAL A 1 305 ? 21.849 -4.782 -9.635 1.00 95.44 305 VAL A N 1
ATOM 2499 C CA . VAL A 1 305 ? 21.679 -3.462 -10.244 1.00 95.44 305 VAL A CA 1
ATOM 2500 C C . VAL A 1 305 ? 21.294 -3.634 -11.709 1.00 95.44 305 VAL A C 1
ATOM 2502 O O . VAL A 1 305 ? 22.080 -4.098 -12.536 1.00 95.44 305 VAL A O 1
ATOM 2505 N N . CYS A 1 306 ? 20.068 -3.245 -12.025 1.00 96.56 306 CYS A N 1
ATOM 2506 C CA . CYS A 1 306 ? 19.486 -3.227 -13.356 1.00 96.56 306 CYS A CA 1
ATOM 2507 C C . CYS A 1 306 ? 19.564 -1.791 -13.900 1.00 96.56 306 CYS A C 1
ATOM 2509 O O . CYS A 1 306 ? 18.681 -0.977 -13.635 1.00 96.56 306 CYS A O 1
ATOM 2511 N N . GLY A 1 307 ? 20.649 -1.467 -14.609 1.00 94.06 307 GLY A N 1
ATOM 2512 C CA . GLY A 1 307 ? 20.896 -0.146 -15.207 1.00 94.06 307 GLY A CA 1
ATOM 2513 C C . GLY A 1 307 ? 21.249 -0.217 -16.696 1.00 94.06 307 GLY A C 1
ATOM 2514 O O . GLY A 1 307 ? 21.197 -1.294 -17.296 1.00 94.06 307 GLY A O 1
ATOM 2515 N N . GLY A 1 308 ? 21.601 0.924 -17.295 1.00 91.00 308 GLY A N 1
ATOM 2516 C CA . GLY A 1 308 ? 22.073 0.994 -18.684 1.00 91.00 308 GLY A CA 1
ATOM 2517 C C . GLY A 1 308 ? 23.422 0.296 -18.924 1.00 91.00 308 GLY A C 1
ATOM 2518 O O . GLY A 1 308 ? 24.076 -0.191 -17.994 1.00 91.00 308 GLY A O 1
ATOM 2519 N N . GLU A 1 309 ? 23.867 0.259 -20.182 1.00 84.69 309 GLU A N 1
ATOM 2520 C CA . GLU A 1 309 ? 25.144 -0.369 -20.561 1.00 84.69 309 GLU A CA 1
ATOM 2521 C C . GLU A 1 309 ? 26.350 0.306 -19.891 1.00 84.69 309 GLU A C 1
ATOM 2523 O O . GLU A 1 309 ? 27.247 -0.399 -19.433 1.00 84.69 309 GLU A O 1
ATOM 2528 N N . ASP A 1 310 ? 26.293 1.615 -19.653 1.00 81.94 310 ASP A N 1
ATOM 2529 C CA . ASP A 1 310 ? 27.341 2.386 -18.962 1.00 81.94 310 ASP A CA 1
ATOM 2530 C C . ASP A 1 310 ? 27.235 2.336 -17.426 1.00 81.94 310 ASP A C 1
ATOM 2532 O O . ASP A 1 310 ? 27.942 3.028 -16.696 1.00 81.94 310 ASP A O 1
ATOM 2536 N N . CYS A 1 311 ? 26.334 1.513 -16.877 1.00 82.81 311 CYS A N 1
ATOM 2537 C CA . CYS A 1 311 ? 26.193 1.379 -15.431 1.00 82.81 311 CYS A CA 1
ATOM 2538 C C . CYS A 1 311 ? 27.460 0.769 -14.808 1.00 82.81 311 CYS A C 1
ATOM 2540 O O . CYS A 1 311 ? 27.765 -0.405 -15.040 1.00 82.81 311 CYS A O 1
ATOM 2542 N N . HIS A 1 312 ? 28.143 1.540 -13.962 1.00 79.44 312 HIS A N 1
ATOM 2543 C CA . HIS A 1 312 ? 29.233 1.070 -13.108 1.00 79.44 312 HIS A CA 1
ATOM 2544 C C . HIS A 1 312 ? 28.704 0.665 -11.728 1.00 79.44 312 HIS A C 1
ATOM 2546 O O . HIS A 1 312 ? 27.867 1.364 -11.145 1.00 79.44 312 HIS A O 1
ATOM 2552 N N . LEU A 1 313 ? 29.185 -0.477 -11.231 1.00 80.31 313 LEU A N 1
ATOM 2553 C CA . LEU A 1 313 ? 28.905 -0.946 -9.875 1.00 80.31 313 LEU A CA 1
ATOM 2554 C C . LEU A 1 313 ? 29.743 -0.181 -8.857 1.00 80.31 313 LEU A C 1
ATOM 2556 O O . LEU A 1 313 ? 30.814 0.335 -9.177 1.00 80.31 313 LEU A O 1
ATOM 2560 N N . SER A 1 314 ? 29.271 -0.159 -7.616 1.00 68.81 314 SER A N 1
ATOM 2561 C CA . SER A 1 314 ? 30.133 0.200 -6.497 1.00 68.81 314 SER A CA 1
ATOM 2562 C C . SER A 1 314 ? 31.136 -0.933 -6.244 1.00 68.81 314 SER A C 1
ATOM 2564 O O . SER A 1 314 ? 30.856 -2.090 -6.545 1.00 68.81 314 SER A O 1
ATOM 2566 N N . GLU A 1 315 ? 32.295 -0.649 -5.647 1.00 70.56 315 GLU A N 1
ATOM 2567 C CA . GLU A 1 315 ? 33.316 -1.665 -5.306 1.00 70.56 315 GLU A CA 1
ATOM 2568 C C . GLU A 1 315 ? 32.872 -2.645 -4.185 1.00 70.56 315 GLU A C 1
ATOM 2570 O O . GLU A 1 315 ? 33.685 -3.246 -3.480 1.00 70.56 315 GLU A O 1
ATOM 2575 N N . ARG A 1 316 ? 31.561 -2.800 -3.957 1.00 77.19 316 ARG A N 1
ATOM 2576 C CA . ARG A 1 316 ? 30.990 -3.658 -2.916 1.00 77.19 316 ARG A CA 1
ATOM 2577 C C . ARG A 1 316 ? 30.989 -5.116 -3.368 1.00 77.19 316 ARG A C 1
ATOM 2579 O O . ARG A 1 316 ? 30.496 -5.448 -4.437 1.00 77.19 316 ARG A O 1
ATOM 2586 N N . ARG A 1 317 ? 31.44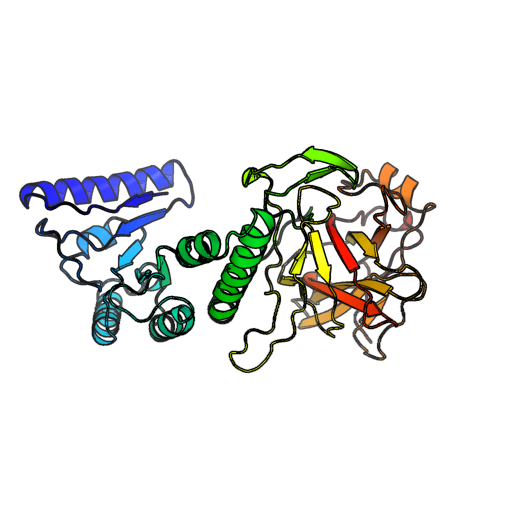1 -6.013 -2.486 1.00 73.38 317 ARG A N 1
ATOM 2587 C CA . ARG A 1 317 ? 31.575 -7.456 -2.772 1.00 73.38 317 ARG A CA 1
ATOM 2588 C C . ARG A 1 317 ? 30.261 -8.189 -3.082 1.00 73.38 317 ARG A C 1
ATOM 2590 O O . ARG A 1 317 ? 30.287 -9.186 -3.788 1.00 73.38 317 ARG A O 1
ATOM 2597 N N . ASN A 1 318 ? 29.126 -7.700 -2.579 1.00 86.75 318 ASN A N 1
ATOM 2598 C CA . ASN A 1 318 ? 27.819 -8.364 -2.699 1.00 86.75 318 ASN A CA 1
ATOM 2599 C C . ASN A 1 318 ? 26.880 -7.625 -3.659 1.00 86.75 318 ASN A C 1
ATOM 2601 O O . ASN A 1 318 ? 25.682 -7.484 -3.395 1.00 86.75 318 ASN A O 1
ATOM 2605 N N . GLU A 1 319 ? 27.435 -7.103 -4.746 1.00 90.94 319 GLU A N 1
ATOM 2606 C CA . GLU A 1 319 ? 26.703 -6.380 -5.776 1.00 90.94 319 GLU A CA 1
ATOM 2607 C C . GLU A 1 319 ? 27.047 -6.943 -7.157 1.00 90.94 319 GLU A C 1
ATOM 2609 O O . GLU A 1 319 ? 28.195 -7.277 -7.437 1.00 90.94 319 GLU A O 1
ATOM 2614 N N . MET A 1 320 ? 26.044 -7.053 -8.024 1.00 92.75 320 MET A N 1
ATOM 2615 C CA . MET A 1 320 ? 26.218 -7.466 -9.412 1.00 92.75 320 MET A CA 1
ATOM 2616 C C . MET A 1 320 ? 25.404 -6.584 -10.352 1.00 92.75 320 MET A C 1
ATOM 2618 O O . MET A 1 320 ? 24.356 -6.049 -9.983 1.00 92.75 320 MET A O 1
ATOM 2622 N N . LYS A 1 321 ? 25.860 -6.482 -11.600 1.00 93.75 321 LYS A N 1
ATOM 2623 C CA . LYS A 1 321 ? 25.154 -5.794 -12.680 1.00 93.75 321 LYS A CA 1
ATOM 2624 C C . LYS A 1 321 ? 24.374 -6.815 -13.493 1.00 93.75 321 LYS A C 1
ATOM 2626 O O . LYS A 1 321 ? 24.941 -7.813 -13.932 1.00 93.75 321 LYS A O 1
ATOM 2631 N N . ALA A 1 322 ? 23.095 -6.548 -13.720 1.00 95.94 322 ALA A N 1
ATOM 2632 C CA . ALA A 1 322 ? 22.302 -7.330 -14.652 1.00 95.94 322 ALA A CA 1
ATOM 2633 C C . ALA A 1 322 ? 22.579 -6.889 -16.100 1.00 95.94 322 ALA A C 1
ATOM 2635 O O . ALA A 1 322 ? 22.708 -5.701 -16.399 1.00 95.94 322 ALA A O 1
ATOM 2636 N N . LEU A 1 323 ? 22.652 -7.859 -17.006 1.00 96.00 323 LEU A N 1
ATOM 2637 C CA . LEU A 1 323 ? 22.761 -7.654 -18.443 1.00 96.00 323 LEU A CA 1
ATOM 2638 C C . LEU A 1 323 ? 21.422 -7.151 -18.994 1.00 96.00 323 LEU A C 1
ATOM 2640 O O . LEU A 1 323 ? 20.390 -7.809 -18.843 1.00 96.00 323 LEU A O 1
ATOM 2644 N N . LEU A 1 324 ? 21.456 -5.979 -19.627 1.00 97.06 324 LEU A N 1
ATOM 2645 C CA . LEU A 1 324 ? 20.306 -5.369 -20.288 1.00 97.06 324 LEU A CA 1
ATOM 2646 C C . LEU A 1 324 ? 19.942 -6.164 -21.546 1.00 97.06 324 LEU A C 1
ATOM 2648 O O . LEU A 1 324 ? 20.751 -6.238 -22.471 1.00 97.06 324 LEU A O 1
ATOM 2652 N N . LEU A 1 325 ? 18.731 -6.722 -21.594 1.00 96.56 325 LEU A N 1
ATOM 2653 C CA . LEU A 1 325 ? 18.208 -7.389 -22.789 1.00 96.56 325 LEU A CA 1
ATOM 2654 C C . LEU A 1 325 ? 18.025 -6.387 -23.932 1.00 96.56 325 LEU A C 1
ATOM 2656 O O . LEU A 1 325 ? 17.652 -5.235 -23.704 1.00 96.56 325 LEU A O 1
ATOM 2660 N N . ASP A 1 326 ? 18.216 -6.850 -25.163 1.00 94.12 326 ASP A N 1
ATOM 2661 C CA . ASP A 1 326 ? 18.056 -6.035 -26.367 1.00 94.12 326 ASP A CA 1
ATOM 2662 C C . ASP A 1 326 ? 17.105 -6.672 -27.389 1.00 94.12 326 ASP A C 1
ATOM 2664 O O . ASP A 1 326 ? 16.415 -7.659 -27.110 1.00 94.12 326 ASP A O 1
ATOM 2668 N N . SER A 1 327 ? 17.024 -6.063 -28.573 1.00 92.31 327 SER A N 1
ATOM 2669 C CA . SER A 1 327 ? 16.114 -6.471 -29.642 1.00 92.31 327 SER A CA 1
ATOM 2670 C C . SER A 1 327 ? 16.335 -7.900 -30.137 1.00 92.31 327 SER A C 1
ATOM 2672 O O . SER A 1 327 ? 15.396 -8.498 -30.663 1.00 92.31 327 SER A O 1
ATOM 2674 N N . GLU A 1 328 ? 17.521 -8.482 -29.933 1.00 93.38 328 GLU A N 1
ATOM 2675 C CA . GLU A 1 328 ? 17.802 -9.873 -30.297 1.00 93.38 328 GLU A CA 1
ATOM 2676 C C . GLU A 1 328 ? 17.159 -10.871 -29.319 1.00 93.38 328 GLU A C 1
ATOM 2678 O O . GLU A 1 328 ? 16.810 -11.988 -29.710 1.00 93.38 328 GLU A O 1
ATOM 2683 N N . ASP A 1 329 ? 16.948 -10.476 -28.059 1.00 93.38 329 ASP A N 1
ATOM 2684 C CA . ASP A 1 329 ? 16.310 -11.314 -27.039 1.00 93.38 329 ASP A CA 1
ATOM 2685 C C . ASP A 1 329 ? 14.767 -11.268 -27.118 1.00 93.38 329 ASP A C 1
ATOM 2687 O O . ASP A 1 329 ? 14.093 -12.222 -26.710 1.00 93.38 329 ASP A O 1
ATOM 2691 N N . TRP A 1 330 ? 14.173 -10.198 -27.669 1.00 93.50 330 TRP A N 1
ATOM 2692 C CA . TRP A 1 330 ? 12.712 -10.002 -27.699 1.00 93.50 330 TRP A CA 1
ATOM 2693 C C . TRP A 1 330 ? 11.928 -11.137 -28.381 1.00 93.50 330 TRP A C 1
ATOM 2695 O O . TRP A 1 330 ? 10.962 -11.617 -27.775 1.00 93.50 330 TRP A O 1
ATOM 2705 N N . PRO A 1 331 ? 12.310 -11.639 -29.579 1.00 93.75 331 PRO A N 1
ATOM 2706 C CA . PRO A 1 331 ? 11.591 -12.743 -30.216 1.00 93.75 331 PRO A CA 1
ATOM 2707 C C . PRO A 1 331 ? 11.564 -13.999 -29.341 1.00 93.75 331 PRO A C 1
ATOM 2709 O O . PRO A 1 331 ? 10.562 -14.711 -29.301 1.00 93.75 331 PRO A O 1
ATOM 2712 N N . ARG A 1 332 ? 12.636 -14.248 -28.576 1.00 94.31 332 ARG A N 1
ATOM 2713 C CA . ARG A 1 332 ? 12.727 -15.411 -27.685 1.00 94.31 332 ARG A CA 1
ATOM 2714 C C . ARG A 1 332 ? 11.790 -15.288 -26.496 1.00 94.31 332 ARG A C 1
ATOM 2716 O O . ARG A 1 332 ? 11.146 -16.273 -26.146 1.00 94.31 332 ARG A O 1
ATOM 2723 N N . LEU A 1 333 ? 11.634 -14.096 -25.922 1.00 93.31 333 LEU A N 1
ATOM 2724 C CA . LEU A 1 333 ? 10.647 -13.866 -24.861 1.00 93.31 333 LEU A CA 1
ATOM 2725 C C . LEU A 1 333 ? 9.207 -14.097 -25.350 1.00 93.31 333 LEU A C 1
ATOM 2727 O O . LEU A 1 333 ? 8.398 -14.671 -24.618 1.00 93.31 333 LEU A O 1
ATOM 2731 N N . LEU A 1 334 ? 8.894 -13.706 -26.591 1.00 92.69 334 LEU A N 1
ATOM 2732 C CA . LEU A 1 334 ? 7.584 -13.957 -27.205 1.00 92.69 334 LEU A CA 1
ATOM 2733 C C . LEU A 1 334 ? 7.345 -15.451 -27.455 1.00 92.69 334 LEU A C 1
ATOM 2735 O O . LEU A 1 334 ? 6.291 -15.973 -27.095 1.00 92.69 334 LEU A O 1
ATOM 2739 N N . GLU A 1 335 ? 8.332 -16.161 -28.008 1.00 93.75 335 GLU A N 1
ATOM 2740 C CA . GLU A 1 335 ? 8.270 -17.616 -28.213 1.00 93.75 335 GLU A CA 1
ATOM 2741 C C . GLU A 1 335 ? 8.083 -18.385 -26.898 1.00 93.75 335 GLU A C 1
ATOM 2743 O O . GLU A 1 335 ? 7.386 -19.399 -26.860 1.00 93.75 335 GLU A O 1
ATOM 2748 N N . LEU A 1 336 ? 8.690 -17.896 -25.813 1.00 92.50 336 LEU A N 1
ATOM 2749 C CA . LEU A 1 336 ? 8.551 -18.445 -24.462 1.00 92.50 336 LEU A CA 1
ATOM 2750 C C . LEU A 1 336 ? 7.247 -18.025 -23.766 1.00 92.50 336 LEU A C 1
ATOM 2752 O O . LEU A 1 336 ? 7.010 -18.426 -22.628 1.00 92.50 336 LEU A O 1
ATOM 2756 N N . LYS A 1 337 ? 6.374 -17.276 -24.456 1.00 90.38 337 LYS A N 1
ATOM 2757 C CA . LYS A 1 337 ? 5.064 -16.816 -23.969 1.00 90.38 337 LYS A CA 1
ATOM 2758 C C . LYS A 1 337 ? 5.158 -15.998 -22.680 1.00 90.38 337 LYS A C 1
ATOM 2760 O O . LYS A 1 337 ? 4.352 -16.166 -21.764 1.00 90.38 337 LYS A O 1
ATOM 2765 N N . ALA A 1 338 ? 6.137 -15.097 -22.613 1.00 89.94 338 ALA A N 1
ATOM 2766 C CA . ALA A 1 338 ? 6.253 -14.144 -21.519 1.00 89.94 338 ALA A CA 1
ATOM 2767 C C . ALA A 1 338 ? 4.957 -13.335 -21.318 1.00 89.94 338 ALA A C 1
ATOM 2769 O O . ALA A 1 338 ? 4.409 -12.771 -22.264 1.00 89.94 338 ALA A O 1
ATOM 2770 N N . GLN A 1 339 ? 4.484 -13.246 -20.071 1.00 88.38 339 GLN A N 1
ATOM 2771 C CA . GLN A 1 339 ? 3.293 -12.484 -19.676 1.00 88.38 339 GLN A CA 1
ATOM 2772 C C . GLN A 1 339 ? 3.631 -11.005 -19.448 1.00 88.38 339 GLN A C 1
ATOM 2774 O O . GLN A 1 339 ? 3.504 -10.449 -18.356 1.00 88.38 339 GLN A O 1
ATOM 2779 N N . LEU A 1 340 ? 4.088 -10.356 -20.511 1.00 89.31 340 LEU A N 1
ATOM 2780 C CA . LEU A 1 340 ? 4.639 -9.012 -20.449 1.00 89.31 340 LEU A CA 1
ATOM 2781 C C . LEU A 1 340 ? 3.547 -7.967 -20.201 1.00 89.31 340 LEU A C 1
ATOM 2783 O O . LEU A 1 340 ? 2.563 -7.877 -20.935 1.00 89.31 340 LEU A O 1
ATOM 2787 N N . LYS A 1 341 ? 3.736 -7.152 -19.160 1.00 92.88 341 LYS A N 1
ATOM 2788 C CA . LYS A 1 341 ? 2.874 -5.995 -18.864 1.00 92.88 341 LYS A CA 1
ATOM 2789 C C . LYS A 1 341 ? 3.345 -4.711 -19.545 1.00 92.88 341 LYS A C 1
ATOM 2791 O O . LYS A 1 341 ? 2.543 -3.806 -19.759 1.00 92.88 341 LYS A O 1
ATOM 2796 N N . LEU A 1 342 ? 4.626 -4.666 -19.893 1.00 95.88 342 LEU A N 1
ATOM 2797 C CA . LEU A 1 342 ? 5.263 -3.626 -20.691 1.00 95.88 342 LEU A CA 1
ATOM 2798 C C . LEU A 1 342 ? 5.495 -4.153 -22.125 1.00 95.88 342 LEU A C 1
ATOM 2800 O O . LEU A 1 342 ? 5.578 -5.370 -22.312 1.00 95.88 342 LEU A O 1
ATOM 2804 N N . PRO A 1 343 ? 5.547 -3.286 -23.147 1.00 94.94 343 PRO A N 1
ATOM 2805 C CA . PRO A 1 343 ? 5.868 -3.696 -24.512 1.00 94.94 343 PRO A CA 1
ATOM 2806 C C . PRO A 1 343 ? 7.368 -3.999 -24.686 1.00 94.94 343 PRO A C 1
ATOM 2808 O O . PRO A 1 343 ? 8.209 -3.347 -24.074 1.00 94.94 343 PRO A O 1
ATOM 2811 N N . LEU A 1 344 ? 7.707 -4.943 -25.575 1.00 93.94 344 LEU A N 1
ATOM 2812 C CA . LEU A 1 344 ? 9.094 -5.245 -25.974 1.00 93.94 344 LEU A CA 1
ATOM 2813 C C . LEU A 1 344 ? 9.609 -4.229 -26.996 1.00 93.94 344 LEU A C 1
ATOM 2815 O O . LEU A 1 344 ? 9.737 -4.525 -28.181 1.00 93.94 344 LEU A O 1
ATOM 2819 N N . VAL A 1 345 ? 9.851 -3.012 -26.531 1.00 94.19 345 VAL A N 1
ATOM 2820 C CA . VAL A 1 345 ? 10.478 -1.928 -27.293 1.00 94.19 345 VAL A CA 1
ATOM 2821 C C . VAL A 1 345 ? 11.437 -1.185 -26.373 1.00 94.19 345 VAL A C 1
ATOM 2823 O O . VAL A 1 345 ? 11.240 -1.187 -25.163 1.00 94.19 345 VAL A O 1
ATOM 2826 N N . ALA A 1 346 ? 12.459 -0.533 -26.929 1.00 94.38 346 ALA A N 1
ATOM 2827 C CA . ALA A 1 346 ? 13.397 0.259 -26.129 1.00 94.38 346 ALA A CA 1
ATOM 2828 C C . ALA A 1 346 ? 12.750 1.534 -25.563 1.00 94.38 346 ALA A C 1
ATOM 2830 O O . ALA A 1 346 ? 13.086 1.969 -24.465 1.00 94.38 346 ALA A O 1
ATOM 2831 N N . ALA A 1 347 ? 11.800 2.119 -26.298 1.00 96.44 347 ALA A N 1
ATOM 2832 C CA . ALA A 1 347 ? 11.025 3.263 -25.846 1.00 96.44 347 ALA A CA 1
ATOM 2833 C C . ALA A 1 347 ? 9.635 3.309 -26.497 1.00 96.44 347 ALA A C 1
ATOM 2835 O O . ALA A 1 347 ? 9.429 2.801 -27.602 1.00 96.44 347 ALA A O 1
ATOM 2836 N N . ILE A 1 348 ? 8.681 3.947 -25.820 1.00 97.38 348 ILE A N 1
ATOM 2837 C CA . ILE A 1 348 ? 7.325 4.198 -26.309 1.00 97.38 348 ILE A CA 1
ATOM 2838 C C . ILE A 1 348 ? 6.806 5.535 -25.777 1.00 97.38 348 ILE A C 1
ATOM 2840 O O . ILE A 1 348 ? 6.779 5.766 -24.574 1.00 97.38 348 ILE A O 1
ATOM 2844 N N . ASN A 1 349 ? 6.389 6.433 -26.675 1.00 96.81 349 ASN A N 1
ATOM 2845 C CA . ASN A 1 349 ? 5.808 7.738 -26.321 1.00 96.81 349 ASN A CA 1
ATOM 2846 C C . ASN A 1 349 ? 6.634 8.530 -25.278 1.00 96.81 349 ASN A C 1
ATOM 2848 O O . ASN A 1 349 ? 6.082 9.097 -24.336 1.00 96.81 349 ASN A O 1
ATOM 2852 N N . GLY A 1 350 ? 7.964 8.538 -25.427 1.00 95.62 350 GLY A N 1
ATOM 2853 C CA . GLY A 1 350 ? 8.891 9.232 -24.521 1.00 95.62 350 GLY A CA 1
ATOM 2854 C C . GLY A 1 350 ? 9.209 8.497 -23.213 1.00 95.62 350 GLY A C 1
ATOM 2855 O O . GLY A 1 350 ? 9.876 9.070 -22.359 1.00 95.62 350 GLY A O 1
ATOM 2856 N N . TRP A 1 351 ? 8.739 7.259 -23.043 1.00 98.12 351 TRP A N 1
ATOM 2857 C CA . TRP A 1 351 ? 9.112 6.378 -21.937 1.00 98.12 351 TRP A CA 1
ATOM 2858 C C . TRP A 1 351 ? 10.095 5.324 -22.419 1.00 98.12 351 TRP A C 1
ATOM 2860 O O . TRP A 1 351 ? 9.767 4.548 -23.312 1.00 98.12 351 TRP A O 1
ATOM 2870 N N . GLU A 1 352 ? 11.269 5.270 -21.813 1.00 97.81 352 GLU A N 1
ATOM 2871 C CA . GLU A 1 352 ? 12.242 4.203 -22.014 1.00 97.81 352 GLU A CA 1
ATOM 2872 C C . GLU A 1 352 ? 11.848 2.966 -21.220 1.00 97.81 352 GLU A C 1
ATOM 2874 O O . GLU A 1 352 ? 11.267 3.066 -20.137 1.00 97.81 352 GLU A O 1
ATOM 2879 N N . ILE A 1 353 ? 12.166 1.791 -21.758 1.00 98.00 353 ILE A N 1
ATOM 2880 C CA . ILE A 1 353 ? 11.860 0.504 -21.144 1.00 98.00 353 ILE A CA 1
ATOM 2881 C C . ILE A 1 353 ? 13.113 -0.356 -21.169 1.00 98.00 353 ILE A C 1
ATOM 2883 O O . ILE A 1 353 ? 13.742 -0.552 -22.208 1.00 98.00 353 ILE A O 1
ATOM 2887 N N . ARG A 1 354 ? 13.457 -0.909 -20.007 1.00 97.75 354 ARG A N 1
ATOM 2888 C CA . ARG A 1 354 ? 14.583 -1.831 -19.857 1.00 97.75 354 ARG A CA 1
ATOM 2889 C C . ARG A 1 354 ? 14.098 -3.162 -19.316 1.00 97.75 354 ARG A C 1
ATOM 2891 O O . ARG A 1 354 ? 13.270 -3.194 -18.405 1.00 97.75 354 ARG A O 1
ATOM 2898 N N . TYR A 1 355 ? 14.645 -4.244 -19.863 1.00 97.88 355 TYR A N 1
ATOM 2899 C CA . TYR A 1 355 ? 14.376 -5.608 -19.426 1.00 97.88 355 TYR A CA 1
ATOM 2900 C C . TYR A 1 355 ? 15.653 -6.338 -19.037 1.00 97.88 355 TYR A C 1
ATOM 2902 O O . TYR A 1 355 ? 16.703 -6.143 -19.642 1.00 97.88 355 TYR A O 1
ATOM 2910 N N . TYR A 1 356 ? 15.527 -7.230 -18.061 1.00 97.81 356 TYR A N 1
ATOM 2911 C CA . TYR A 1 356 ? 16.615 -8.043 -17.535 1.00 97.81 356 TYR A CA 1
ATOM 2912 C C . TYR A 1 356 ? 16.093 -9.444 -17.271 1.00 97.81 356 TYR A C 1
ATOM 2914 O O . TYR A 1 356 ? 15.012 -9.614 -16.702 1.00 97.81 356 TYR A O 1
ATOM 2922 N N . TYR A 1 357 ? 16.876 -10.447 -17.653 1.00 97.38 357 TYR A N 1
ATOM 2923 C CA . TYR A 1 357 ? 16.606 -11.830 -17.288 1.00 97.38 357 TYR A CA 1
ATOM 2924 C C . TYR A 1 357 ? 17.607 -12.285 -16.231 1.00 97.38 357 TYR A C 1
ATOM 2926 O O . TYR A 1 357 ? 18.811 -12.339 -16.491 1.00 97.38 357 TYR A O 1
ATOM 2934 N N . LEU A 1 358 ? 17.104 -12.608 -15.044 1.00 97.06 358 LEU A N 1
ATOM 2935 C CA . LEU A 1 358 ? 17.889 -13.046 -13.899 1.00 97.06 358 LEU A CA 1
ATOM 2936 C C . LEU A 1 358 ? 17.748 -14.558 -13.747 1.00 97.06 358 LEU A C 1
ATOM 2938 O O . LEU A 1 358 ? 16.653 -15.071 -13.514 1.00 97.06 358 LEU A O 1
ATOM 2942 N N . SER A 1 359 ? 18.864 -15.259 -13.894 1.00 95.00 359 SER A N 1
ATOM 2943 C CA . SER A 1 359 ? 18.960 -16.704 -13.747 1.00 95.00 359 SER A CA 1
ATOM 2944 C C . SER A 1 359 ? 19.489 -17.046 -12.362 1.00 95.00 359 SER A C 1
ATOM 2946 O O . SER A 1 359 ? 20.631 -16.711 -12.055 1.00 95.00 359 SER A O 1
ATOM 2948 N N . PHE A 1 360 ? 18.707 -17.736 -11.529 1.00 93.00 360 PHE A N 1
ATOM 2949 C CA . PHE A 1 360 ? 19.180 -18.205 -10.216 1.00 93.00 360 PHE A CA 1
ATOM 2950 C C . PHE A 1 360 ? 19.761 -19.625 -10.304 1.00 93.00 360 PHE A C 1
ATOM 2952 O O . PHE A 1 360 ? 19.798 -20.347 -9.312 1.00 93.00 360 PHE A O 1
ATOM 2959 N N . GLU A 1 361 ? 20.224 -20.044 -11.491 1.00 90.94 361 GLU A N 1
ATOM 2960 C CA . GLU A 1 361 ? 20.774 -21.388 -11.737 1.00 90.94 361 GLU A CA 1
ATOM 2961 C C . GLU A 1 361 ? 22.012 -21.720 -10.895 1.00 90.94 361 GLU A C 1
ATOM 2963 O O . GLU A 1 361 ? 22.253 -22.889 -10.610 1.00 90.94 361 GLU A O 1
ATOM 2968 N N . ALA A 1 362 ? 22.776 -20.706 -10.480 1.00 88.94 362 ALA A N 1
ATOM 2969 C CA . ALA A 1 362 ? 23.991 -20.870 -9.686 1.00 88.94 362 ALA A CA 1
ATOM 2970 C C . ALA A 1 362 ? 23.769 -20.720 -8.170 1.00 88.94 362 ALA A C 1
ATOM 2972 O O . ALA A 1 362 ? 24.715 -20.894 -7.403 1.00 88.94 362 ALA A O 1
ATOM 2973 N N . ILE A 1 363 ? 22.548 -20.402 -7.721 1.00 86.06 363 ILE A N 1
ATOM 2974 C CA . ILE A 1 363 ? 22.245 -20.209 -6.300 1.00 86.06 363 ILE A CA 1
ATOM 2975 C C . ILE A 1 363 ? 21.440 -21.385 -5.749 1.00 86.06 363 ILE A C 1
ATOM 2977 O O . ILE A 1 363 ? 20.435 -21.817 -6.312 1.00 86.06 363 ILE A O 1
ATOM 2981 N N . VAL A 1 364 ? 21.860 -21.870 -4.580 1.00 85.62 364 VAL A N 1
ATOM 2982 C CA . VAL A 1 364 ? 21.131 -22.887 -3.823 1.00 85.62 364 VAL A CA 1
ATOM 2983 C C . VAL A 1 364 ? 19.836 -22.294 -3.269 1.00 85.62 364 VAL A C 1
ATOM 2985 O O . VAL A 1 364 ? 19.853 -21.322 -2.528 1.00 85.62 364 VAL A O 1
ATOM 2988 N N . GLN A 1 365 ? 18.704 -22.906 -3.589 1.00 87.06 365 GLN A N 1
ATOM 2989 C CA . GLN A 1 365 ? 17.384 -22.477 -3.124 1.00 87.06 365 GLN A CA 1
ATOM 2990 C C . GLN A 1 365 ? 17.174 -22.735 -1.611 1.00 87.06 365 GLN A C 1
ATOM 2992 O O . GLN A 1 365 ? 17.801 -23.647 -1.052 1.00 87.06 365 GLN A O 1
ATOM 2997 N N . PRO A 1 366 ? 16.259 -22.001 -0.943 1.00 91.06 366 PRO A N 1
ATOM 2998 C CA . PRO A 1 366 ? 15.345 -20.984 -1.484 1.00 91.06 366 PRO A CA 1
ATOM 2999 C C . PRO A 1 366 ? 15.934 -19.563 -1.543 1.00 91.06 366 PRO A C 1
ATOM 3001 O O . PRO A 1 366 ? 16.625 -19.121 -0.624 1.00 91.06 366 PRO A O 1
ATOM 3004 N N . VAL A 1 367 ? 15.585 -18.831 -2.605 1.00 92.31 367 VAL A N 1
ATOM 3005 C CA . VAL A 1 367 ? 15.890 -17.401 -2.779 1.00 92.31 367 VAL A CA 1
ATOM 3006 C C . VAL A 1 367 ? 14.607 -16.609 -2.979 1.00 92.31 367 VAL A C 1
ATOM 3008 O O . VAL A 1 367 ? 13.735 -17.030 -3.737 1.00 92.31 367 VAL A O 1
ATOM 3011 N N . SER A 1 368 ? 14.537 -15.425 -2.378 1.00 95.12 368 SER A N 1
ATOM 3012 C CA . SER A 1 368 ? 13.479 -14.447 -2.639 1.00 95.12 368 SER A CA 1
ATOM 3013 C C . SER A 1 368 ? 14.053 -13.090 -3.025 1.00 95.12 368 SER A C 1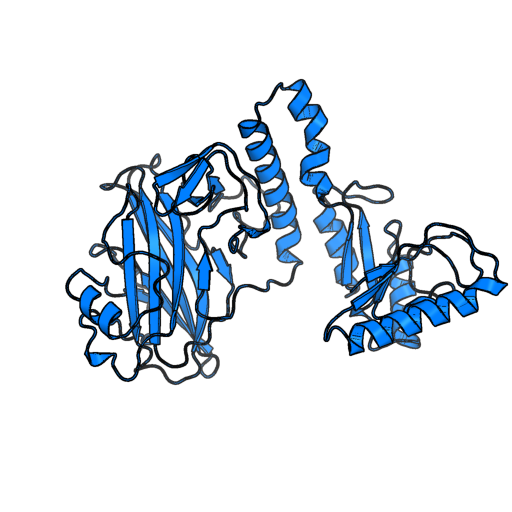
ATOM 3015 O O . SER A 1 368 ? 15.093 -12.683 -2.502 1.00 95.12 368 SER A O 1
ATOM 3017 N N . ILE A 1 369 ? 13.351 -12.346 -3.884 1.00 96.44 369 ILE A N 1
ATOM 3018 C CA . ILE A 1 369 ? 13.541 -10.891 -3.935 1.00 96.44 369 ILE A CA 1
ATOM 3019 C C . ILE A 1 369 ? 12.798 -10.294 -2.746 1.00 96.44 369 ILE A C 1
ATOM 3021 O O . ILE A 1 369 ? 11.577 -10.408 -2.663 1.00 96.44 369 ILE A O 1
ATOM 3025 N N . VAL A 1 370 ? 13.550 -9.675 -1.836 1.00 95.88 370 VAL A N 1
ATOM 3026 C CA . VAL A 1 370 ? 13.020 -9.121 -0.580 1.00 95.88 370 VAL A CA 1
ATOM 3027 C C . VAL A 1 370 ? 12.968 -7.595 -0.558 1.00 95.88 370 VAL A C 1
ATOM 3029 O O . VAL A 1 370 ? 12.376 -6.989 0.336 1.00 95.88 370 VAL A O 1
ATOM 3032 N N . ASP A 1 371 ? 13.604 -6.955 -1.538 1.00 96.25 371 ASP A N 1
ATOM 3033 C CA . ASP A 1 371 ? 13.622 -5.504 -1.673 1.00 96.25 371 ASP A CA 1
ATOM 3034 C C . ASP A 1 371 ? 13.661 -5.084 -3.140 1.00 96.25 371 ASP A C 1
ATOM 3036 O O . ASP A 1 371 ? 14.393 -5.677 -3.939 1.00 96.25 371 ASP A O 1
ATOM 3040 N N . ILE A 1 372 ? 12.902 -4.037 -3.461 1.00 97.56 372 ILE A N 1
ATOM 3041 C CA . ILE A 1 372 ? 12.973 -3.312 -4.728 1.00 97.56 372 ILE A CA 1
ATOM 3042 C C . ILE A 1 372 ? 13.215 -1.841 -4.404 1.00 97.56 372 ILE A C 1
ATOM 3044 O O . ILE A 1 372 ? 12.404 -1.209 -3.723 1.00 97.56 372 ILE A O 1
ATOM 3048 N N . GLY A 1 373 ? 14.298 -1.287 -4.928 1.00 96.00 373 GLY A N 1
ATOM 3049 C CA . GLY A 1 373 ? 14.651 0.121 -4.835 1.00 96.00 373 GLY A CA 1
ATOM 3050 C C . GLY A 1 373 ? 15.101 0.686 -6.175 1.00 96.00 373 GLY A C 1
ATOM 3051 O O . GLY A 1 373 ? 15.073 0.006 -7.201 1.00 96.00 373 GLY A O 1
ATOM 3052 N N . VAL A 1 374 ? 15.520 1.942 -6.154 1.00 95.31 374 VAL A N 1
ATOM 3053 C CA . VAL A 1 374 ? 16.021 2.681 -7.307 1.00 95.31 374 VAL A CA 1
ATOM 3054 C C . VAL A 1 374 ? 17.244 3.509 -6.935 1.00 95.31 374 VAL A C 1
ATOM 3056 O O . VAL A 1 374 ? 17.422 3.909 -5.785 1.00 95.31 374 VAL A O 1
ATOM 3059 N N . GLU A 1 375 ? 18.085 3.779 -7.924 1.00 93.38 375 GLU A N 1
ATOM 3060 C CA . GLU A 1 375 ? 19.207 4.707 -7.811 1.00 93.38 375 GLU A CA 1
ATOM 3061 C C . GLU A 1 375 ? 19.122 5.730 -8.934 1.00 93.38 375 GLU A C 1
ATOM 3063 O O . GLU A 1 375 ? 19.186 5.370 -10.112 1.00 93.38 375 GLU A O 1
ATOM 3068 N N . LEU A 1 376 ? 18.977 6.999 -8.554 1.00 92.81 376 LEU A N 1
ATOM 3069 C CA . LEU A 1 376 ? 19.108 8.130 -9.460 1.00 92.81 376 LEU A CA 1
ATOM 3070 C C . LEU A 1 376 ? 20.593 8.434 -9.652 1.00 92.81 376 LEU A C 1
ATOM 3072 O O . LEU A 1 376 ? 21.327 8.616 -8.680 1.00 92.81 376 LEU A O 1
ATOM 3076 N N . VAL A 1 377 ? 21.017 8.518 -10.905 1.00 90.69 377 VAL A N 1
ATOM 3077 C CA . VAL A 1 377 ? 22.337 9.005 -11.297 1.00 90.69 377 VAL A CA 1
ATOM 3078 C C . VAL A 1 377 ? 22.115 10.271 -12.093 1.00 90.69 377 VAL A C 1
ATOM 3080 O O . VAL A 1 377 ? 21.330 10.252 -13.036 1.00 90.69 377 VAL A O 1
ATOM 3083 N N . LYS A 1 378 ? 22.766 11.367 -11.707 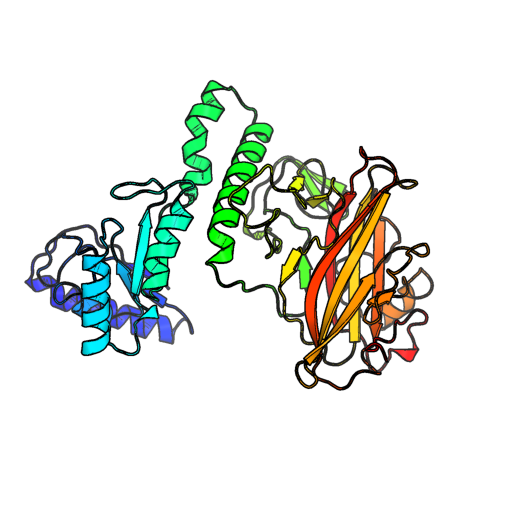1.00 91.75 378 LYS A N 1
ATOM 3084 C CA . LYS A 1 378 ? 22.708 12.604 -12.477 1.00 91.75 378 LYS A CA 1
ATOM 3085 C C . LYS A 1 378 ? 23.955 13.462 -12.318 1.00 91.75 378 LYS A C 1
ATOM 3087 O O . LYS A 1 378 ? 24.562 13.452 -11.247 1.00 91.75 378 LYS A O 1
ATOM 3092 N N . ASP A 1 379 ? 24.257 14.231 -13.356 1.00 92.06 379 ASP A N 1
ATOM 3093 C CA . ASP A 1 379 ? 25.348 15.206 -13.379 1.00 92.06 379 ASP A CA 1
ATOM 3094 C C . ASP A 1 379 ? 24.842 16.626 -13.084 1.00 92.06 379 ASP A C 1
ATOM 3096 O O . ASP A 1 379 ? 25.485 17.369 -12.341 1.00 92.06 379 ASP A O 1
ATOM 3100 N N . ASP A 1 380 ? 23.670 17.004 -13.616 1.00 91.62 380 ASP A N 1
ATOM 3101 C CA . ASP A 1 380 ? 23.039 18.299 -13.333 1.00 91.62 380 ASP A CA 1
ATOM 3102 C C . ASP A 1 380 ? 22.088 18.180 -12.125 1.00 91.62 380 ASP A C 1
ATOM 3104 O O . ASP A 1 380 ? 21.127 17.407 -12.158 1.00 91.62 380 ASP A O 1
ATOM 3108 N N . PRO A 1 381 ? 22.269 18.974 -11.055 1.00 90.56 381 PRO A N 1
ATOM 3109 C CA . PRO A 1 381 ? 21.348 19.018 -9.923 1.00 90.56 381 PRO A CA 1
ATOM 3110 C C . PRO A 1 381 ? 19.885 19.336 -10.273 1.00 90.56 381 PRO A C 1
ATOM 3112 O O . PRO A 1 381 ? 19.013 19.028 -9.465 1.00 90.56 381 PRO A O 1
ATOM 3115 N N . LYS A 1 382 ? 19.581 19.920 -11.435 1.00 92.81 382 LYS A N 1
ATOM 3116 C CA . LYS A 1 382 ? 18.205 20.204 -11.884 1.00 92.81 382 LYS A CA 1
ATOM 3117 C C . LYS A 1 382 ? 17.517 19.014 -12.544 1.00 92.81 382 LYS A C 1
ATOM 3119 O O . LYS A 1 382 ? 16.296 19.037 -12.722 1.00 92.81 382 LYS A O 1
ATOM 3124 N N . ASP A 1 383 ? 18.281 17.996 -12.922 1.00 95.44 383 ASP A N 1
ATOM 3125 C CA . ASP A 1 383 ? 17.720 16.833 -13.581 1.00 95.44 383 ASP A CA 1
ATOM 3126 C C . ASP A 1 383 ? 16.934 15.939 -12.626 1.00 95.44 383 ASP A C 1
ATOM 3128 O O . ASP A 1 383 ? 17.200 15.853 -11.420 1.00 95.44 383 ASP A O 1
ATOM 3132 N N . HIS A 1 384 ? 15.947 15.266 -13.210 1.00 95.56 384 HIS A N 1
ATOM 3133 C CA . HIS A 1 384 ? 15.019 14.378 -12.537 1.00 95.56 384 HIS A CA 1
ATOM 3134 C C . HIS A 1 384 ? 14.629 13.212 -13.445 1.00 95.56 384 HIS A C 1
ATOM 3136 O O . HIS A 1 384 ? 14.753 13.261 -14.673 1.00 95.56 384 HIS A O 1
ATOM 3142 N N . VAL A 1 385 ? 14.090 12.162 -12.834 1.00 97.12 385 VAL A N 1
ATOM 3143 C CA . VAL A 1 385 ? 13.541 11.013 -13.554 1.00 97.12 385 VAL A CA 1
ATOM 3144 C C . VAL A 1 385 ? 12.125 10.728 -13.077 1.00 97.12 385 VAL A C 1
ATOM 3146 O O . VAL A 1 385 ? 11.825 10.803 -11.886 1.00 97.12 385 VAL A O 1
ATOM 3149 N N . LEU A 1 386 ? 11.253 10.380 -14.018 1.00 98.12 386 LEU A N 1
ATOM 3150 C CA . LEU A 1 386 ? 9.935 9.828 -13.755 1.00 98.12 386 LEU A CA 1
ATOM 3151 C C . LEU A 1 386 ? 9.993 8.304 -13.889 1.00 98.12 386 LEU A C 1
ATOM 3153 O O . LEU A 1 386 ? 10.350 7.797 -14.949 1.00 98.12 386 LEU A O 1
ATOM 3157 N N . LEU A 1 387 ? 9.629 7.559 -12.850 1.00 98.38 387 LEU A N 1
ATOM 3158 C CA . LEU A 1 387 ? 9.478 6.106 -12.892 1.00 98.38 387 LEU A CA 1
ATOM 3159 C C . LEU A 1 387 ? 8.011 5.761 -13.148 1.00 98.38 387 LEU A C 1
ATOM 3161 O O . LEU A 1 387 ? 7.147 5.969 -12.296 1.00 98.38 387 LEU A O 1
ATOM 3165 N N . GLY A 1 388 ? 7.738 5.238 -14.339 1.00 98.25 388 GLY A N 1
ATOM 3166 C CA . GLY A 1 388 ? 6.390 5.009 -14.848 1.00 98.25 388 GLY A CA 1
ATOM 3167 C C . GLY A 1 388 ? 5.844 3.620 -14.558 1.00 98.25 388 GLY A C 1
ATOM 3168 O O . GLY A 1 388 ? 4.631 3.476 -14.452 1.00 98.25 388 GLY A O 1
ATOM 3169 N N . ALA A 1 389 ? 6.704 2.604 -14.448 1.00 98.44 389 ALA A N 1
ATOM 3170 C CA . ALA A 1 389 ? 6.274 1.258 -14.085 1.00 98.44 389 ALA A CA 1
ATOM 3171 C C . ALA A 1 389 ? 7.418 0.348 -13.626 1.00 98.44 389 ALA A C 1
ATOM 3173 O O . ALA A 1 389 ? 8.558 0.503 -14.061 1.00 98.44 389 ALA A O 1
ATOM 3174 N N . ILE A 1 390 ? 7.071 -0.666 -12.829 1.00 98.62 390 ILE A N 1
ATOM 3175 C CA . ILE A 1 390 ? 7.897 -1.845 -12.534 1.00 98.62 390 ILE A CA 1
ATOM 3176 C C . ILE A 1 390 ? 7.060 -3.094 -12.822 1.00 98.62 390 ILE A C 1
ATOM 3178 O O . ILE A 1 390 ? 5.888 -3.163 -12.456 1.00 98.62 390 ILE A O 1
ATOM 3182 N N . SER A 1 391 ? 7.671 -4.092 -13.455 1.00 97.69 391 SER A N 1
ATOM 3183 C CA . SER A 1 391 ? 7.077 -5.386 -13.774 1.00 97.69 391 SER A CA 1
ATOM 3184 C C . SER A 1 391 ? 8.048 -6.509 -13.420 1.00 97.69 391 SER A C 1
ATOM 3186 O O . SER A 1 391 ? 9.175 -6.534 -13.908 1.00 97.69 391 SER A O 1
ATOM 3188 N N . LEU A 1 392 ? 7.599 -7.473 -12.625 1.00 96.88 392 LEU A N 1
ATOM 3189 C CA . LEU A 1 392 ? 8.316 -8.714 -12.339 1.00 96.88 392 LEU A CA 1
ATOM 3190 C C . LEU A 1 392 ? 7.434 -9.896 -12.750 1.00 96.88 392 LEU A C 1
ATOM 3192 O O . LEU A 1 392 ? 6.235 -9.911 -12.478 1.00 96.88 392 LEU A O 1
ATOM 3196 N N . GLN A 1 393 ? 8.018 -10.914 -13.368 1.00 94.44 393 GLN A N 1
ATOM 3197 C CA . GLN A 1 393 ? 7.338 -12.181 -13.637 1.00 94.44 393 GLN A CA 1
ATOM 3198 C C . GLN A 1 393 ? 8.305 -13.355 -13.494 1.00 94.44 393 GLN A C 1
ATOM 3200 O O . GLN A 1 393 ? 9.520 -13.185 -13.615 1.00 94.44 393 GLN A O 1
ATOM 3205 N N . ALA A 1 394 ? 7.761 -14.557 -13.312 1.00 93.81 394 ALA A N 1
ATOM 3206 C CA . ALA A 1 394 ? 8.556 -15.777 -13.347 1.00 93.81 394 ALA A CA 1
ATOM 3207 C C . ALA A 1 394 ? 9.299 -15.924 -14.690 1.00 93.81 394 ALA A C 1
ATOM 3209 O O . ALA A 1 394 ? 8.766 -15.597 -15.754 1.00 93.81 394 ALA A O 1
ATOM 3210 N N . GLY A 1 395 ? 10.543 -16.397 -14.623 1.00 91.94 395 GLY A N 1
ATOM 3211 C CA . GLY A 1 395 ? 11.358 -16.726 -15.790 1.00 91.94 395 GLY A CA 1
ATOM 3212 C C . GLY A 1 395 ? 11.067 -18.118 -16.365 1.00 91.94 395 GLY A C 1
ATOM 3213 O O . GLY A 1 395 ? 10.111 -18.795 -15.990 1.00 91.94 395 GLY A O 1
ATOM 3214 N N . PHE A 1 396 ? 11.925 -18.556 -17.286 1.00 93.44 396 PHE A N 1
ATOM 3215 C CA . PHE A 1 396 ? 11.779 -19.780 -18.083 1.00 93.44 396 PHE A CA 1
ATOM 3216 C C . PHE A 1 396 ? 12.964 -20.727 -17.857 1.00 93.44 396 PHE A C 1
ATOM 3218 O O . PHE A 1 396 ? 13.767 -20.952 -18.765 1.00 93.44 396 PHE A O 1
ATOM 3225 N N . PRO A 1 397 ? 13.101 -21.336 -16.674 1.00 91.31 397 PRO A N 1
ATOM 3226 C CA . PRO A 1 397 ? 14.313 -22.073 -16.313 1.00 91.31 397 PRO A CA 1
ATOM 3227 C C . PRO A 1 397 ? 14.632 -23.272 -17.207 1.00 91.31 397 PRO A C 1
ATOM 3229 O O . PRO A 1 397 ? 15.801 -23.583 -17.424 1.00 91.31 397 PRO A O 1
ATOM 3232 N N . ALA A 1 398 ? 13.612 -23.928 -17.764 1.00 92.31 398 ALA A N 1
ATOM 3233 C CA . ALA A 1 398 ? 13.775 -25.038 -18.705 1.00 92.31 398 ALA A CA 1
ATOM 3234 C C . ALA A 1 398 ? 14.279 -24.586 -20.089 1.00 92.31 398 ALA A C 1
ATOM 3236 O O . ALA A 1 398 ? 14.639 -25.405 -20.927 1.00 92.31 398 ALA A O 1
ATOM 3237 N N . SER A 1 399 ? 14.263 -23.282 -20.364 1.00 92.81 399 SER A N 1
ATOM 3238 C CA . SER A 1 399 ? 14.612 -22.691 -21.656 1.00 92.81 399 SER A CA 1
ATOM 3239 C C . SER A 1 399 ? 15.555 -21.491 -21.534 1.00 92.81 399 SER A C 1
ATOM 3241 O O . SER A 1 399 ? 15.782 -20.798 -22.523 1.00 92.81 399 SER A O 1
ATOM 3243 N N . ARG A 1 400 ? 16.146 -21.260 -20.354 1.00 91.75 400 ARG A N 1
ATOM 3244 C CA . ARG A 1 400 ? 17.031 -20.118 -20.062 1.00 91.75 400 ARG A CA 1
ATOM 3245 C C . ARG A 1 400 ? 18.228 -20.009 -21.004 1.00 91.75 400 ARG A C 1
ATOM 3247 O O . ARG A 1 400 ? 18.699 -18.911 -21.269 1.00 91.75 400 ARG A O 1
ATOM 3254 N N . SER A 1 401 ? 18.692 -21.130 -21.560 1.00 92.25 401 SER A N 1
ATOM 3255 C CA . SER A 1 401 ? 19.778 -21.169 -22.546 1.00 92.25 401 SER A CA 1
ATOM 3256 C C . SER A 1 401 ? 19.447 -20.466 -23.863 1.00 92.25 401 SER A C 1
ATOM 3258 O O . SER A 1 401 ? 20.360 -20.101 -24.595 1.00 92.25 401 SER A O 1
ATOM 3260 N N . ARG A 1 402 ? 18.159 -20.246 -24.155 1.00 93.06 402 ARG A N 1
ATOM 3261 C CA . ARG A 1 402 ? 17.691 -19.516 -25.341 1.00 93.06 402 ARG A CA 1
ATOM 3262 C C . ARG A 1 402 ? 17.761 -17.998 -25.179 1.00 93.06 402 ARG A C 1
ATOM 3264 O O . ARG A 1 402 ? 17.527 -17.294 -26.154 1.00 93.06 402 ARG A O 1
ATOM 3271 N N . ILE A 1 403 ? 18.035 -17.506 -23.971 1.00 94.12 403 ILE A N 1
ATOM 3272 C CA . ILE A 1 403 ? 18.158 -16.079 -23.669 1.00 94.12 403 ILE A CA 1
ATOM 3273 C C . ILE A 1 403 ? 19.644 -15.746 -23.648 1.00 94.12 403 ILE A C 1
ATOM 3275 O O . ILE A 1 403 ? 20.396 -16.300 -22.841 1.00 94.12 403 ILE A O 1
ATOM 3279 N N . ARG A 1 404 ? 20.070 -14.870 -24.560 1.00 95.06 404 ARG A N 1
ATOM 3280 C CA . ARG A 1 404 ? 21.486 -14.593 -24.803 1.00 95.06 404 ARG A CA 1
ATOM 3281 C C . ARG A 1 404 ? 22.058 -13.745 -23.677 1.00 95.06 404 ARG A C 1
ATOM 3283 O O . ARG A 1 404 ? 23.039 -14.140 -23.052 1.00 95.06 404 ARG A O 1
ATOM 3290 N N . LYS A 1 405 ? 21.417 -12.616 -23.367 1.00 95.12 405 LYS A N 1
ATOM 3291 C CA . LYS A 1 405 ? 21.845 -11.704 -22.296 1.00 95.12 405 LYS A CA 1
ATOM 3292 C C . LYS A 1 405 ? 21.256 -12.094 -20.932 1.00 95.12 405 LYS A C 1
ATOM 3294 O O . LYS A 1 405 ? 20.670 -11.277 -20.225 1.00 95.12 405 LYS A O 1
ATOM 3299 N N . ARG A 1 406 ? 21.399 -13.364 -20.537 1.00 94.62 406 ARG A N 1
ATOM 3300 C CA . ARG A 1 406 ? 20.960 -13.826 -19.209 1.00 94.62 406 ARG A CA 1
ATOM 3301 C C . ARG A 1 406 ? 21.993 -13.495 -18.133 1.00 94.62 406 ARG A C 1
ATOM 3303 O O . ARG A 1 406 ? 23.172 -13.793 -18.288 1.00 94.62 406 ARG A O 1
ATOM 3310 N N . SER A 1 407 ? 21.543 -12.930 -17.019 1.00 95.50 407 SER A N 1
ATOM 3311 C CA . SER A 1 407 ? 22.399 -12.629 -15.867 1.00 95.50 407 SER A CA 1
ATOM 3312 C C . SER A 1 407 ? 22.368 -13.796 -14.895 1.00 95.50 407 SER A C 1
ATOM 3314 O O . SER A 1 407 ? 21.326 -14.054 -14.299 1.00 95.50 407 SER A O 1
ATOM 3316 N N . ILE A 1 408 ? 23.480 -14.505 -14.729 1.00 94.44 408 ILE A N 1
ATOM 3317 C CA . ILE A 1 408 ? 23.583 -15.559 -13.715 1.00 94.44 408 ILE A CA 1
ATOM 3318 C C . ILE A 1 408 ? 23.786 -14.883 -12.364 1.00 94.44 408 ILE A C 1
ATOM 3320 O O . ILE A 1 408 ? 24.795 -14.216 -12.151 1.00 94.44 408 ILE A O 1
ATOM 3324 N N . VAL A 1 409 ? 22.807 -15.019 -11.477 1.00 92.56 409 VAL A N 1
ATOM 3325 C CA . VAL A 1 409 ? 22.864 -14.447 -10.135 1.00 92.56 409 VAL A CA 1
ATOM 3326 C C . VAL A 1 409 ? 23.783 -15.311 -9.282 1.00 92.56 409 VAL A C 1
ATOM 3328 O O . VAL A 1 409 ? 23.604 -16.525 -9.210 1.00 92.56 409 VAL A O 1
ATOM 3331 N N . THR A 1 410 ? 24.759 -14.684 -8.635 1.00 88.25 410 THR A N 1
ATOM 3332 C CA . THR A 1 410 ? 25.727 -15.338 -7.748 1.00 88.25 410 THR A CA 1
ATOM 3333 C C . THR A 1 410 ? 25.898 -14.510 -6.480 1.00 88.25 410 THR A C 1
ATOM 3335 O O . THR A 1 410 ? 25.884 -13.280 -6.544 1.00 88.25 410 THR A O 1
ATOM 3338 N N . TYR A 1 411 ? 26.097 -15.157 -5.332 1.00 80.19 411 TYR A N 1
ATOM 3339 C CA . TYR A 1 411 ? 26.617 -14.462 -4.152 1.00 80.19 411 TYR A CA 1
ATOM 3340 C C . TYR A 1 411 ? 28.113 -14.185 -4.343 1.00 80.19 411 TYR A C 1
ATOM 3342 O O . TYR A 1 411 ? 28.794 -14.940 -5.039 1.00 80.19 411 TYR A O 1
ATOM 3350 N N . GLY A 1 412 ? 28.604 -13.071 -3.792 1.00 65.69 412 GLY A N 1
ATOM 3351 C CA . GLY A 1 412 ? 30.030 -12.747 -3.832 1.00 65.69 412 GLY A CA 1
ATOM 3352 C C . GLY A 1 412 ? 30.842 -13.870 -3.184 1.00 65.69 412 GLY A C 1
ATOM 3353 O O . GLY A 1 412 ? 30.450 -14.368 -2.129 1.00 65.69 412 GLY A O 1
ATOM 3354 N N . ALA A 1 413 ? 31.922 -14.286 -3.848 1.00 46.12 413 ALA A N 1
ATOM 3355 C CA . ALA A 1 413 ? 32.882 -15.251 -3.315 1.00 46.12 413 ALA A CA 1
ATOM 3356 C C . ALA A 1 413 ? 33.711 -14.660 -2.164 1.00 46.12 413 ALA A C 1
ATOM 3358 O O . ALA A 1 413 ? 34.029 -13.444 -2.215 1.00 46.12 413 ALA A O 1
#

Secondary structure (DSSP, 8-state):
-EEE---S---GGGHHHHHHHHHHHHHHHHHHSTT--EEEES-B-TTS-B---SS-STTTHHHHHHSSEEEE-S---HHHHHHHHHHHHHH-TT-GGGEEEEEETT-TTS--STTHHHHHHHHHHTT-EEEEE-TTHHHHTTHHHHHHTT--HHHHHHHHHHHHHHHHHHHHTTSPP----SSSEEE----SEEEEEEETTEEEEEEEE-GGGPPPPPSS-SB-S-SSSS--B--EEE-S--SSBS-EEEE-S--TTEEEEEEEEE-SSEEEEEEEEEES-TTTEEEEEEEEEEETTT--EEEEEE--TT-PPPS-TTEEEPPBP-TTTHHHHHHTT---SS-SSSEETTEEEEEEEEE-TTSPSPEEEEEEEEEEEESSTT--EEEEEEEEEE--TTTGGG-TTEEE-----